Protein 6N39 (pdb70)

Sequence (404 aa):
HHHMLRIGLTGGIGAGKSALSSAFAQCGAVIVDGDVIAREVVRPGTEGLAALVEAFGRDISLDRRPALAAKAFADDAARQTLNGIVHPLVGARRAEIIASVPADSVVVEDIPLLVESGMAPLFPLVVIVYADVEVRLRRLVEQRGMAEADARARIAAQASDEQRRAVADIWLDNSGSPAELVQRAQQVWNERIVPFAHNLSTRQIARAPVRLVPPDPEWPAQAQRIVNRLKTASGHRALRVDHVGSTALPGDPDFAAKDVIDIQITVESLAAADELVEPLLAAGYPRLEHITADVAKPDARSTVERRYDHTGDPALWHKRIHASADPGRPTNVHIRVDGWPGQQFALLFVDWLTADPDARADDYLAVKRSAEQRADGDIDAYVAVKEPWFRDAYRRAWDWADSTGWKP

InterPro domains:
  IPR001977 Dephospho-CoA kinase [MF_00376] (1-196)
  IPR001977 Dephospho-CoA kinase [PF01121] (4-179)
  IPR001977 Dephospho-CoA kinase [PS51219] (3-201)
  IPR007344 GrpB/Dephospho-CoA kinase [PF04229] (210-394)
  IPR027417 P-loop containing nucleoside triphosphate hydrolase [G3DSA:3.40.50.300] (1-196)
  IPR027417 P-loop containing nucleoside triphosphate hydrolase [SSF52540] (1-194)
  IPR043519 Nucleotidyltransferase superfamily [G3DSA:3.30.460.10] (207-400)
  IPR043519 Nucleotidyltransferase superfamily [SSF81301] (213-401)

Solvent-accessible surface area: 19478 Å² total; per-residue (Å²): 106,169,31,8,60,1,0,0,3,4,3,33,20,1,17,41,80,52,0,9,57,2,0,45,124,30,55,11,18,48,5,30,32,94,75,5,33,45,93,20,15,37,97,86,44,81,2,36,66,41,11,46,94,48,58,38,212,94,51,105,31,34,132,109,44,38,61,63,41,23,91,86,64,121,69,12,33,66,62,34,64,52,33,17,109,82,58,28,37,64,91,70,59,98,30,16,88,87,35,94,89,123,12,8,0,0,12,4,31,49,105,0,22,77,71,55,59,10,32,88,3,6,1,1,0,0,0,49,4,82,88,69,41,13,22,45,75,14,33,155,89,69,64,52,67,104,76,72,0,115,60,107,23,82,90,47,11,54,57,143,100,10,76,55,41,0,30,10,60,0,72,9,35,42,49,112,77,98,9,65,116,94,0,95,72,10,28,91,122,42,0,68,38,3,21,107,21,17,82,68,140,98,24,12,173,13,97,18,53,25,46,94,28,44,128,82,7,90,45,30,3,99,28,3,17,51,19,0,109,68,22,0,55,144,55,21,95,83,17,28,44,7,17,21,6,24,17,81,70,46,113,113,15,8,0,49,42,16,0,27,0,0,0,1,0,128,39,40,70,12,0,60,98,0,39,103,41,0,20,72,11,1,4,1,51,36,101,178,74,62,42,38,88,58,17,108,84,2,34,4,42,62,143,192,23,27,111,26,78,68,99,50,22,12,73,10,35,14,0,2,6,0,6,52,41,28,15,3,36,0,22,0,22,6,71,0,33,0,8,4,4,22,15,14,0,18,20,63,4,0,59,58,42,81,115,0,52,61,54,9,21,61,29,4,114,47,0,56,149,164,6,130,56,74,66,104,34,7,73,65,36,33,50,68,29,33,125,59,0,4,136,71,0,6,92,61,5,81,99,80,48,22,144,74

CATH classification: 3.40.50.300

Nearest PDB structures (foldseek):
  6n39-assembly1_A  TM=1.002E+00  e=1.179E-85  Mycobacterium avium subsp. paratuberculosis K-10
  9bkz-assembly2_B  TM=8.796E-01  e=1.611E-14  Klebsiella aerogenes
  9bkz-assembly1_A  TM=8.440E-01  e=5.006E-14  Klebsiella aerogenes
  4i1u-assembly1_A  TM=7.891E-01  e=9.650E-14  Burkholderia vietnamiensis G4
  1uf9-assembly3_C  TM=8.025E-01  e=4.142E-12  Thermus thermophilus

Radius of gyration: 25.41 Å; Cα contacts (8 Å, |Δi|>4): 656; chains: 1; bounding box: 48×71×64 Å

Secondary structure (DSSP, 8-state):
---EEEEEEE-TTS-HHHHHHHHHHTTPEEEEHHHHHHHTTSTT-HHHHHHHHHH-TT----HHHHHHHHHHSSSHHHHHHHHHHHHHHHHHHHHHHHS-TTPEEEEE-TTTTTTT-GGGSS-EEEEE--HHHHHHHHHHHH---HHHHHHHHHTS--HHHHHHH-SEEEE--S-HHHHHHHHHHHIIIIIHHHHHHHHTT---PPPS-EEPPPTTHHHHHHHHHHHHHHHHTTS-SEEEEESGGGSPP-TT--EES-EEEEEEES-HHHHHHTHHHHHHTT--B-TT--BPPP-SSB--SSGGGTTB--GGGGB-EEEE---TTS-EEEEEEETTSHHHHHHHHHHHHHHH-HHHHHHHHHHHHHHHHHHTT-HHHHHHHHHHHHHHHHHHHHHHHHHHT---

Foldseek 3Di:
DQEAEEEEEEFQLLQRPLLLVLVVVVVAAEQELVVQLLVQCAPPHPLVVQVCVVPNVPWVHPVVVQVVVCVPPVVSVVVNCVRRVVSSVVVVVVSCVPGDPLHYYYYYDHCCLVVVPLLVHLAYAYGGEDPVSSQCCCCVVVPDDSVRSVVSRVPHDDVVSVVLRHPHYHYDHDDSVVSSVRSVVCCVPWVVQLSVCLVVLHAADFFLDKDAQDPCLVSVVVSVLSNVCVLLPPFFPHKDWFDDNLAPHDRVFIDTQETEMEGEGADVVSVVVSQVSVSSSFWGWPPPAFFDDDAQQFAWPPPVQGRDDDRVLGTWTWIWGSTNSHTYIYIYHYPGRRVVRCRVLLRVQCNVDVVVSVVLRVQQVVLCVVCVRPVVSSCVSNVVVVNVVVVVSVVVCVVVVDDD

Structure (mmCIF, N/CA/C/O backbone):
data_6N39
#
_entry.id   6N39
#
_cell.length_a   85.170
_cell.length_b   85.170
_cell.length_c   198.780
_cell.angle_alpha   90.000
_cell.angle_beta   90.000
_cell.angle_gamma   90.000
#
_symmetry.space_group_name_H-M   'P 41 21 2'
#
loop_
_entity.id
_entity.type
_entity.pdbx_description
1 polymer 'Dephospho-CoA kinase'
2 non-polymer 'ACETATE ION'
3 water water
#
loop_
_atom_site.group_PDB
_atom_site.id
_atom_site.type_symbol
_atom_site.label_atom_id
_atom_site.label_alt_id
_atom_site.label_comp_id
_atom_site.label_asym_id
_atom_site.label_entity_id
_atom_site.label_seq_id
_atom_site.pdbx_PDB_ins_code
_atom_site.Cartn_x
_atom_site.Cartn_y
_atom_site.Cartn_z
_atom_site.occupancy
_atom_site.B_iso_or_equiv
_atom_site.auth_seq_id
_atom_site.auth_comp_id
_atom_site.auth_asym_id
_atom_site.auth_atom_id
_atom_site.pdbx_PDB_model_num
ATOM 1 N N . HIS A 1 7 ? 78.907 9.821 41.940 1.00 68.94 -1 HIS A N 1
ATOM 2 C CA . HIS A 1 7 ? 78.638 9.255 40.613 1.00 84.00 -1 HIS A CA 1
ATOM 3 C C . HIS A 1 7 ? 77.537 10.028 39.871 1.00 84.50 -1 HIS A C 1
ATOM 4 O O . HIS A 1 7 ? 76.771 10.769 40.496 1.00 91.71 -1 HIS A O 1
ATOM 11 N N . HIS A 1 8 ? 77.442 9.866 38.536 1.00 81.41 0 HIS A N 1
ATOM 12 C CA A HIS A 1 8 ? 76.457 10.562 37.705 0.65 70.40 0 HIS A CA 1
ATOM 13 C CA B HIS A 1 8 ? 76.385 10.532 37.771 0.35 70.75 0 HIS A CA 1
ATOM 14 C C . HIS A 1 8 ? 75.757 9.549 36.784 1.00 64.47 0 HIS A C 1
ATOM 15 O O . HIS A 1 8 ? 75.895 9.629 35.562 1.00 61.37 0 HIS A O 1
ATOM 28 N N . MET A 1 9 ? 75.009 8.615 37.354 1.00 53.30 1 MET A N 1
ATOM 29 C CA . MET A 1 9 ? 74.256 7.629 36.603 1.00 49.80 1 MET A CA 1
ATOM 30 C C . MET A 1 9 ? 72.771 7.868 36.831 1.00 47.60 1 MET A C 1
ATOM 31 O O . MET A 1 9 ? 72.372 8.494 37.812 1.00 51.80 1 MET A O 1
ATOM 36 N N . LEU A 1 10 ? 71.948 7.356 35.923 1.00 39.53 2 LEU A N 1
ATOM 37 C CA . LEU A 1 10 ? 70.511 7.368 36.148 1.00 35.96 2 LEU A CA 1
ATOM 38 C C . LEU A 1 10 ? 70.161 6.391 37.266 1.00 44.89 2 LEU A C 1
ATOM 39 O O . LEU A 1 10 ? 70.612 5.239 37.255 1.00 40.00 2 LEU A O 1
ATOM 44 N N . ARG A 1 11 ? 69.384 6.854 38.251 1.00 38.11 3 ARG A N 1
ATOM 45 C CA . ARG A 1 11 ? 68.963 6.023 39.379 1.00 36.95 3 ARG A CA 1
ATOM 46 C C . ARG A 1 11 ? 67.458 5.828 39.333 1.00 40.41 3 ARG A C 1
ATOM 47 O O . ARG A 1 11 ? 66.709 6.774 39.080 1.00 49.25 3 ARG A O 1
ATOM 55 N N . ILE A 1 12 ? 67.016 4.603 39.578 1.00 36.07 4 ILE A N 1
ATOM 56 C CA . ILE A 1 12 ? 65.603 4.261 39.522 1.00 33.09 4 ILE A CA 1
ATOM 57 C C . ILE A 1 12 ? 65.221 3.630 40.851 1.00 40.72 4 ILE A C 1
ATOM 58 O O . ILE A 1 12 ? 65.833 2.642 41.269 1.00 40.58 4 ILE A O 1
ATOM 63 N N . GLY A 1 13 ? 64.210 4.186 41.514 1.00 39.03 5 GLY A N 1
ATOM 64 C CA . GLY A 1 13 ? 63.661 3.519 42.695 1.00 38.35 5 GLY A CA 1
ATOM 65 C C . GLY A 1 13 ? 62.688 2.426 42.270 1.00 40.35 5 GLY A C 1
ATOM 66 O O . GLY A 1 13 ? 61.903 2.596 41.339 1.00 43.31 5 GLY A O 1
ATOM 67 N N . LEU A 1 14 ? 62.750 1.287 42.964 1.00 39.76 6 LEU A N 1
ATOM 68 C CA . LEU A 1 14 ? 61.910 0.136 42.654 1.00 37.65 6 LEU A CA 1
ATOM 69 C C . LEU A 1 14 ? 61.277 -0.387 43.934 1.00 42.60 6 LEU A C 1
ATOM 70 O O . LEU A 1 14 ? 61.973 -0.570 44.942 1.00 46.30 6 LEU A O 1
ATOM 75 N N . THR A 1 15 ? 59.965 -0.628 43.902 1.00 40.71 7 THR A N 1
ATOM 76 C CA . THR A 1 15 ? 59.297 -1.168 45.081 1.00 48.08 7 THR A CA 1
ATOM 77 C C . THR A 1 15 ? 58.034 -1.912 44.655 1.00 43.88 7 THR A C 1
ATOM 78 O O . THR A 1 15 ? 57.750 -2.075 43.467 1.00 47.22 7 THR A O 1
ATOM 82 N N . GLY A 1 16 ? 57.280 -2.356 45.643 1.00 50.98 8 GLY A N 1
ATOM 83 C CA . GLY A 1 16 ? 56.055 -3.100 45.449 1.00 44.57 8 GLY A CA 1
ATOM 84 C C . GLY A 1 16 ? 55.748 -3.898 46.685 1.00 49.97 8 GLY A C 1
ATOM 85 O O . GLY A 1 16 ? 56.626 -4.212 47.489 1.00 48.96 8 GLY A O 1
ATOM 86 N N . GLY A 1 17 ? 54.466 -4.214 46.848 1.00 47.80 9 GLY A N 1
ATOM 87 C CA . GLY A 1 17 ? 54.044 -4.935 48.023 1.00 50.36 9 GLY A CA 1
ATOM 88 C C . GLY A 1 17 ? 54.471 -6.389 47.993 1.00 60.54 9 GLY A C 1
ATOM 89 O O . GLY A 1 17 ? 54.839 -6.942 46.960 1.00 53.18 9 GLY A O 1
ATOM 90 N N . ILE A 1 18 ? 54.413 -7.018 49.168 1.00 62.09 10 ILE A N 1
ATOM 91 C CA . ILE A 1 18 ? 54.865 -8.398 49.302 1.00 60.97 10 ILE A CA 1
ATOM 92 C C . ILE A 1 18 ? 54.061 -9.295 48.370 1.00 66.11 10 ILE A C 1
ATOM 93 O O . ILE A 1 18 ? 52.831 -9.187 48.277 1.00 62.17 10 ILE A O 1
ATOM 98 N N . GLY A 1 19 ? 54.758 -10.174 47.649 1.00 70.28 11 GLY A N 1
ATOM 99 C CA . GLY A 1 19 ? 54.106 -11.086 46.732 1.00 68.49 11 GLY A CA 1
ATOM 100 C C . GLY A 1 19 ? 53.814 -10.524 45.353 1.00 59.54 11 GLY A C 1
ATOM 101 O O . GLY A 1 19 ? 53.302 -11.259 44.497 1.00 59.67 11 GLY A O 1
ATOM 102 N N . ALA A 1 20 ? 54.108 -9.249 45.108 1.00 50.85 12 ALA A N 1
ATOM 103 C CA . ALA A 1 20 ? 53.811 -8.654 43.812 1.00 51.85 12 ALA A CA 1
ATOM 104 C C . ALA A 1 20 ? 54.871 -8.962 42.762 1.00 51.88 12 ALA A C 1
ATOM 105 O O . ALA A 1 20 ? 54.580 -8.858 41.567 1.00 48.95 12 ALA A O 1
ATOM 107 N N . GLY A 1 21 ? 56.092 -9.301 43.175 1.00 55.51 13 GLY A N 1
ATOM 108 C CA . GLY A 1 21 ? 57.132 -9.676 42.232 1.00 58.22 13 GLY A CA 1
ATOM 109 C C . GLY A 1 21 ? 58.311 -8.727 42.183 1.00 52.55 13 GLY A C 1
ATOM 110 O O . GLY A 1 21 ? 58.994 -8.621 41.160 1.00 49.55 13 GLY A O 1
ATOM 111 N N . LYS A 1 22 ? 58.566 -8.040 43.296 1.00 49.74 14 LYS A N 1
ATOM 112 C CA . LYS A 1 22 ? 59.650 -7.061 43.365 1.00 53.54 14 LYS A CA 1
ATOM 113 C C . LYS A 1 22 ? 60.984 -7.659 42.911 1.00 55.31 14 LYS A C 1
ATOM 114 O O . LYS A 1 22 ? 61.689 -7.088 42.065 1.00 46.29 14 LYS A O 1
ATOM 120 N N . SER A 1 23 ? 61.335 -8.828 43.463 1.00 47.77 15 SER A N 1
ATOM 121 C CA . SER A 1 23 ? 62.616 -9.463 43.153 1.00 56.15 15 SER A CA 1
ATOM 122 C C . SER A 1 23 ? 62.652 -9.995 41.726 1.00 49.20 15 SER A C 1
ATOM 123 O O . SER A 1 23 ? 63.690 -9.920 41.058 1.00 48.24 15 SER A O 1
ATOM 126 N N . ALA A 1 24 ? 61.533 -10.542 41.246 1.00 43.92 16 ALA A N 1
ATOM 127 C CA . ALA A 1 24 ? 61.462 -10.988 39.857 1.00 51.53 16 ALA A CA 1
ATOM 128 C C . ALA A 1 24 ? 61.666 -9.826 38.886 1.00 48.37 16 ALA A C 1
ATOM 129 O O . ALA A 1 24 ? 62.368 -9.963 37.876 1.00 47.25 16 ALA A O 1
ATOM 131 N N . LEU A 1 25 ? 61.079 -8.664 39.182 1.00 45.33 17 LEU A N 1
ATOM 132 C CA . LEU A 1 25 ? 61.213 -7.537 38.264 1.00 43.55 17 LEU A CA 1
ATOM 133 C C . LEU A 1 25 ? 62.629 -6.990 38.302 1.00 42.57 17 LEU A C 1
ATOM 134 O O . LEU A 1 25 ? 63.194 -6.612 37.267 1.00 41.12 17 LEU A O 1
ATOM 139 N N . SER A 1 26 ? 63.212 -6.944 39.497 1.00 39.97 18 SER A N 1
ATOM 140 C CA . SER A 1 26 ? 64.615 -6.589 39.644 1.00 40.76 18 SER A CA 1
ATOM 141 C C . SER A 1 26 ? 65.502 -7.485 38.777 1.00 42.48 18 SER A C 1
ATOM 142 O O . SER A 1 26 ? 66.386 -7.005 38.062 1.00 41.85 18 SER A O 1
ATOM 145 N N . SER A 1 27 ? 65.274 -8.798 38.829 1.00 37.26 19 SER A N 1
ATOM 146 C CA . SER A 1 27 ? 66.061 -9.707 38.004 1.00 39.38 19 SER A CA 1
ATOM 147 C C . SER A 1 27 ? 65.834 -9.447 36.517 1.00 44.63 19 SER A C 1
ATOM 148 O O . SER A 1 27 ? 66.776 -9.521 35.723 1.00 43.77 19 SER A O 1
ATOM 151 N N . ALA A 1 28 ? 64.592 -9.150 36.122 1.00 41.00 20 ALA A N 1
ATOM 152 C CA . ALA A 1 28 ? 64.305 -8.843 34.718 1.00 42.69 20 ALA A CA 1
ATOM 153 C C . ALA A 1 28 ? 65.091 -7.617 34.238 1.00 42.03 20 ALA A C 1
ATOM 154 O O . ALA A 1 28 ? 65.685 -7.618 33.138 1.00 44.19 20 ALA A O 1
ATOM 156 N N . PHE A 1 29 ? 65.135 -6.567 35.067 1.00 34.49 21 PHE A N 1
ATOM 157 C CA . PHE A 1 29 ? 65.941 -5.403 34.694 1.00 32.56 21 PHE A CA 1
ATOM 158 C C . PHE A 1 29 ? 67.427 -5.758 34.661 1.00 38.69 21 PHE A C 1
ATOM 159 O O . PHE A 1 29 ? 68.158 -5.306 33.771 1.00 36.78 21 PHE A O 1
ATOM 167 N N . ALA A 1 30 ? 67.888 -6.596 35.600 1.00 36.07 22 ALA A N 1
ATOM 168 C CA . ALA A 1 30 ? 69.288 -7.026 35.566 1.00 40.11 22 ALA A CA 1
ATOM 169 C C . ALA A 1 30 ? 69.603 -7.775 34.275 1.00 40.13 22 ALA A C 1
ATOM 170 O O . ALA A 1 30 ? 70.722 -7.700 33.751 1.00 39.37 22 ALA A O 1
ATOM 172 N N . GLN A 1 31 ? 68.635 -8.531 33.769 1.00 43.50 23 GLN A N 1
ATOM 173 C CA . GLN A 1 31 ? 68.815 -9.210 32.495 1.00 41.60 23 GLN A CA 1
ATOM 174 C C . GLN A 1 31 ? 68.874 -8.220 31.340 1.00 40.66 23 GLN A C 1
ATOM 175 O O . GLN A 1 31 ? 69.341 -8.580 30.252 1.00 37.11 23 GLN A O 1
ATOM 181 N N . CYS A 1 32 ? 68.389 -6.999 31.542 1.00 33.45 24 CYS A N 1
ATOM 182 C CA . CYS A 1 32 ? 68.645 -5.957 30.539 1.00 39.69 24 CYS A CA 1
ATOM 183 C C . CYS A 1 32 ? 69.983 -5.247 30.701 1.00 42.87 24 CYS A C 1
ATOM 184 O O . CYS A 1 32 ? 70.292 -4.363 29.888 1.00 37.19 24 CYS A O 1
ATOM 187 N N . GLY A 1 33 ? 70.767 -5.575 31.724 1.00 37.34 25 GLY A N 1
ATOM 188 C CA . GLY A 1 33 ? 72.030 -4.911 31.963 1.00 34.34 25 GLY A CA 1
ATOM 189 C C . GLY A 1 33 ? 72.020 -3.839 33.045 1.00 36.68 25 GLY A C 1
ATOM 190 O O . GLY A 1 33 ? 73.031 -3.148 33.211 1.00 41.59 25 GLY A O 1
ATOM 191 N N . ALA A 1 34 ? 70.925 -3.687 33.786 1.00 32.89 26 ALA A N 1
ATOM 192 C CA . ALA A 1 34 ? 70.899 -2.740 34.899 1.00 37.34 26 ALA A CA 1
ATOM 193 C C . ALA A 1 34 ? 71.740 -3.240 36.078 1.00 41.43 26 ALA A C 1
ATOM 194 O O . ALA A 1 34 ? 71.977 -4.440 36.246 1.00 40.23 26 ALA A O 1
ATOM 196 N N . VAL A 1 35 ? 72.176 -2.295 36.911 1.00 38.14 27 VAL A N 1
ATOM 197 C CA . VAL A 1 35 ? 72.890 -2.579 38.157 1.00 38.77 27 VAL A CA 1
ATOM 198 C C . VAL A 1 35 ? 71.883 -2.553 39.299 1.00 43.12 27 VAL A C 1
ATOM 199 O O . VAL A 1 35 ? 71.224 -1.529 39.527 1.00 41.13 27 VAL A O 1
ATOM 203 N N . ILE A 1 36 ? 71.785 -3.661 40.038 1.00 37.88 28 ILE A N 1
ATOM 204 C CA . ILE A 1 36 ? 70.808 -3.812 41.118 1.00 37.38 28 ILE A CA 1
ATOM 205 C C . ILE A 1 36 ? 71.469 -3.502 42.460 1.00 39.76 28 ILE A C 1
ATOM 206 O O . ILE A 1 36 ? 72.386 -4.212 42.884 1.00 42.88 28 ILE A O 1
ATOM 211 N N . VAL A 1 37 ? 70.973 -2.487 43.168 1.00 36.62 29 VAL A N 1
ATOM 212 C CA . VAL A 1 37 ? 71.382 -2.220 44.542 1.00 44.06 29 VAL A CA 1
ATOM 213 C C . VAL A 1 37 ? 70.228 -2.622 45.453 1.00 48.52 29 VAL A C 1
ATOM 214 O O . VAL A 1 37 ? 69.185 -1.957 45.491 1.00 48.67 29 VAL A O 1
ATOM 218 N N . ASP A 1 38 ? 70.419 -3.701 46.207 1.00 45.36 30 ASP A N 1
ATOM 219 C CA . ASP A 1 38 ? 69.389 -4.260 47.081 1.00 43.76 30 ASP A CA 1
ATOM 220 C C . ASP A 1 38 ? 69.879 -4.127 48.521 1.00 47.99 30 ASP A C 1
ATOM 221 O O . ASP A 1 38 ? 70.733 -4.900 48.970 1.00 55.38 30 ASP A O 1
ATOM 226 N N . GLY A 1 39 ? 69.330 -3.149 49.245 1.00 48.87 31 GLY A N 1
ATOM 227 C CA . GLY A 1 39 ? 69.823 -2.857 50.582 1.00 53.15 31 GLY A CA 1
ATOM 228 C C . GLY A 1 39 ? 69.694 -4.027 51.541 1.00 61.05 31 GLY A C 1
ATOM 229 O O . GLY A 1 39 ? 70.567 -4.248 52.386 1.00 61.49 31 GLY A O 1
ATOM 230 N N . ASP A 1 40 ? 68.606 -4.793 51.430 1.00 62.34 32 ASP A N 1
ATOM 231 C CA . ASP A 1 40 ? 68.429 -5.929 52.334 1.00 73.47 32 ASP A CA 1
ATOM 232 C C . ASP A 1 40 ? 69.447 -7.022 52.043 1.00 65.41 32 ASP A C 1
ATOM 233 O O . ASP A 1 40 ? 69.999 -7.630 52.968 1.00 76.95 32 ASP A O 1
ATOM 238 N N . VAL A 1 41 ? 69.727 -7.263 50.763 1.00 64.00 33 VAL A N 1
ATOM 239 C CA . VAL A 1 41 ? 70.737 -8.250 50.389 1.00 63.76 33 VAL A CA 1
ATOM 240 C C . VAL A 1 41 ? 72.099 -7.847 50.935 1.00 67.31 33 VAL A C 1
ATOM 241 O O . VAL A 1 41 ? 72.831 -8.665 51.502 1.00 71.59 33 VAL A O 1
ATOM 245 N N . ILE A 1 42 ? 72.455 -6.573 50.774 1.00 63.93 34 ILE A N 1
ATOM 246 C CA . ILE A 1 42 ? 73.765 -6.106 51.213 1.00 64.47 34 ILE A CA 1
ATOM 247 C C . ILE A 1 42 ? 73.867 -6.151 52.733 1.00 61.71 34 ILE A C 1
ATOM 248 O O . ILE A 1 42 ? 74.918 -6.499 53.293 1.00 72.75 34 ILE A O 1
ATOM 253 N N . ALA A 1 43 ? 72.770 -5.826 53.425 1.00 60.81 35 ALA A N 1
ATOM 254 C CA . ALA A 1 43 ? 72.748 -5.910 54.880 1.00 67.75 35 ALA A CA 1
ATOM 255 C C . ALA A 1 43 ? 72.947 -7.341 55.354 1.00 72.37 35 ALA A C 1
ATOM 256 O O . ALA A 1 43 ? 73.665 -7.580 56.333 1.00 77.23 35 ALA A O 1
ATOM 258 N N . ARG A 1 44 ? 72.313 -8.311 54.685 1.00 76.29 36 ARG A N 1
ATOM 259 C CA . ARG A 1 44 ? 72.551 -9.702 55.071 1.00 75.75 36 ARG A CA 1
ATOM 260 C C . ARG A 1 44 ? 73.967 -10.135 54.711 1.00 75.87 36 ARG A C 1
ATOM 261 O O . ARG A 1 44 ? 74.554 -10.962 55.418 1.00 85.38 36 ARG A O 1
ATOM 263 N N . GLU A 1 45 ? 74.546 -9.562 53.644 1.00 71.48 37 GLU A N 1
ATOM 264 C CA . GLU A 1 45 ? 75.890 -9.967 53.229 1.00 73.31 37 GLU A CA 1
ATOM 265 C C . GLU A 1 45 ? 76.961 -9.482 54.204 1.00 82.22 37 GLU A C 1
ATOM 266 O O . GLU A 1 45 ? 77.914 -10.215 54.497 1.00 85.36 37 GLU A O 1
ATOM 272 N N . VAL A 1 46 ? 76.827 -8.255 54.722 1.00 81.02 38 VAL A N 1
ATOM 273 C CA . VAL A 1 46 ? 77.870 -7.705 55.596 1.00 78.57 38 VAL A CA 1
ATOM 274 C C . VAL A 1 46 ? 77.886 -8.334 56.982 1.00 85.36 38 VAL A C 1
ATOM 275 O O . VAL A 1 46 ? 78.785 -8.031 57.782 1.00 83.93 38 VAL A O 1
ATOM 279 N N . VAL A 1 47 ? 76.936 -9.214 57.292 1.00 85.18 39 VAL A N 1
ATOM 280 C CA . VAL A 1 47 ? 76.917 -9.911 58.570 1.00 88.47 39 VAL A CA 1
ATOM 281 C C . VAL A 1 47 ? 77.118 -11.418 58.393 1.00 95.34 39 VAL A C 1
ATOM 282 O O . VAL A 1 47 ? 76.791 -12.196 59.284 1.00 104.15 39 VAL A O 1
ATOM 286 N N . ARG A 1 48 ? 77.668 -11.836 57.251 1.00 88.86 40 ARG A N 1
ATOM 287 C CA . ARG A 1 48 ? 77.886 -13.247 56.984 1.00 94.07 40 ARG A CA 1
ATOM 288 C C . ARG A 1 48 ? 79.057 -13.765 57.820 1.00 102.58 40 ARG A C 1
ATOM 289 O O . ARG A 1 48 ? 79.865 -12.979 58.325 1.00 98.79 40 ARG A O 1
ATOM 291 N N . PRO A 1 49 ? 79.153 -15.085 58.004 1.00 102.03 41 PRO A N 1
ATOM 292 C CA . PRO A 1 49 ? 80.262 -15.641 58.790 1.00 105.99 41 PRO A CA 1
ATOM 293 C C . PRO A 1 49 ? 81.621 -15.187 58.268 1.00 104.28 41 PRO A C 1
ATOM 294 O O . PRO A 1 49 ? 81.850 -15.099 57.059 1.00 102.85 41 PRO A O 1
ATOM 298 N N . GLY A 1 50 ? 82.520 -14.874 59.203 1.00 102.26 42 GLY A N 1
ATOM 299 C CA . GLY A 1 50 ? 83.868 -14.453 58.881 1.00 102.86 42 GLY A CA 1
ATOM 300 C C . GLY A 1 50 ? 84.032 -12.992 58.524 1.00 102.49 42 GLY A C 1
ATOM 301 O O . GLY A 1 50 ? 85.170 -12.544 58.331 1.00 104.02 42 GLY A O 1
ATOM 302 N N . THR A 1 51 ? 82.945 -12.235 58.430 1.00 101.40 43 THR A N 1
ATOM 303 C CA . THR A 1 51 ? 83.013 -10.830 58.063 1.00 100.76 43 THR A CA 1
ATOM 304 C C . THR A 1 51 ? 83.314 -9.961 59.284 1.00 97.88 43 THR A C 1
ATOM 305 O O . THR A 1 51 ? 83.082 -10.353 60.431 1.00 92.05 43 THR A O 1
ATOM 309 N N . GLU A 1 52 ? 83.842 -8.762 59.018 1.00 97.30 44 GLU A N 1
ATOM 310 C CA . GLU A 1 52 ? 84.132 -7.828 60.102 1.00 97.72 44 GLU A CA 1
ATOM 311 C C . GLU A 1 52 ? 82.854 -7.404 60.814 1.00 92.83 44 GLU A C 1
ATOM 312 O O . GLU A 1 52 ? 82.850 -7.201 62.033 1.00 99.36 44 GLU A O 1
ATOM 314 N N . GLY A 1 53 ? 81.754 -7.283 60.069 1.00 85.04 45 GLY A N 1
ATOM 315 C CA . GLY A 1 53 ? 80.510 -6.828 60.670 1.00 85.51 45 GLY A CA 1
ATOM 316 C C . GLY A 1 53 ? 79.914 -7.827 61.643 1.00 88.63 45 GLY A C 1
ATOM 317 O O . GLY A 1 53 ? 79.386 -7.444 62.692 1.00 89.08 45 GLY A O 1
ATOM 318 N N . LEU A 1 54 ? 79.973 -9.118 61.308 1.00 87.42 46 LEU A N 1
ATOM 319 C CA . LEU A 1 54 ? 79.450 -10.130 62.220 1.00 89.67 46 LEU A CA 1
ATOM 320 C C . LEU A 1 54 ? 80.270 -10.187 63.505 1.00 94.66 46 LEU A C 1
ATOM 321 O O . LEU A 1 54 ? 79.708 -10.304 64.600 1.00 90.65 46 LEU A O 1
ATOM 326 N N . ALA A 1 55 ? 81.600 -10.093 63.394 1.00 94.76 47 ALA A N 1
ATOM 327 C CA . ALA A 1 55 ? 82.444 -10.119 64.587 1.00 97.58 47 ALA A CA 1
ATOM 328 C C . ALA A 1 55 ? 82.203 -8.893 65.458 1.00 92.34 47 ALA A C 1
ATOM 329 O O . ALA A 1 55 ? 82.190 -8.991 66.693 1.00 95.90 47 ALA A O 1
ATOM 331 N N . ALA A 1 56 ? 81.996 -7.732 64.832 1.00 87.00 48 ALA A N 1
ATOM 332 C CA . ALA A 1 56 ? 81.731 -6.517 65.595 1.00 91.43 48 ALA A CA 1
ATOM 333 C C . ALA A 1 56 ? 80.470 -6.659 66.443 1.00 94.26 48 ALA A C 1
ATOM 334 O O . ALA A 1 56 ? 80.455 -6.269 67.618 1.00 95.05 48 ALA A O 1
ATOM 336 N N . LEU A 1 57 ? 79.405 -7.225 65.868 1.00 86.51 49 LEU A N 1
ATOM 337 C CA . LEU A 1 57 ? 78.164 -7.390 66.618 1.00 89.44 49 LEU A CA 1
ATOM 338 C C . LEU A 1 57 ? 78.318 -8.408 67.744 1.00 96.49 49 LEU A C 1
ATOM 339 O O . LEU A 1 57 ? 77.652 -8.290 68.779 1.00 100.47 49 LEU A O 1
ATOM 344 N N . VAL A 1 58 ? 79.179 -9.412 67.558 1.00 98.56 50 VAL A N 1
ATOM 345 C CA . VAL A 1 58 ? 79.437 -10.372 68.626 1.00 105.47 50 VAL A CA 1
ATOM 346 C C . VAL A 1 58 ? 80.021 -9.663 69.841 1.00 108.56 50 VAL A C 1
ATOM 347 O O . VAL A 1 58 ? 79.660 -9.960 70.986 1.00 114.12 50 VAL A O 1
ATOM 349 N N . GLU A 1 59 ? 80.923 -8.704 69.610 1.00 106.55 51 GLU A N 1
ATOM 350 C CA . GLU A 1 59 ? 81.492 -7.941 70.716 1.00 110.89 51 GLU A CA 1
ATOM 351 C C . GLU A 1 59 ? 80.423 -7.125 71.431 1.00 113.84 51 GLU A C 1
ATOM 352 O O . GLU A 1 59 ? 80.372 -7.097 72.667 1.00 121.68 51 GLU A O 1
ATOM 354 N N . ALA A 1 60 ? 79.545 -6.473 70.670 1.00 109.79 52 ALA A N 1
ATOM 355 C CA . ALA A 1 60 ? 78.556 -5.569 71.245 1.00 109.80 52 ALA A CA 1
ATOM 356 C C . ALA A 1 60 ? 77.393 -6.286 71.922 1.00 112.80 52 ALA A C 1
ATOM 357 O O . ALA A 1 60 ? 76.697 -5.667 72.736 1.00 113.38 52 ALA A O 1
ATOM 359 N N . PHE A 1 61 ? 77.156 -7.565 71.609 1.00 111.52 53 PHE A N 1
ATOM 360 C CA . PHE A 1 61 ? 75.982 -8.251 72.134 1.00 120.27 53 PHE A CA 1
ATOM 361 C C . PHE A 1 61 ? 76.246 -9.658 72.662 1.00 126.80 53 PHE A C 1
ATOM 362 O O . PHE A 1 61 ? 75.309 -10.286 73.169 1.00 131.37 53 PHE A O 1
ATOM 370 N N . GLY A 1 62 ? 77.471 -10.173 72.569 1.00 127.38 54 GLY A N 1
ATOM 371 C CA . GLY A 1 62 ? 77.769 -11.504 73.064 1.00 133.82 54 GLY A CA 1
ATOM 372 C C . GLY A 1 62 ? 77.630 -12.565 71.995 1.00 130.74 54 GLY A C 1
ATOM 373 O O . GLY A 1 62 ? 77.388 -12.292 70.816 1.00 125.39 54 GLY A O 1
ATOM 374 N N . ARG A 1 63 ? 77.793 -13.818 72.418 1.00 131.98 55 ARG A N 1
ATOM 375 C CA . ARG A 1 63 ? 77.630 -14.939 71.507 1.00 132.52 55 ARG A CA 1
ATOM 376 C C . ARG A 1 63 ? 76.221 -15.519 71.542 1.00 134.85 55 ARG A C 1
ATOM 377 O O . ARG A 1 63 ? 76.014 -16.652 71.093 1.00 137.33 55 ARG A O 1
ATOM 385 N N . ASP A 1 64 ? 75.248 -14.758 72.051 1.00 135.10 56 ASP A N 1
ATOM 386 C CA . ASP A 1 64 ? 73.867 -15.226 72.051 1.00 138.08 56 ASP A CA 1
ATOM 387 C C . ASP A 1 64 ? 73.355 -15.479 70.637 1.00 135.68 56 ASP A C 1
ATOM 388 O O . ASP A 1 64 ? 72.474 -16.325 70.441 1.00 144.69 56 ASP A O 1
ATOM 390 N N . ILE A 1 65 ? 73.889 -14.773 69.643 1.00 133.84 57 ILE A N 1
ATOM 391 C CA . ILE A 1 65 ? 73.501 -15.007 68.254 1.00 128.57 57 ILE A CA 1
ATOM 392 C C . ILE A 1 65 ? 74.344 -16.130 67.652 1.00 131.02 57 ILE A C 1
ATOM 393 O O . ILE A 1 65 ? 75.475 -15.907 67.215 1.00 126.96 57 ILE A O 1
ATOM 395 N N . SER A 1 71 ? 76.374 -18.659 62.828 1.00 117.10 63 SER A N 1
ATOM 396 C CA . SER A 1 71 ? 75.763 -17.614 62.010 1.00 112.38 63 SER A CA 1
ATOM 397 C C . SER A 1 71 ? 74.831 -16.751 62.850 1.00 117.19 63 SER A C 1
ATOM 398 O O . SER A 1 71 ? 74.538 -17.074 64.003 1.00 126.29 63 SER A O 1
ATOM 400 N N . LEU A 1 72 ? 74.364 -15.654 62.258 1.00 111.91 64 LEU A N 1
ATOM 401 C CA . LEU A 1 72 ? 73.532 -14.705 62.982 1.00 106.94 64 LEU A CA 1
ATOM 402 C C . LEU A 1 72 ? 72.163 -15.305 63.279 1.00 112.27 64 LEU A C 1
ATOM 403 O O . LEU A 1 72 ? 71.488 -15.820 62.381 1.00 110.27 64 LEU A O 1
ATOM 405 N N . ASP A 1 73 ? 71.763 -15.254 64.550 1.00 113.46 65 ASP A N 1
ATOM 406 C CA . ASP A 1 73 ? 70.385 -15.548 64.941 1.00 118.66 65 ASP A CA 1
ATOM 407 C C . ASP A 1 73 ? 69.626 -14.231 64.836 1.00 111.79 65 ASP A C 1
ATOM 408 O O . ASP A 1 73 ? 69.546 -13.456 65.791 1.00 110.23 65 ASP A O 1
ATOM 410 N N . ARG A 1 74 ? 69.078 -13.972 63.646 1.00 110.28 66 ARG A N 1
ATOM 411 C CA A ARG A 1 74 ? 68.403 -12.699 63.408 0.49 104.06 66 ARG A CA 1
ATOM 412 C CA B ARG A 1 74 ? 68.396 -12.702 63.404 0.51 104.05 66 ARG A CA 1
ATOM 413 C C . ARG A 1 74 ? 67.235 -12.444 64.356 1.00 108.80 66 ARG A C 1
ATOM 414 O O . ARG A 1 74 ? 67.083 -11.293 64.801 1.00 106.17 66 ARG A O 1
ATOM 429 N N . PRO A 1 75 ? 66.390 -13.423 64.709 1.00 112.05 67 PRO A N 1
ATOM 430 C CA . PRO A 1 75 ? 65.362 -13.123 65.720 1.00 118.10 67 PRO A CA 1
ATOM 431 C C . PRO A 1 75 ? 65.957 -12.768 67.072 1.00 121.00 67 PRO A C 1
ATOM 432 O O . PRO A 1 75 ? 65.417 -11.908 67.780 1.00 120.57 67 PRO A O 1
ATOM 436 N N . ALA A 1 76 ? 67.069 -13.412 67.443 1.00 121.26 68 ALA A N 1
ATOM 437 C CA . ALA A 1 76 ? 67.728 -13.108 68.708 1.00 124.39 68 ALA A CA 1
ATOM 438 C C . ALA A 1 76 ? 68.305 -11.697 68.723 1.00 122.59 68 ALA A C 1
ATOM 439 O O . ALA A 1 76 ? 68.343 -11.054 69.780 1.00 121.46 68 ALA A O 1
ATOM 441 N N . LEU A 1 77 ? 68.759 -11.200 67.572 1.00 121.85 69 LEU A N 1
ATOM 442 C CA . LEU A 1 77 ? 69.310 -9.852 67.525 1.00 114.07 69 LEU A CA 1
ATOM 443 C C . LEU A 1 77 ? 68.213 -8.797 67.585 1.00 118.13 69 LEU A C 1
ATOM 444 O O . LEU A 1 77 ? 68.335 -7.816 68.325 1.00 121.73 69 LEU A O 1
ATOM 449 N N . ALA A 1 78 ? 67.131 -8.983 66.823 1.00 119.85 70 ALA A N 1
ATOM 450 C CA . ALA A 1 78 ? 66.029 -8.028 66.857 1.00 123.02 70 ALA A CA 1
ATOM 451 C C . ALA A 1 78 ? 65.333 -7.996 68.210 1.00 135.05 70 ALA A C 1
ATOM 452 O O . ALA A 1 78 ? 64.671 -7.001 68.527 1.00 139.92 70 ALA A O 1
ATOM 454 N N . ALA A 1 79 ? 65.461 -9.059 69.010 1.00 131.67 71 ALA A N 1
ATOM 455 C CA . ALA A 1 79 ? 64.908 -9.038 70.360 1.00 137.85 71 ALA A CA 1
ATOM 456 C C . ALA A 1 79 ? 65.668 -8.063 71.249 1.00 138.34 71 ALA A C 1
ATOM 457 O O . ALA A 1 79 ? 65.059 -7.318 72.026 1.00 146.39 71 ALA A O 1
ATOM 459 N N . LYS A 1 80 ? 67.001 -8.055 71.154 1.00 133.70 72 LYS A N 1
ATOM 460 C CA . LYS A 1 80 ? 67.781 -7.095 71.926 1.00 133.81 72 LYS A CA 1
ATOM 461 C C . LYS A 1 80 ? 67.636 -5.684 71.370 1.00 128.28 72 LYS A C 1
ATOM 462 O O . LYS A 1 80 ? 67.794 -4.708 72.112 1.00 128.56 72 LYS A O 1
ATOM 464 N N . ALA A 1 81 ? 67.326 -5.554 70.077 1.00 133.40 73 ALA A N 1
ATOM 465 C CA . ALA A 1 81 ? 67.114 -4.244 69.471 1.00 134.59 73 ALA A CA 1
ATOM 466 C C . ALA A 1 81 ? 65.713 -3.703 69.715 1.00 143.65 73 ALA A C 1
ATOM 467 O O . ALA A 1 81 ? 65.502 -2.490 69.602 1.00 143.78 73 ALA A O 1
ATOM 469 N N . PHE A 1 82 ? 64.752 -4.570 70.038 1.00 145.48 74 PHE A N 1
ATOM 470 C CA . PHE A 1 82 ? 63.407 -4.117 70.361 1.00 144.48 74 PHE A CA 1
ATOM 471 C C . PHE A 1 82 ? 63.295 -3.593 71.784 1.00 150.04 74 PHE A C 1
ATOM 472 O O . PHE A 1 82 ? 62.377 -2.819 72.074 1.00 154.16 74 PHE A O 1
ATOM 474 N N . ALA A 1 83 ? 64.215 -3.978 72.669 1.00 148.68 75 ALA A N 1
ATOM 475 C CA . ALA A 1 83 ? 64.099 -3.698 74.095 1.00 154.72 75 ALA A CA 1
ATOM 476 C C . ALA A 1 83 ? 64.951 -2.518 74.552 1.00 156.49 75 ALA A C 1
ATOM 477 O O . ALA A 1 83 ? 64.431 -1.591 75.178 1.00 160.98 75 ALA A O 1
ATOM 479 N N . ASP A 1 84 ? 66.252 -2.530 74.247 1.00 152.21 76 ASP A N 1
ATOM 480 C CA . ASP A 1 84 ? 67.164 -1.567 74.860 1.00 152.90 76 ASP A CA 1
ATOM 481 C C . ASP A 1 84 ? 67.016 -0.168 74.273 1.00 151.17 76 ASP A C 1
ATOM 482 O O . ASP A 1 84 ? 67.245 0.819 74.983 1.00 155.37 76 ASP A O 1
ATOM 484 N N . ASP A 1 85 ? 66.668 -0.065 72.985 1.00 147.36 77 ASP A N 1
ATOM 485 C CA . ASP A 1 85 ? 66.470 1.201 72.276 1.00 148.31 77 ASP A CA 1
ATOM 486 C C . ASP A 1 85 ? 67.794 1.918 72.014 1.00 143.25 77 ASP A C 1
ATOM 487 O O . ASP A 1 85 ? 67.908 2.691 71.057 1.00 139.01 77 ASP A O 1
ATOM 492 N N . ALA A 1 86 ? 68.798 1.681 72.862 1.00 139.27 78 ALA A N 1
ATOM 493 C CA . ALA A 1 86 ? 70.173 2.047 72.546 1.00 127.76 78 ALA A CA 1
ATOM 494 C C . ALA A 1 86 ? 70.914 0.926 71.829 1.00 121.44 78 ALA A C 1
ATOM 495 O O . ALA A 1 86 ? 71.877 1.193 71.095 1.00 121.49 78 ALA A O 1
ATOM 497 N N . ALA A 1 87 ? 70.480 -0.322 72.027 1.00 121.43 79 ALA A N 1
ATOM 498 C CA . ALA A 1 87 ? 71.014 -1.428 71.244 1.00 114.42 79 ALA A CA 1
ATOM 499 C C . ALA A 1 87 ? 70.712 -1.253 69.762 1.00 103.98 79 ALA A C 1
ATOM 500 O O . ALA A 1 87 ? 71.529 -1.633 68.918 1.00 98.14 79 ALA A O 1
ATOM 502 N N . ARG A 1 88 ? 69.549 -0.685 69.427 1.00 104.88 80 ARG A N 1
ATOM 503 C CA . ARG A 1 88 ? 69.257 -0.367 68.032 1.00 102.37 80 ARG A CA 1
ATOM 504 C C . ARG A 1 88 ? 70.274 0.622 67.478 1.00 98.01 80 ARG A C 1
ATOM 505 O O . ARG A 1 88 ? 70.728 0.487 66.335 1.00 92.19 80 ARG A O 1
ATOM 507 N N . GLN A 1 89 ? 70.659 1.612 68.288 1.00 103.88 81 GLN A N 1
ATOM 508 C CA . GLN A 1 89 ? 71.648 2.595 67.853 1.00 99.45 81 GLN A CA 1
ATOM 509 C C . GLN A 1 89 ? 73.010 1.943 67.639 1.00 92.36 81 GLN A C 1
ATOM 510 O O . GLN A 1 89 ? 73.695 2.224 66.650 1.00 84.80 81 GLN A O 1
ATOM 512 N N . THR A 1 90 ? 73.423 1.074 68.566 1.00 95.40 82 THR A N 1
ATOM 513 C CA . THR A 1 90 ? 74.691 0.358 68.408 1.00 90.42 82 THR A CA 1
ATOM 514 C C . THR A 1 90 ? 74.679 -0.502 67.148 1.00 83.29 82 THR A C 1
ATOM 515 O O . THR A 1 90 ? 75.622 -0.474 66.338 1.00 79.93 82 THR A O 1
ATOM 519 N N . LEU A 1 91 ? 73.602 -1.271 66.970 1.00 86.33 83 LEU A N 1
ATOM 520 C CA . LEU A 1 91 ? 73.435 -2.111 65.790 1.00 83.83 83 LEU A CA 1
ATOM 521 C C . LEU A 1 91 ? 73.557 -1.302 64.504 1.00 72.27 83 LEU A C 1
ATOM 522 O O . LEU A 1 91 ? 74.316 -1.670 63.603 1.00 68.96 83 LEU A O 1
ATOM 527 N N . ASN A 1 92 ? 72.814 -0.193 64.405 1.00 79.90 84 ASN A N 1
ATOM 528 C CA . ASN A 1 92 ? 72.875 0.638 63.204 1.00 76.34 84 ASN A CA 1
ATOM 529 C C . ASN A 1 92 ? 74.271 1.214 62.997 1.00 68.09 84 ASN A C 1
ATOM 530 O O . ASN A 1 92 ? 74.785 1.208 61.877 1.00 64.46 84 ASN A O 1
ATOM 535 N N . GLY A 1 93 ? 74.899 1.722 64.059 1.00 76.00 85 GLY A N 1
ATOM 536 C CA . GLY A 1 93 ? 76.249 2.244 63.918 1.00 77.14 85 GLY A CA 1
ATOM 537 C C . GLY A 1 93 ? 77.220 1.210 63.390 1.00 72.10 85 GLY A C 1
ATOM 538 O O . GLY A 1 93 ? 78.210 1.556 62.736 1.00 70.34 85 GLY A O 1
ATOM 539 N N . ILE A 1 94 ? 76.952 -0.068 63.659 1.00 69.97 86 ILE A N 1
ATOM 540 C CA . ILE A 1 94 ? 77.791 -1.126 63.099 1.00 69.85 86 ILE A CA 1
ATOM 541 C C . ILE A 1 94 ? 77.428 -1.401 61.643 1.00 66.71 86 ILE A C 1
ATOM 542 O O . ILE A 1 94 ? 78.300 -1.459 60.767 1.00 68.70 86 ILE A O 1
ATOM 547 N N . VAL A 1 95 ? 76.136 -1.561 61.360 1.00 67.33 87 VAL A N 1
ATOM 548 C CA . VAL A 1 95 ? 75.717 -2.163 60.097 1.00 58.60 87 VAL A CA 1
ATOM 549 C C . VAL A 1 95 ? 75.647 -1.127 58.979 1.00 63.46 87 VAL A C 1
ATOM 550 O O . VAL A 1 95 ? 76.082 -1.387 57.851 1.00 55.86 87 VAL A O 1
ATOM 554 N N . HIS A 1 96 ? 75.090 0.053 59.260 1.00 64.01 88 HIS A N 1
ATOM 555 C CA . HIS A 1 96 ? 74.835 1.008 58.184 1.00 64.65 88 HIS A CA 1
ATOM 556 C C . HIS A 1 96 ? 76.106 1.496 57.491 1.00 57.18 88 HIS A C 1
ATOM 557 O O . HIS A 1 96 ? 76.089 1.599 56.252 1.00 52.38 88 HIS A O 1
ATOM 564 N N . PRO A 1 97 ? 77.211 1.802 58.182 1.00 56.57 89 PRO A N 1
ATOM 565 C CA . PRO A 1 97 ? 78.422 2.181 57.432 1.00 53.56 89 PRO A CA 1
ATOM 566 C C . PRO A 1 97 ? 78.935 1.070 56.533 1.00 57.42 89 PRO A C 1
ATOM 567 O O . PRO A 1 97 ? 79.430 1.350 55.436 1.00 57.53 89 PRO A O 1
ATOM 571 N N . LEU A 1 98 ? 78.821 -0.190 56.963 1.00 56.74 90 LEU A N 1
ATOM 572 C CA . LEU A 1 98 ? 79.267 -1.300 56.128 1.00 51.83 90 LEU A CA 1
ATOM 573 C C . LEU A 1 98 ? 78.409 -1.419 54.876 1.00 52.77 90 LEU A C 1
ATOM 574 O O . LEU A 1 98 ? 78.931 -1.661 53.777 1.00 53.35 90 LEU A O 1
ATOM 579 N N . VAL A 1 99 ? 77.093 -1.233 55.024 1.00 54.19 91 VAL A N 1
ATOM 580 C CA . VAL A 1 99 ? 76.198 -1.217 53.869 1.00 50.97 91 VAL A CA 1
ATOM 581 C C . VAL A 1 99 ? 76.562 -0.075 52.926 1.00 52.24 91 VAL A C 1
ATOM 582 O O . VAL A 1 99 ? 76.600 -0.250 51.702 1.00 46.62 91 VAL A O 1
ATOM 586 N N . GLY A 1 100 ? 76.813 1.116 53.478 1.00 50.69 92 GLY A N 1
ATOM 587 C CA . GLY A 1 100 ? 77.188 2.245 52.638 1.00 53.88 92 GLY A CA 1
ATOM 588 C C . GLY A 1 100 ? 78.471 1.995 51.869 1.00 50.62 92 GLY A C 1
ATOM 589 O O . GLY A 1 100 ? 78.564 2.292 50.673 1.00 52.03 92 GLY A O 1
ATOM 590 N N . ALA A 1 101 ? 79.474 1.427 52.542 1.00 53.70 93 ALA A N 1
ATOM 591 C CA . ALA A 1 101 ? 80.729 1.115 51.867 1.00 54.43 93 ALA A CA 1
ATOM 592 C C . ALA A 1 101 ? 80.514 0.108 50.748 1.00 52.74 93 ALA A C 1
ATOM 593 O O . ALA A 1 101 ? 81.056 0.271 49.646 1.00 54.55 93 ALA A O 1
ATOM 595 N N . ARG A 1 102 ? 79.728 -0.943 51.008 1.00 48.69 94 ARG A N 1
ATOM 596 C CA . ARG A 1 102 ? 79.491 -1.947 49.973 1.00 53.70 94 ARG A CA 1
ATOM 597 C C . ARG A 1 102 ? 78.753 -1.348 48.778 1.00 54.73 94 ARG A C 1
ATOM 598 O O . ARG A 1 102 ? 79.092 -1.626 47.622 1.00 53.44 94 ARG A O 1
ATOM 606 N N . ARG A 1 103 ? 77.724 -0.543 49.039 1.00 48.89 95 ARG A N 1
ATOM 607 C CA . ARG A 1 103 ? 76.997 0.106 47.955 1.00 51.58 95 ARG A CA 1
ATOM 608 C C . ARG A 1 103 ? 77.933 0.969 47.108 1.00 52.09 95 ARG A C 1
ATOM 609 O O . ARG A 1 103 ? 77.905 0.914 45.869 1.00 43.41 95 ARG A O 1
ATOM 617 N N . ALA A 1 104 ? 78.790 1.758 47.768 1.00 46.18 96 ALA A N 1
ATOM 618 C CA . ALA A 1 104 ? 79.723 2.613 47.040 1.00 49.82 96 ALA A CA 1
ATOM 619 C C . ALA A 1 104 ? 80.692 1.784 46.203 1.00 52.92 96 ALA A C 1
ATOM 620 O O . ALA A 1 104 ? 81.033 2.159 45.071 1.00 53.19 96 ALA A O 1
ATOM 622 N N . GLU A 1 105 ? 81.144 0.650 46.742 1.00 44.65 97 GLU A N 1
ATOM 623 C CA . GLU A 1 105 ? 82.044 -0.218 45.996 1.00 52.38 97 GLU A CA 1
ATOM 624 C C . GLU A 1 105 ? 81.357 -0.762 44.752 1.00 57.22 97 GLU A C 1
ATOM 625 O O . GLU A 1 105 ? 81.912 -0.705 43.645 1.00 59.53 97 GLU A O 1
ATOM 631 N N . ILE A 1 106 ? 80.145 -1.303 44.926 1.00 55.04 98 ILE A N 1
ATOM 632 C CA . ILE A 1 106 ? 79.340 -1.771 43.795 1.00 54.25 98 ILE A CA 1
ATOM 633 C C . ILE A 1 106 ? 79.287 -0.706 42.709 1.00 54.56 98 ILE A C 1
ATOM 634 O O . ILE A 1 106 ? 79.561 -0.976 41.534 1.00 54.07 98 ILE A O 1
ATOM 639 N N . ILE A 1 107 ? 78.955 0.529 43.097 1.00 49.29 99 ILE A N 1
ATOM 640 C CA . ILE A 1 107 ? 78.809 1.584 42.099 1.00 51.56 99 ILE A CA 1
ATOM 641 C C . ILE A 1 107 ? 80.145 1.903 41.437 1.00 54.30 99 ILE A C 1
ATOM 642 O O . ILE A 1 107 ? 80.188 2.259 40.253 1.00 56.05 99 ILE A O 1
ATOM 647 N N . ALA A 1 108 ? 81.252 1.757 42.164 1.00 51.80 100 ALA A N 1
ATOM 648 C CA . ALA A 1 108 ? 82.555 2.011 41.563 1.00 54.49 100 ALA A CA 1
ATOM 649 C C . ALA A 1 108 ? 83.012 0.878 40.649 1.00 57.76 100 ALA A C 1
ATOM 650 O O . ALA A 1 108 ? 83.902 1.091 39.822 1.00 64.39 100 ALA A O 1
ATOM 652 N N . SER A 1 109 ? 82.433 -0.312 40.775 1.00 50.94 101 SER A N 1
ATOM 653 C CA . SER A 1 109 ? 82.907 -1.474 40.031 1.00 57.82 101 SER A CA 1
ATOM 654 C C . SER A 1 109 ? 82.171 -1.716 38.713 1.00 63.70 101 SER A C 1
ATOM 655 O O . SER A 1 109 ? 82.529 -2.653 37.991 1.00 63.73 101 SER A O 1
ATOM 658 N N . VAL A 1 110 ? 81.162 -0.920 38.380 1.00 56.53 102 VAL A N 1
ATOM 659 C CA . VAL A 1 110 ? 80.346 -1.190 37.195 1.00 54.86 102 VAL A CA 1
ATOM 660 C C . VAL A 1 110 ? 80.667 -0.172 36.107 1.00 50.37 102 VAL A C 1
ATOM 661 O O . VAL A 1 110 ? 81.233 0.886 36.407 1.00 47.62 102 VAL A O 1
ATOM 665 N N . PRO A 1 111 ? 80.314 -0.439 34.846 1.00 52.39 103 PRO A N 1
ATOM 666 C CA . PRO A 1 111 ? 80.528 0.557 33.788 1.00 52.31 103 PRO A CA 1
ATOM 667 C C . PRO A 1 111 ? 79.923 1.911 34.132 1.00 46.46 103 PRO A C 1
ATOM 668 O O . PRO A 1 111 ? 78.875 2.008 34.775 1.00 50.54 103 PRO A O 1
ATOM 672 N N . ALA A 1 112 ? 80.592 2.967 33.666 1.00 44.29 104 ALA A N 1
ATOM 673 C CA . ALA A 1 112 ? 80.174 4.326 33.994 1.00 44.49 104 ALA A CA 1
ATOM 674 C C . ALA A 1 112 ? 78.823 4.682 33.386 1.00 48.90 104 ALA A C 1
ATOM 675 O O . ALA A 1 112 ? 78.121 5.543 33.924 1.00 46.02 104 ALA A O 1
ATOM 677 N N . ASP A 1 113 ? 78.436 4.043 32.273 1.00 39.75 105 ASP A N 1
ATOM 678 C CA . ASP A 1 113 ? 77.139 4.316 31.661 1.00 44.24 105 ASP A CA 1
ATOM 679 C C . ASP A 1 113 ? 75.993 3.531 32.303 1.00 44.75 105 ASP A C 1
ATOM 680 O O . ASP A 1 113 ? 74.894 3.514 31.743 1.00 40.92 105 ASP A O 1
ATOM 685 N N . SER A 1 114 ? 76.215 2.899 33.452 1.00 42.89 106 SER A N 1
ATOM 686 C CA . SER A 1 114 ? 75.215 2.013 34.028 1.00 42.44 106 SER A CA 1
ATOM 687 C C . SER A 1 114 ? 73.975 2.782 34.485 1.00 44.10 106 SER A C 1
ATOM 688 O O . SER A 1 114 ? 74.026 3.975 34.813 1.00 46.12 106 SER A O 1
ATOM 691 N N . VAL A 1 115 ? 72.846 2.068 34.513 1.00 34.61 107 VAL A N 1
ATOM 692 C CA . VAL A 1 115 ? 71.638 2.508 35.204 1.00 35.15 107 VAL A CA 1
ATOM 693 C C . VAL A 1 115 ? 71.543 1.726 36.507 1.00 42.25 107 VAL A C 1
ATOM 694 O O . VAL A 1 115 ? 71.683 0.496 36.506 1.00 36.21 107 VAL A O 1
ATOM 698 N N . VAL A 1 116 ? 71.308 2.423 37.619 1.00 35.42 108 VAL A N 1
ATOM 699 C CA . VAL A 1 116 ? 71.267 1.799 38.941 1.00 40.44 108 VAL A CA 1
ATOM 700 C C . VAL A 1 116 ? 69.808 1.650 39.345 1.00 42.19 108 VAL A C 1
ATOM 701 O O . VAL A 1 116 ? 69.077 2.642 39.420 1.00 38.73 108 VAL A O 1
ATOM 705 N N . VAL A 1 117 ? 69.381 0.423 39.617 1.00 37.61 109 VAL A N 1
ATOM 706 C CA . VAL A 1 117 ? 68.033 0.164 40.110 1.00 42.52 109 VAL A CA 1
ATOM 707 C C . VAL A 1 117 ? 68.122 -0.170 41.594 1.00 41.59 109 VAL A C 1
ATOM 708 O O . VAL A 1 117 ? 68.759 -1.161 41.977 1.00 41.38 109 VAL A O 1
ATOM 712 N N . GLU A 1 118 ? 67.477 0.637 42.439 1.00 36.29 110 GLU A N 1
ATOM 713 C CA . GLU A 1 118 ? 67.545 0.459 43.886 1.00 41.50 110 GLU A CA 1
ATOM 714 C C . GLU A 1 118 ? 66.234 -0.116 44.413 1.00 40.36 110 GLU A C 1
ATOM 715 O O . GLU A 1 118 ? 65.187 0.540 44.346 1.00 41.90 110 GLU A O 1
ATOM 721 N N . ASP A 1 119 ? 66.310 -1.322 44.968 1.00 40.98 111 ASP A N 1
ATOM 722 C CA . ASP A 1 119 ? 65.168 -2.002 45.570 1.00 48.70 111 ASP A CA 1
ATOM 723 C C . ASP A 1 119 ? 64.998 -1.490 46.995 1.00 53.02 111 ASP A C 1
ATOM 724 O O . ASP A 1 119 ? 65.815 -1.780 47.875 1.00 49.55 111 ASP A O 1
ATOM 729 N N . ILE A 1 120 ? 63.939 -0.727 47.226 1.00 48.18 112 ILE A N 1
ATOM 730 C CA . ILE A 1 120 ? 63.687 -0.125 48.528 1.00 60.29 112 ILE A CA 1
ATOM 731 C C . ILE A 1 120 ? 62.278 -0.509 48.963 1.00 55.36 112 ILE A C 1
ATOM 732 O O . ILE A 1 120 ? 61.296 0.079 48.489 1.00 55.56 112 ILE A O 1
ATOM 737 N N . PRO A 1 121 ? 62.128 -1.506 49.832 1.00 61.51 113 PRO A N 1
ATOM 738 C CA . PRO A 1 121 ? 60.783 -2.035 50.112 1.00 64.13 113 PRO A CA 1
ATOM 739 C C . PRO A 1 121 ? 59.855 -1.054 50.820 1.00 57.76 113 PRO A C 1
ATOM 740 O O . PRO A 1 121 ? 58.635 -1.175 50.652 1.00 54.88 113 PRO A O 1
ATOM 744 N N . LEU A 1 122 ? 60.371 -0.092 51.592 1.00 54.77 114 LEU A N 1
ATOM 745 C CA . LEU A 1 122 ? 59.531 0.894 52.266 1.00 50.43 114 LEU A CA 1
ATOM 746 C C . LEU A 1 122 ? 59.547 2.247 51.555 1.00 50.07 114 LEU A C 1
ATOM 747 O O . LEU A 1 122 ? 59.323 3.289 52.183 1.00 50.40 114 LEU A O 1
ATOM 752 N N . LEU A 1 123 ? 59.794 2.243 50.243 1.00 44.33 115 LEU A N 1
ATOM 753 C CA . LEU A 1 123 ? 59.867 3.494 49.491 1.00 42.65 115 LEU A CA 1
ATOM 754 C C . LEU A 1 123 ? 58.595 4.319 49.656 1.00 44.22 115 LEU A C 1
ATOM 755 O O . LEU A 1 123 ? 58.648 5.511 49.977 1.00 44.18 115 LEU A O 1
ATOM 760 N N . VAL A 1 124 ? 57.438 3.690 49.445 1.00 48.69 116 VAL A N 1
ATOM 761 C CA . VAL A 1 124 ? 56.171 4.412 49.501 1.00 45.01 116 VAL A CA 1
ATOM 762 C C . VAL A 1 124 ? 55.834 4.793 50.940 1.00 50.40 116 VAL A C 1
ATOM 763 O O . VAL A 1 124 ? 55.440 5.932 51.219 1.00 46.29 116 VAL A O 1
ATOM 767 N N . GLU A 1 125 ? 56.014 3.859 51.880 1.00 48.45 117 GLU A N 1
ATOM 768 C CA . GLU A 1 125 ? 55.585 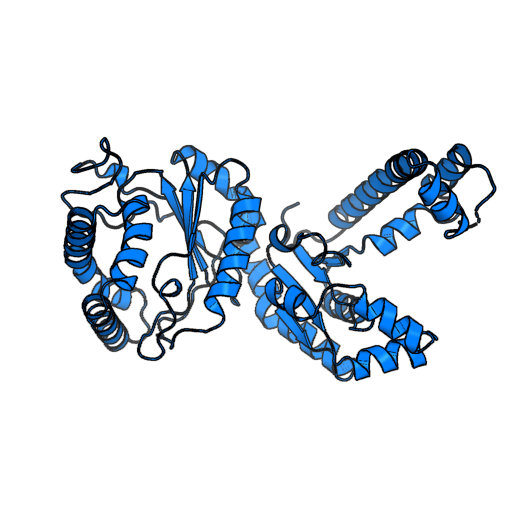4.109 53.252 1.00 51.58 117 GLU A CA 1
ATOM 769 C C . GLU A 1 125 ? 56.338 5.267 53.894 1.00 52.21 117 GLU A C 1
ATOM 770 O O . GLU A 1 125 ? 55.812 5.914 54.805 1.00 47.60 117 GLU A O 1
ATOM 776 N N . SER A 1 126 ? 57.571 5.528 53.466 1.00 45.83 118 SER A N 1
ATOM 777 C CA . SER A 1 126 ? 58.383 6.541 54.124 1.00 54.79 118 SER A CA 1
ATOM 778 C C . SER A 1 126 ? 58.582 7.783 53.257 1.00 43.61 118 SER A C 1
ATOM 779 O O . SER A 1 126 ? 59.328 8.686 53.643 1.00 48.67 118 SER A O 1
ATOM 782 N N . GLY A 1 127 ? 57.895 7.874 52.125 1.00 43.36 119 GLY A N 1
ATOM 783 C CA . GLY A 1 127 ? 57.919 9.090 51.333 1.00 39.39 119 GLY A CA 1
ATOM 784 C C . GLY A 1 127 ? 59.229 9.356 50.624 1.00 44.95 119 GLY A C 1
ATOM 785 O O . GLY A 1 127 ? 59.622 10.520 50.477 1.00 45.93 119 GLY A O 1
ATOM 786 N N . MET A 1 128 ? 59.902 8.306 50.151 1.00 43.54 120 MET A N 1
ATOM 787 C CA . MET A 1 128 ? 61.206 8.440 49.518 1.00 43.47 120 MET A CA 1
ATOM 788 C C . MET A 1 128 ? 61.148 8.574 48.000 1.00 39.34 120 MET A C 1
ATOM 789 O O . MET A 1 128 ? 62.199 8.763 47.380 1.00 39.55 120 MET A O 1
ATOM 794 N N . ALA A 1 129 ? 59.974 8.469 47.380 1.00 33.49 121 ALA A N 1
ATOM 795 C CA . ALA A 1 129 ? 59.915 8.580 45.922 1.00 37.44 121 ALA A CA 1
ATOM 796 C C . ALA A 1 129 ? 60.562 9.852 45.376 1.00 37.85 121 ALA A C 1
ATOM 797 O O . ALA A 1 129 ? 61.251 9.756 44.341 1.00 31.07 121 ALA A O 1
ATOM 799 N N . PRO A 1 130 ? 60.403 11.037 45.993 1.00 30.91 122 PRO A N 1
ATOM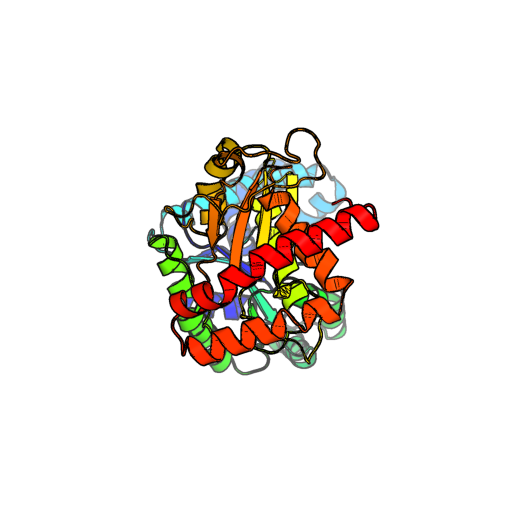 800 C CA . PRO A 1 130 ? 60.973 12.260 45.396 1.00 33.82 122 PRO A CA 1
ATOM 801 C C . PRO A 1 130 ? 62.496 12.264 45.342 1.00 39.77 122 PRO A C 1
ATOM 802 O O . PRO A 1 130 ? 63.068 13.110 44.642 1.00 34.68 122 PRO A O 1
ATOM 806 N N . LEU A 1 131 ? 63.163 11.357 46.058 1.00 34.92 123 LEU A N 1
ATOM 807 C CA . LEU A 1 131 ? 64.602 11.205 45.916 1.00 34.53 123 LEU A CA 1
ATOM 808 C C . LEU A 1 131 ? 65.003 10.699 44.536 1.00 35.59 123 LEU A C 1
ATOM 809 O O . LEU A 1 131 ? 66.174 10.817 44.175 1.00 35.43 123 LEU A O 1
ATOM 814 N N . PHE A 1 132 ? 64.071 10.146 43.748 1.00 35.64 124 PHE A N 1
ATOM 815 C CA . PHE A 1 132 ? 64.524 9.497 42.516 1.00 29.81 124 PHE A CA 1
ATOM 816 C C . PHE A 1 132 ? 64.031 10.219 41.268 1.00 32.35 124 PHE A C 1
ATOM 817 O O . PHE A 1 132 ? 62.939 10.789 41.257 1.00 33.77 124 PHE A O 1
ATOM 825 N N . PRO A 1 133 ? 64.824 10.196 40.190 1.00 34.70 125 PRO A N 1
ATOM 826 C CA . PRO A 1 133 ? 64.342 10.716 38.896 1.00 32.70 125 PRO A CA 1
ATOM 827 C C . PRO A 1 133 ? 63.243 9.864 38.266 1.00 34.30 125 PRO A C 1
ATOM 828 O O . PRO A 1 133 ? 62.569 10.334 37.338 1.00 29.01 125 PRO A O 1
ATOM 832 N N . LEU A 1 134 ? 63.037 8.640 38.745 1.00 30.63 126 LEU A N 1
ATOM 833 C CA . LEU A 1 134 ? 62.067 7.721 38.170 1.00 31.15 126 LEU A CA 1
ATOM 834 C C . LEU A 1 134 ? 61.812 6.608 39.180 1.00 31.96 126 LEU A C 1
ATOM 835 O O . LEU A 1 134 ? 62.755 6.077 39.760 1.00 34.31 126 LEU A O 1
ATOM 840 N N . VAL A 1 135 ? 60.546 6.251 39.371 1.00 29.17 127 VAL A N 1
ATOM 841 C CA . VAL A 1 135 ? 60.157 5.207 40.308 1.00 32.34 127 VAL A CA 1
ATOM 842 C C . VAL A 1 135 ? 59.298 4.183 39.569 1.00 32.83 127 VAL A C 1
ATOM 843 O O . VAL A 1 135 ? 58.324 4.549 38.894 1.00 34.15 127 VAL A O 1
ATOM 847 N N . VAL A 1 136 ? 59.671 2.907 39.693 1.00 30.88 128 VAL A N 1
ATOM 848 C CA . VAL A 1 136 ? 58.925 1.780 39.133 1.00 34.87 128 VAL A CA 1
ATOM 849 C C . VAL A 1 136 ? 58.304 0.997 40.281 1.00 36.69 128 VAL A C 1
ATOM 850 O O . VAL A 1 136 ? 58.997 0.621 41.236 1.00 38.33 128 VAL A O 1
ATOM 854 N N . ILE A 1 137 ? 57.007 0.748 40.203 1.00 34.77 129 ILE A N 1
ATOM 855 C CA . ILE A 1 137 ? 56.343 -0.044 41.229 1.00 38.12 129 ILE A CA 1
ATOM 856 C C . ILE A 1 137 ? 55.607 -1.180 40.545 1.00 40.01 129 ILE A C 1
ATOM 857 O O . ILE A 1 137 ? 54.869 -0.951 39.580 1.00 39.49 129 ILE A O 1
ATOM 862 N N . VAL A 1 138 ? 55.837 -2.408 41.019 1.00 39.35 130 VAL A N 1
ATOM 863 C CA . VAL A 1 138 ? 55.179 -3.588 40.478 1.00 41.11 130 VAL A CA 1
ATOM 864 C C . VAL A 1 138 ? 53.983 -3.904 41.361 1.00 47.37 130 VAL A C 1
ATOM 865 O O . VAL A 1 138 ? 54.026 -3.695 42.581 1.00 45.94 130 VAL A O 1
ATOM 869 N N . TYR A 1 139 ? 52.891 -4.351 40.746 1.00 40.05 131 TYR A N 1
ATOM 870 C CA . TYR A 1 139 ? 51.709 -4.743 41.502 1.00 44.44 131 TYR A CA 1
ATOM 871 C C . TYR A 1 139 ? 51.101 -5.980 40.857 1.00 52.32 131 TYR A C 1
ATOM 872 O O . TYR A 1 139 ? 51.511 -6.407 39.775 1.00 49.38 131 TYR A O 1
ATOM 881 N N . ALA A 1 140 ? 50.111 -6.555 41.536 1.00 53.92 132 ALA A N 1
ATOM 882 C CA . ALA A 1 140 ? 49.446 -7.761 41.067 1.00 54.99 132 ALA A CA 1
ATOM 883 C C . ALA A 1 140 ? 48.117 -7.898 41.790 1.00 64.31 132 ALA A C 1
ATOM 884 O O . ALA A 1 140 ? 47.955 -7.396 42.908 1.00 62.78 132 ALA A O 1
ATOM 886 N N . ASP A 1 141 ? 47.175 -8.591 41.142 1.00 66.12 133 ASP A N 1
ATOM 887 C CA . ASP A 1 141 ? 45.883 -8.865 41.762 1.00 77.47 133 ASP A CA 1
ATOM 888 C C . ASP A 1 141 ? 46.086 -9.518 43.122 1.00 74.26 133 ASP A C 1
ATOM 889 O O . ASP A 1 141 ? 46.971 -10.360 43.295 1.00 67.69 133 ASP A O 1
ATOM 894 N N . VAL A 1 142 ? 45.256 -9.125 44.092 1.00 76.69 134 VAL A N 1
ATOM 895 C CA . VAL A 1 142 ? 45.433 -9.631 45.448 1.00 81.96 134 VAL A CA 1
ATOM 896 C C . VAL A 1 142 ? 45.321 -11.152 45.484 1.00 81.41 134 VAL A C 1
ATOM 897 O O . VAL A 1 142 ? 46.021 -11.814 46.263 1.00 83.98 134 VAL A O 1
ATOM 901 N N . GLU A 1 143 ? 44.466 -11.735 44.638 1.00 75.90 135 GLU A N 1
ATOM 902 C CA . GLU A 1 143 ? 44.343 -13.191 44.630 1.00 83.89 135 GLU A CA 1
ATOM 903 C C . GLU A 1 143 ? 45.636 -13.838 44.147 1.00 84.38 135 GLU A C 1
ATOM 904 O O . GLU A 1 143 ? 46.055 -14.878 44.675 1.00 87.75 135 GLU A O 1
ATOM 906 N N . VAL A 1 144 ? 46.298 -13.217 43.165 1.00 76.96 136 VAL A N 1
ATOM 907 C CA . VAL A 1 144 ? 47.570 -13.739 42.673 1.00 68.38 136 VAL A CA 1
ATOM 908 C C . VAL A 1 144 ? 48.638 -13.647 43.756 1.00 69.91 136 VAL A C 1
ATOM 909 O O . VAL A 1 144 ? 49.377 -14.608 44.007 1.00 69.00 136 VAL A O 1
ATOM 913 N N . ARG A 1 145 ? 48.748 -12.483 44.402 1.00 69.95 137 ARG A N 1
ATOM 914 C CA . ARG A 1 145 ? 49.731 -12.314 45.468 1.00 73.73 137 ARG A CA 1
ATOM 915 C C . ARG A 1 145 ? 49.518 -13.339 46.571 1.00 78.92 137 ARG A C 1
ATOM 916 O O . ARG A 1 145 ? 50.484 -13.923 47.088 1.00 68.69 137 ARG A O 1
ATOM 924 N N . LEU A 1 146 ? 48.253 -13.573 46.934 1.00 82.87 138 LEU A N 1
ATOM 925 C CA . LEU A 1 146 ? 47.927 -14.554 47.962 1.00 86.59 138 LEU A CA 1
ATOM 926 C C . LEU A 1 146 ? 48.361 -15.949 47.550 1.00 83.39 138 LEU A C 1
ATOM 927 O O . LEU A 1 146 ? 49.000 -16.663 48.330 1.00 81.27 138 LEU A O 1
ATOM 932 N N . ARG A 1 147 ? 47.967 -16.378 46.344 1.00 88.33 139 ARG A N 1
ATOM 933 C CA . ARG A 1 147 ? 48.368 -17.699 45.871 1.00 88.47 139 ARG A CA 1
ATOM 934 C C . ARG A 1 147 ? 49.881 -17.846 45.906 1.00 81.89 139 ARG A C 1
ATOM 935 O O . ARG A 1 147 ? 50.400 -18.870 46.361 1.00 79.91 139 ARG A O 1
ATOM 937 N N . ARG A 1 148 ? 50.606 -16.810 45.482 1.00 74.86 140 ARG A N 1
ATOM 938 C CA . ARG A 1 148 ? 52.062 -16.909 45.447 1.00 77.01 140 ARG A CA 1
ATOM 939 C C . ARG A 1 148 ? 52.645 -17.039 46.850 1.00 80.93 140 ARG A C 1
ATOM 940 O O . ARG A 1 148 ? 53.512 -17.886 47.088 1.00 81.74 140 ARG A O 1
ATOM 948 N N . LEU A 1 149 ? 52.147 -16.251 47.806 1.00 83.41 141 LEU A N 1
ATOM 949 C CA . LEU A 1 149 ? 52.712 -16.304 49.153 1.00 82.05 141 LEU A CA 1
ATOM 950 C C . LEU A 1 149 ? 52.365 -17.617 49.852 1.00 87.65 141 LEU A C 1
ATOM 951 O O . LEU A 1 149 ? 53.238 -18.263 50.445 1.00 84.04 141 LEU A O 1
ATOM 956 N N . VAL A 1 150 ? 51.098 -18.034 49.789 1.00 82.18 142 VAL A N 1
ATOM 957 C CA . VAL A 1 150 ? 50.679 -19.251 50.483 1.00 96.15 142 VAL A CA 1
ATOM 958 C C . VAL A 1 150 ? 51.329 -20.476 49.850 1.00 101.21 142 VAL A C 1
ATOM 959 O O . VAL A 1 150 ? 52.000 -21.259 50.530 1.00 105.87 142 VAL A O 1
ATOM 961 N N . GLU A 1 151 ? 51.162 -20.647 48.532 1.00 98.62 143 GLU A N 1
ATOM 962 C CA . GLU A 1 151 ? 51.545 -21.888 47.874 1.00 102.58 143 GLU A CA 1
ATOM 963 C C . GLU A 1 151 ? 53.011 -21.934 47.449 1.00 97.76 143 GLU A C 1
ATOM 964 O O . GLU A 1 151 ? 53.534 -23.030 47.229 1.00 105.71 143 GLU A O 1
ATOM 970 N N . GLN A 1 152 ? 53.695 -20.797 47.329 1.00 96.31 144 GLN A N 1
ATOM 971 C CA . GLN A 1 152 ? 55.093 -20.805 46.921 1.00 101.78 144 GLN A CA 1
ATOM 972 C C . GLN A 1 152 ? 56.042 -20.303 47.998 1.00 108.99 144 GLN A C 1
ATOM 973 O O . GLN A 1 152 ? 57.260 -20.336 47.791 1.00 109.82 144 GLN A O 1
ATOM 975 N N . ARG A 1 153 ? 55.525 -19.831 49.131 1.00 112.63 145 ARG A N 1
ATOM 976 C CA . ARG A 1 153 ? 56.365 -19.421 50.245 1.00 110.90 145 ARG A CA 1
ATOM 977 C C . ARG A 1 153 ? 55.943 -20.035 51.570 1.00 112.79 145 ARG A C 1
ATOM 978 O O . ARG A 1 153 ? 56.670 -19.878 52.558 1.00 119.14 145 ARG A O 1
ATOM 980 N N . GLY A 1 154 ? 54.800 -20.718 51.630 1.00 105.39 146 GLY A N 1
ATOM 981 C CA . GLY A 1 154 ? 54.416 -21.475 52.800 1.00 109.93 146 GLY A CA 1
ATOM 982 C C . GLY A 1 154 ? 53.574 -20.736 53.816 1.00 109.97 146 GLY A C 1
ATOM 983 O O . GLY A 1 154 ? 53.087 -21.367 54.762 1.00 113.88 146 GLY A O 1
ATOM 984 N N . MET A 1 155 ? 53.382 -19.428 53.653 1.00 110.77 147 MET A N 1
ATOM 985 C CA . MET A 1 155 ? 52.636 -18.649 54.634 1.00 110.04 147 MET A CA 1
ATOM 986 C C . MET A 1 155 ? 51.226 -19.194 54.824 1.00 108.03 147 MET A C 1
ATOM 987 O O . MET A 1 155 ? 50.584 -19.656 53.874 1.00 105.68 147 MET A O 1
ATOM 992 N N . ALA A 1 156 ? 50.746 -19.143 56.067 1.00 102.15 148 ALA A N 1
ATOM 993 C CA . ALA A 1 156 ? 49.324 -19.321 56.312 1.00 103.55 148 ALA A CA 1
ATOM 994 C C . ALA A 1 156 ? 48.549 -18.198 55.636 1.00 99.73 148 ALA A C 1
ATOM 995 O O . ALA A 1 156 ? 49.036 -17.071 55.510 1.00 103.86 148 ALA A O 1
ATOM 997 N N . GLU A 1 157 ? 47.331 -18.514 55.189 1.00 101.14 149 GLU A N 1
ATOM 998 C CA . GLU A 1 157 ? 46.552 -17.536 54.436 1.00 104.61 149 GLU A CA 1
ATOM 999 C C . GLU A 1 157 ? 46.306 -16.270 55.250 1.00 102.80 149 GLU A C 1
ATOM 1000 O O . GLU A 1 157 ? 46.564 -15.160 54.774 1.00 92.66 149 GLU A O 1
ATOM 1006 N N . ALA A 1 158 ? 45.794 -16.413 56.479 1.00 102.77 150 ALA A N 1
ATOM 1007 C CA . ALA A 1 158 ? 45.489 -15.235 57.290 1.00 101.92 150 ALA A CA 1
ATOM 1008 C C . ALA A 1 158 ? 46.746 -14.430 57.612 1.00 97.96 150 ALA A C 1
ATOM 1009 O O . ALA A 1 158 ? 46.695 -13.196 57.686 1.00 95.27 150 ALA A O 1
ATOM 1011 N N . ASP A 1 159 ? 47.882 -15.109 57.787 1.00 98.44 151 ASP A N 1
ATOM 1012 C CA . ASP A 1 159 ? 49.146 -14.410 57.996 1.00 95.55 151 ASP A CA 1
ATOM 1013 C C . ASP A 1 159 ? 49.539 -13.605 56.758 1.00 95.42 151 ASP A C 1
ATOM 1014 O O . ASP A 1 159 ? 49.956 -12.443 56.863 1.00 89.19 151 ASP A O 1
ATOM 1019 N N . ALA A 1 160 ? 49.421 -14.209 55.575 1.00 92.66 152 ALA A N 1
ATOM 1020 C CA . ALA A 1 160 ? 49.720 -13.484 54.348 1.00 89.94 152 ALA A CA 1
ATOM 1021 C C . ALA A 1 160 ? 48.811 -12.272 54.204 1.00 92.08 152 ALA A C 1
ATOM 1022 O O . ALA A 1 160 ? 49.274 -11.172 53.883 1.00 84.06 152 ALA A O 1
ATOM 1024 N N . ARG A 1 161 ? 47.511 -12.452 54.451 1.00 92.78 153 ARG A N 1
ATOM 1025 C CA . ARG A 1 161 ? 46.580 -11.339 54.300 1.00 92.64 153 ARG A CA 1
ATOM 1026 C C . ARG A 1 161 ? 46.905 -10.218 55.277 1.00 89.32 153 ARG A C 1
ATOM 1027 O O . ARG A 1 161 ? 46.845 -9.037 54.915 1.00 79.55 153 ARG A O 1
ATOM 1035 N N . ALA A 1 162 ? 47.268 -10.566 56.517 1.00 87.61 154 ALA A N 1
ATOM 1036 C CA . ALA A 1 162 ? 47.626 -9.538 57.491 1.00 89.59 154 ALA A CA 1
ATOM 1037 C C . ALA A 1 162 ? 48.902 -8.813 57.083 1.00 84.26 154 ALA A C 1
ATOM 1038 O O . ALA A 1 162 ? 48.988 -7.582 57.176 1.00 79.09 154 ALA A O 1
ATOM 1040 N N . ARG A 1 163 ? 49.908 -9.566 56.633 1.00 85.64 155 ARG A N 1
ATOM 1041 C CA . ARG A 1 163 ? 51.157 -8.959 56.186 1.00 82.56 155 ARG A CA 1
ATOM 1042 C C . ARG A 1 163 ? 50.923 -8.023 55.008 1.00 78.81 155 ARG A C 1
ATOM 1043 O O . ARG A 1 163 ? 51.550 -6.962 54.912 1.00 70.48 155 ARG A O 1
ATOM 1051 N N . ILE A 1 164 ? 50.025 -8.411 54.099 1.00 80.02 156 ILE A N 1
ATOM 1052 C CA . ILE A 1 164 ? 49.687 -7.575 52.951 1.00 70.59 156 ILE A CA 1
ATOM 1053 C C . ILE A 1 164 ? 48.984 -6.306 53.410 1.00 75.52 156 ILE A C 1
ATOM 1054 O O . ILE A 1 164 ? 49.305 -5.200 52.958 1.00 69.60 156 ILE A O 1
ATOM 1059 N N . ALA 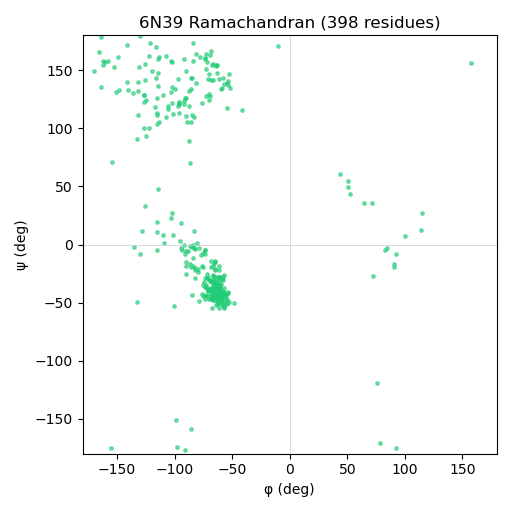A 1 165 ? 48.012 -6.452 54.316 1.00 71.15 157 ALA A N 1
ATOM 1060 C CA . ALA A 1 165 ? 47.230 -5.309 54.770 1.00 71.55 157 ALA A CA 1
ATOM 1061 C C . ALA A 1 165 ? 48.076 -4.311 55.549 1.00 71.73 157 ALA A C 1
ATOM 1062 O O . ALA A 1 165 ? 47.755 -3.118 55.569 1.00 73.22 157 ALA A O 1
ATOM 1064 N N . ALA A 1 166 ? 49.149 -4.770 56.198 1.00 73.72 158 ALA A N 1
ATOM 1065 C CA . ALA A 1 166 ? 49.956 -3.880 57.024 1.00 74.89 158 ALA A CA 1
ATOM 1066 C C . ALA A 1 166 ? 50.851 -2.948 56.211 1.00 68.46 158 ALA A C 1
ATOM 1067 O O . ALA A 1 166 ? 51.480 -2.065 56.800 1.00 69.99 158 ALA A O 1
ATOM 1069 N N . GLN A 1 167 ? 50.934 -3.115 54.894 1.00 63.19 159 GLN A N 1
ATOM 1070 C CA . GLN A 1 167 ? 51.765 -2.262 54.063 1.00 59.21 159 GLN A CA 1
ATOM 1071 C C . GLN A 1 167 ? 50.916 -1.163 53.429 1.00 57.30 159 GLN A C 1
ATOM 1072 O O . GLN A 1 167 ? 49.718 -1.038 53.692 1.00 60.40 159 GLN A O 1
ATOM 1078 N N . ALA A 1 168 ? 51.541 -0.384 52.548 1.00 53.91 160 ALA A N 1
ATOM 1079 C CA . ALA A 1 168 ? 50.842 0.659 51.815 1.00 58.14 160 ALA A CA 1
ATOM 1080 C C . ALA A 1 168 ? 49.780 0.060 50.902 1.00 60.80 160 ALA A C 1
ATOM 1081 O O . ALA A 1 168 ? 49.873 -1.094 50.475 1.00 69.03 160 ALA A O 1
ATOM 1083 N N . SER A 1 169 ? 48.756 0.856 50.609 1.00 57.88 161 SER A N 1
ATOM 1084 C CA . SER A 1 169 ? 47.745 0.451 49.645 1.00 61.65 161 SER A CA 1
ATOM 1085 C C . SER A 1 169 ? 48.263 0.632 48.218 1.00 55.67 161 SER A C 1
ATOM 1086 O O . SER A 1 169 ? 49.234 1.352 47.963 1.00 52.00 161 SER A O 1
ATOM 1089 N N . ASP A 1 170 ? 47.600 -0.046 47.276 1.00 56.36 162 ASP A N 1
ATOM 1090 C CA . ASP A 1 170 ? 47.921 0.147 45.865 1.00 56.14 162 ASP A CA 1
ATOM 1091 C C . ASP A 1 170 ? 47.655 1.580 45.426 1.00 54.23 162 ASP A C 1
ATOM 1092 O O . ASP A 1 170 ? 48.299 2.075 44.501 1.00 49.42 162 ASP A O 1
ATOM 1097 N N . GLU A 1 171 ? 46.708 2.256 46.071 1.00 54.07 163 GLU A N 1
ATOM 1098 C CA . GLU A 1 171 ? 46.407 3.638 45.720 1.00 49.26 163 GLU A CA 1
ATOM 1099 C C . GLU A 1 171 ? 47.560 4.567 46.096 1.00 52.71 163 GLU A C 1
ATOM 1100 O O . GLU A 1 171 ? 47.948 5.455 45.315 1.00 52.15 163 GLU A O 1
ATOM 1106 N N . GLN A 1 172 ? 48.137 4.358 47.280 1.00 52.90 164 GLN A N 1
ATOM 1107 C CA . GLN A 1 172 ? 49.294 5.143 47.686 1.00 50.40 164 GLN A CA 1
ATOM 1108 C C . GLN A 1 172 ? 50.488 4.846 46.791 1.00 47.49 164 GLN A C 1
ATOM 1109 O O . GLN A 1 172 ? 51.222 5.763 46.398 1.00 46.23 164 GLN A O 1
ATOM 1115 N N . ARG A 1 173 ? 50.695 3.574 46.450 1.00 42.43 165 ARG A N 1
ATOM 1116 C CA . ARG A 1 173 ? 51.754 3.242 45.504 1.00 43.35 165 ARG A CA 1
ATOM 1117 C C . ARG A 1 173 ? 51.539 3.957 44.179 1.00 46.17 165 ARG A C 1
ATOM 1118 O O . ARG A 1 173 ? 52.454 4.597 43.650 1.00 43.90 165 ARG A O 1
ATOM 1126 N N . ARG A 1 174 ? 50.327 3.851 43.626 1.00 49.05 166 ARG A N 1
ATOM 1127 C CA . ARG A 1 174 ? 50.048 4.433 42.318 1.00 45.74 166 ARG A CA 1
ATOM 1128 C C . ARG A 1 174 ? 50.348 5.922 42.321 1.00 45.71 166 ARG A C 1
ATOM 1129 O O . ARG A 1 174 ? 50.8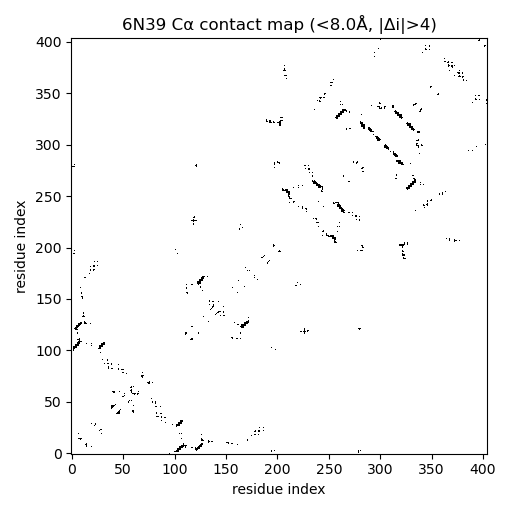76 6.460 41.341 1.00 41.32 166 ARG A O 1
ATOM 1137 N N . ALA A 1 175 ? 50.057 6.596 43.438 1.00 39.73 167 ALA A N 1
ATOM 1138 C CA . ALA A 1 175 ? 50.290 8.035 43.503 1.00 39.64 167 ALA A CA 1
ATOM 1139 C C . ALA A 1 175 ? 51.754 8.405 43.249 1.00 39.57 167 ALA A C 1
ATOM 1140 O O . ALA A 1 175 ? 52.030 9.491 42.726 1.00 44.53 167 ALA A O 1
ATOM 1142 N N . VAL A 1 176 ? 52.706 7.531 43.586 1.00 40.72 168 VAL A N 1
ATOM 1143 C CA . VAL A 1 176 ? 54.115 7.889 43.474 1.00 34.49 168 VAL A CA 1
ATOM 1144 C C . VAL A 1 176 ? 54.858 7.050 42.427 1.00 38.19 168 VAL A C 1
ATOM 1145 O O . VAL A 1 176 ? 56.080 7.119 42.342 1.00 37.54 168 VAL A O 1
ATOM 1149 N N . ALA A 1 177 ? 54.153 6.278 41.611 1.00 33.97 169 ALA A N 1
ATOM 1150 C CA . ALA A 1 177 ? 54.802 5.464 40.585 1.00 38.85 169 ALA A CA 1
ATOM 1151 C C . ALA A 1 177 ? 54.885 6.224 39.261 1.00 40.94 169 ALA A C 1
ATOM 1152 O O . ALA A 1 177 ? 53.856 6.602 38.688 1.00 39.67 169 ALA A O 1
ATOM 1154 N N . ASP A 1 178 ? 56.106 6.414 38.754 1.00 32.74 170 ASP A N 1
ATOM 1155 C CA . ASP A 1 178 ? 56.234 6.874 37.371 1.00 34.42 170 ASP A CA 1
ATOM 1156 C C . ASP A 1 178 ? 55.878 5.765 36.405 1.00 41.16 170 ASP A C 1
ATOM 1157 O O . ASP A 1 178 ? 55.292 6.018 35.343 1.00 36.15 170 ASP A O 1
ATOM 1162 N N . ILE A 1 179 ? 56.232 4.530 36.755 1.00 37.70 171 ILE A N 1
ATOM 1163 C CA . ILE A 1 179 ? 55.912 3.363 35.941 1.00 34.49 171 ILE A CA 1
ATOM 1164 C C . ILE A 1 179 ? 55.195 2.362 36.838 1.00 38.03 171 ILE A C 1
ATOM 1165 O O . ILE A 1 179 ? 55.722 1.967 37.885 1.00 38.00 171 ILE A O 1
ATOM 1170 N N . TRP A 1 180 ? 53.989 1.992 36.441 1.00 35.67 172 TRP A N 1
ATOM 1171 C CA . TRP A 1 180 ? 53.048 1.190 37.218 1.00 37.46 172 TRP A CA 1
ATOM 1172 C C . TRP A 1 180 ? 52.918 -0.123 36.459 1.00 45.51 172 TRP A C 1
ATOM 1173 O O . TRP A 1 180 ? 52.265 -0.175 35.416 1.00 43.22 172 TRP A O 1
ATOM 1184 N N . LEU A 1 181 ? 53.532 -1.185 36.976 1.00 43.54 173 LEU A N 1
ATOM 1185 C CA . LEU A 1 181 ? 53.827 -2.367 36.177 1.00 39.22 173 LEU A CA 1
ATOM 1186 C C . LEU A 1 181 ? 53.078 -3.577 36.731 1.00 43.84 173 LEU A C 1
ATOM 1187 O O . LEU A 1 181 ? 53.307 -3.990 37.873 1.00 44.78 173 LEU A O 1
ATOM 1192 N N . ASP A 1 182 ? 52.195 -4.150 35.911 1.00 46.00 174 ASP A N 1
ATOM 1193 C CA . ASP A 1 182 ? 51.287 -5.206 36.339 1.00 50.85 174 ASP A CA 1
ATOM 1194 C C . ASP A 1 182 ? 51.972 -6.560 36.187 1.00 49.61 174 ASP A C 1
ATOM 1195 O O . ASP A 1 182 ? 52.361 -6.945 35.080 1.00 49.78 174 ASP A O 1
ATOM 1200 N N . ASN A 1 183 ? 52.122 -7.278 37.300 1.00 42.61 175 ASN A N 1
ATOM 1201 C CA . ASN A 1 183 ? 52.722 -8.607 37.280 1.00 47.32 175 ASN A CA 1
ATOM 1202 C C . ASN A 1 183 ? 51.684 -9.653 37.669 1.00 51.57 175 ASN A C 1
ATOM 1203 O O . ASN A 1 183 ? 51.943 -10.523 38.507 1.00 48.74 175 ASN A O 1
ATOM 1208 N N . SER A 1 184 ? 50.499 -9.582 37.062 1.00 60.29 176 SER A N 1
ATOM 1209 C CA . SER A 1 184 ? 49.488 -10.604 37.308 1.00 64.17 176 SER A CA 1
ATOM 1210 C C . SER A 1 184 ? 49.659 -11.836 36.430 1.00 61.55 176 SER A C 1
ATOM 1211 O O . SER A 1 184 ? 48.999 -12.846 36.690 1.00 63.93 176 SER A O 1
ATOM 1214 N N . GLY A 1 185 ? 50.513 -11.786 35.414 1.00 57.15 177 GLY A N 1
ATOM 1215 C CA . GLY A 1 185 ? 50.653 -12.855 34.440 1.00 58.26 177 GLY A CA 1
ATOM 1216 C C . GLY A 1 185 ? 51.828 -13.770 34.710 1.00 60.68 177 GLY A C 1
ATOM 1217 O O . GLY A 1 185 ? 52.253 -13.959 35.855 1.00 61.52 177 GLY A O 1
ATOM 1218 N N . SER A 1 186 ? 52.372 -14.337 33.637 1.00 56.98 178 SER A N 1
ATOM 1219 C CA . SER A 1 186 ? 53.427 -15.331 33.733 1.00 57.32 178 SER A CA 1
ATOM 1220 C C . SER A 1 186 ? 54.782 -14.664 33.931 1.00 48.58 178 SER A C 1
ATOM 1221 O O . SER A 1 186 ? 54.931 -13.463 33.709 1.00 48.17 178 SER A O 1
ATOM 1224 N N . PRO A 1 187 ? 55.788 -15.426 34.365 1.00 55.48 179 PRO A N 1
ATOM 1225 C CA . PRO A 1 187 ? 57.152 -14.869 34.437 1.00 50.95 179 PRO A CA 1
ATOM 1226 C C . PRO A 1 187 ? 57.706 -14.376 33.105 1.00 51.95 179 PRO A C 1
ATOM 1227 O O . PRO A 1 187 ? 58.362 -13.318 33.063 1.00 46.20 179 PRO A O 1
ATOM 1231 N N . ALA A 1 188 ? 57.479 -15.120 32.012 1.00 48.59 180 ALA A N 1
ATOM 1232 C CA . ALA A 1 188 ? 57.946 -14.658 30.704 1.00 50.46 180 ALA A CA 1
ATOM 1233 C C . ALA A 1 188 ? 57.301 -13.326 30.320 1.00 45.68 180 ALA A C 1
ATOM 1234 O O . ALA A 1 188 ? 57.957 -12.465 29.714 1.00 44.54 180 ALA A O 1
ATOM 1236 N N . GLU A 1 189 ? 56.029 -13.128 30.695 1.00 45.51 181 GLU A N 1
ATOM 1237 C CA . GLU A 1 189 ? 55.352 -11.864 30.413 1.00 46.15 181 GLU A CA 1
ATOM 1238 C C . GLU A 1 189 ? 55.980 -10.715 31.185 1.00 44.81 181 GLU A C 1
ATOM 1239 O O . GLU A 1 189 ? 56.092 -9.602 30.661 1.00 41.77 181 GLU A O 1
ATOM 1245 N N . LEU A 1 190 ? 56.394 -10.966 32.431 1.00 41.70 182 LEU A N 1
ATOM 1246 C CA . LEU A 1 190 ? 57.082 -9.939 33.202 1.00 41.55 182 LEU A CA 1
ATOM 1247 C C . LEU A 1 190 ? 58.414 -9.574 32.558 1.00 44.27 182 LEU A C 1
ATOM 1248 O O . LEU A 1 190 ? 58.755 -8.392 32.450 1.00 39.28 182 LEU A O 1
ATOM 1253 N N . VAL A 1 191 ? 59.195 -10.579 32.139 1.00 38.12 183 VAL A N 1
ATOM 1254 C CA . VAL A 1 191 ? 60.474 -10.278 31.489 1.00 33.94 183 VAL A CA 1
ATOM 1255 C C . VAL A 1 191 ? 60.248 -9.419 30.246 1.00 38.03 183 VAL A C 1
ATOM 1256 O O . VAL A 1 191 ? 60.976 -8.443 29.996 1.00 37.74 183 VAL A O 1
ATOM 1260 N N . GLN A 1 192 ? 59.237 -9.774 29.449 1.00 37.42 184 GLN A N 1
ATOM 1261 C CA . GLN A 1 192 ? 58.925 -9.010 28.243 1.00 38.68 184 GLN A CA 1
ATOM 1262 C C . GLN A 1 192 ? 58.521 -7.576 28.581 1.00 43.77 184 GLN A C 1
ATOM 1263 O O . GLN A 1 192 ? 58.973 -6.617 27.940 1.00 39.94 184 GLN A O 1
ATOM 1269 N N . ARG A 1 193 ? 57.652 -7.412 29.583 1.00 34.53 185 ARG A N 1
ATOM 1270 C CA . ARG A 1 193 ? 57.200 -6.077 29.965 1.00 38.47 185 ARG A CA 1
ATOM 1271 C C . ARG A 1 193 ? 58.364 -5.225 30.463 1.00 36.39 185 ARG A C 1
ATOM 1272 O O . ARG A 1 193 ? 58.489 -4.042 30.100 1.00 38.67 185 ARG A O 1
ATOM 1280 N N . ALA A 1 194 ? 59.236 -5.815 31.288 1.00 32.84 186 ALA A N 1
ATOM 1281 C CA . ALA A 1 194 ? 60.394 -5.082 31.790 1.00 32.82 186 ALA A CA 1
ATOM 1282 C C . ALA A 1 194 ? 61.314 -4.658 30.648 1.00 37.10 186 ALA A C 1
ATOM 1283 O O . ALA A 1 194 ? 61.826 -3.531 30.639 1.00 36.38 186 ALA A O 1
ATOM 1285 N N . GLN A 1 195 ? 61.529 -5.541 29.665 1.00 33.90 187 GLN A N 1
ATOM 1286 C CA . GLN A 1 195 ? 62.383 -5.159 28.546 1.00 32.72 187 GLN A CA 1
ATOM 1287 C C . GLN A 1 195 ? 61.737 -4.080 27.683 1.00 40.47 187 GLN A C 1
ATOM 1288 O O . GLN A 1 195 ? 62.438 -3.267 27.071 1.00 32.94 187 GLN A O 1
ATOM 1294 N N . GLN A 1 196 ? 60.414 -4.084 27.589 1.00 37.48 188 GLN A N 1
ATOM 1295 C CA . GLN A 1 196 ? 59.705 -3.026 26.877 1.00 43.43 188 GLN A CA 1
ATOM 1296 C C . GLN A 1 196 ? 59.959 -1.667 27.533 1.00 37.34 188 GLN A C 1
ATOM 1297 O O . GLN A 1 196 ? 60.242 -0.669 26.859 1.00 33.19 188 GLN A O 1
ATOM 1303 N N . VAL A 1 197 ? 59.844 -1.618 28.855 1.00 32.95 189 VAL A N 1
ATOM 1304 C CA . VAL A 1 197 ? 60.117 -0.380 29.586 1.00 36.00 189 VAL A CA 1
ATOM 1305 C C . VAL A 1 197 ? 61.586 0.010 29.457 1.00 36.00 189 VAL A C 1
ATOM 1306 O O . VAL A 1 197 ? 61.921 1.192 29.288 1.00 31.28 189 VAL A O 1
ATOM 1310 N N . TRP A 1 198 ? 62.479 -0.979 29.505 1.00 34.73 190 TRP A N 1
ATOM 1311 C CA . TRP A 1 198 ? 63.904 -0.741 29.298 1.00 34.84 190 TRP A CA 1
ATOM 1312 C C . TRP A 1 198 ? 64.170 -0.077 27.952 1.00 34.61 190 TRP A C 1
ATOM 1313 O O . TRP A 1 198 ? 64.804 0.980 27.881 1.00 35.74 190 TRP A O 1
ATOM 1324 N N . ASN A 1 199 ? 63.688 -0.690 26.866 1.00 33.54 191 ASN A N 1
ATOM 1325 C CA . ASN A 1 199 ? 64.002 -0.205 25.525 1.00 29.74 191 ASN A CA 1
ATOM 1326 C C . ASN A 1 199 ? 63.294 1.109 25.218 1.00 41.08 191 ASN A C 1
ATOM 1327 O O . ASN A 1 199 ? 63.845 1.965 24.522 1.00 32.58 191 ASN A O 1
ATOM 1332 N N . GLU A 1 200 ? 62.048 1.260 25.656 1.00 34.60 192 GLU A N 1
ATOM 1333 C CA . GLU A 1 200 ? 61.256 2.398 25.206 1.00 36.81 192 GLU A CA 1
ATOM 1334 C C . GLU A 1 200 ? 61.396 3.622 26.104 1.00 31.45 192 GLU A C 1
ATOM 1335 O O . GLU A 1 200 ? 61.092 4.734 25.659 1.00 38.31 192 GLU A O 1
ATOM 1341 N N . ARG A 1 201 ? 61.861 3.453 27.336 1.00 31.84 193 ARG A N 1
ATOM 1342 C CA . ARG A 1 201 ? 61.879 4.571 28.267 1.00 36.13 193 ARG A CA 1
ATOM 1343 C C . ARG A 1 201 ? 63.222 4.711 28.983 1.00 33.19 193 ARG A C 1
ATOM 1344 O O . ARG A 1 201 ? 63.803 5.800 29.008 1.00 36.27 193 ARG A O 1
ATOM 1352 N N . ILE A 1 202 ? 63.748 3.626 29.539 1.00 32.62 194 ILE A N 1
ATOM 1353 C CA . ILE A 1 202 ? 64.945 3.747 30.364 1.00 29.82 194 ILE A CA 1
ATOM 1354 C C . ILE A 1 202 ? 66.181 3.994 29.510 1.00 37.85 194 ILE A C 1
ATOM 1355 O O . ILE A 1 202 ? 66.988 4.880 29.819 1.00 40.76 194 ILE A O 1
ATOM 1360 N N . VAL A 1 203 ? 66.357 3.223 28.423 1.00 31.76 195 VAL A N 1
ATOM 1361 C CA . VAL A 1 203 ? 67.523 3.431 27.561 1.00 30.13 195 VAL A CA 1
ATOM 1362 C C . VAL A 1 203 ? 67.583 4.862 27.028 1.00 38.64 195 VAL A C 1
ATOM 1363 O O . VAL A 1 203 ? 68.628 5.517 27.189 1.00 34.24 195 VAL A O 1
ATOM 1367 N N . PRO A 1 204 ? 66.538 5.402 26.388 1.00 36.32 196 PRO A N 1
ATOM 1368 C CA . PRO A 1 204 ? 66.640 6.794 25.917 1.00 39.47 196 PRO A CA 1
ATOM 1369 C C . PRO A 1 204 ? 66.736 7.812 27.051 1.00 37.04 196 PRO A C 1
ATOM 1370 O O . PRO A 1 204 ? 67.426 8.817 26.883 1.00 36.13 196 PRO A O 1
ATOM 1374 N N . PHE A 1 205 ? 66.097 7.580 28.204 1.00 34.79 197 PHE A N 1
ATOM 1375 C CA . PHE A 1 205 ? 66.255 8.476 29.349 1.00 33.87 197 PHE A CA 1
ATOM 1376 C C . PHE A 1 205 ? 67.726 8.591 29.746 1.00 39.26 197 PHE A C 1
ATOM 1377 O O . PHE A 1 205 ? 68.276 9.698 29.847 1.00 34.64 197 PHE A O 1
ATOM 1385 N N . ALA A 1 206 ? 68.385 7.447 29.948 1.00 36.21 198 ALA A N 1
ATOM 1386 C CA . ALA A 1 206 ? 69.801 7.450 30.325 1.00 40.83 198 ALA A CA 1
ATOM 1387 C C . ALA A 1 206 ? 70.672 8.060 29.231 1.00 35.29 198 ALA A C 1
ATOM 1388 O O . ALA A 1 206 ? 71.604 8.825 29.520 1.00 36.22 198 ALA A O 1
ATOM 1390 N N . HIS A 1 207 ? 70.406 7.710 27.967 1.00 34.70 199 HIS A N 1
ATOM 1391 C CA . HIS A 1 207 ? 71.222 8.253 26.886 1.00 30.66 199 HIS A CA 1
ATOM 1392 C C . HIS A 1 207 ? 71.064 9.764 26.792 1.00 32.86 199 HIS A C 1
ATOM 1393 O O . HIS A 1 207 ? 72.046 10.488 26.591 1.00 35.47 199 HIS A O 1
ATOM 1400 N N . ASN A 1 208 ? 69.830 10.251 26.932 1.00 34.69 200 ASN A N 1
ATOM 1401 C CA . ASN A 1 208 ? 69.567 11.683 26.893 1.00 32.29 200 ASN A CA 1
ATOM 1402 C C . ASN A 1 208 ? 70.280 12.397 28.021 1.00 35.35 200 ASN A C 1
ATOM 1403 O O . ASN A 1 208 ? 70.844 13.477 27.813 1.00 33.81 200 ASN A O 1
ATOM 1408 N N . LEU A 1 209 ? 70.242 11.820 29.232 1.00 37.33 201 LEU A N 1
ATOM 1409 C CA . LEU A 1 209 ? 70.936 12.433 30.363 1.00 41.97 201 LEU A CA 1
ATOM 1410 C C . LEU A 1 209 ? 72.428 12.513 30.099 1.00 34.73 201 LEU A C 1
ATOM 1411 O O . LEU A 1 209 ? 73.063 13.552 30.323 1.00 37.85 201 LEU A O 1
ATOM 1416 N N . SER A 1 210 ? 73.002 11.416 29.606 1.00 35.61 202 SER A N 1
ATOM 1417 C CA . SER A 1 210 ? 74.435 11.371 29.355 1.00 40.07 202 SER A CA 1
ATOM 1418 C C . SER A 1 210 ? 74.867 12.351 28.269 1.00 42.02 202 SER A C 1
ATOM 1419 O O . SER A 1 210 ? 76.008 12.819 28.284 1.00 39.87 202 SER A O 1
ATOM 1422 N N . THR A 1 211 ? 74.006 12.638 27.294 1.00 38.06 203 THR A N 1
ATOM 1423 C CA . THR A 1 211 ? 74.353 13.595 26.251 1.00 40.98 203 THR A CA 1
ATOM 1424 C C . THR A 1 211 ? 73.718 14.951 26.503 1.00 37.82 203 THR A C 1
ATOM 1425 O O . THR A 1 211 ? 73.785 15.823 25.636 1.00 42.47 203 THR A O 1
ATOM 1429 N N . ARG A 1 212 ? 73.097 15.132 27.668 1.00 37.73 204 ARG A N 1
ATOM 1430 C CA . ARG A 1 212 ? 72.414 16.376 28.047 1.00 40.24 204 ARG A CA 1
ATOM 1431 C C . ARG A 1 212 ? 71.413 16.809 26.973 1.00 44.00 204 ARG A C 1
ATOM 1432 O O . ARG A 1 212 ? 71.327 17.980 26.601 1.00 37.79 204 ARG A O 1
ATOM 1440 N N . GLN A 1 213 ? 70.656 15.844 26.462 1.00 41.68 205 GLN A N 1
ATOM 1441 C CA . GLN A 1 213 ? 69.553 16.083 25.544 1.00 40.14 205 GLN A CA 1
ATOM 1442 C C . GLN A 1 213 ? 68.232 15.973 26.288 1.00 37.08 205 GLN A C 1
ATOM 1443 O O . GLN A 1 213 ? 68.135 15.306 27.314 1.00 36.05 205 GLN A O 1
ATOM 1449 N N . ILE A 1 214 ? 67.198 16.611 25.744 1.00 38.97 206 ILE A N 1
ATOM 1450 C CA . ILE A 1 214 ? 65.879 16.593 26.362 1.00 39.38 206 ILE A CA 1
ATOM 1451 C C . ILE A 1 214 ? 64.922 15.827 25.458 1.00 45.59 206 ILE A C 1
ATOM 1452 O O . ILE A 1 214 ? 65.174 15.629 24.267 1.00 39.71 206 ILE A O 1
ATOM 1457 N N . ALA A 1 215 ? 63.802 15.399 26.039 1.00 35.92 207 ALA A N 1
ATOM 1458 C CA . ALA A 1 215 ? 62.753 14.689 25.309 1.00 42.95 207 ALA A CA 1
ATOM 1459 C C . ALA A 1 215 ? 61.605 15.648 25.000 1.00 48.93 207 ALA A C 1
ATOM 1460 O O . ALA A 1 215 ? 60.874 16.063 25.904 1.00 52.76 207 ALA A O 1
ATOM 1462 N N . ARG A 1 216 ? 61.408 15.959 23.728 1.00 50.16 208 ARG A N 1
ATOM 1463 C CA . ARG A 1 216 ? 60.353 16.889 23.344 1.00 52.90 208 ARG A CA 1
ATOM 1464 C C . ARG A 1 216 ? 59.051 16.143 23.070 1.00 52.24 208 ARG A C 1
ATOM 1465 O O . ARG A 1 216 ? 59.060 14.976 22.679 1.00 49.06 208 ARG A O 1
ATOM 1473 N N . ALA A 1 217 ? 57.914 16.820 23.336 1.00 51.32 209 ALA A N 1
ATOM 1474 C CA . ALA A 1 217 ? 56.606 16.245 23.049 1.00 55.66 209 ALA A CA 1
ATOM 1475 C C . ALA A 1 217 ? 56.151 16.659 21.657 1.00 49.42 209 ALA A C 1
ATOM 1476 O O . ALA A 1 217 ? 56.645 17.642 21.108 1.00 52.84 209 ALA A O 1
ATOM 1478 N N . PRO A 1 218 ? 55.217 15.932 21.048 1.00 55.88 210 PRO A N 1
ATOM 1479 C CA . PRO A 1 218 ? 54.763 16.307 19.702 1.00 61.16 210 PRO A CA 1
ATOM 1480 C C . PRO A 1 218 ? 53.985 17.609 19.750 1.00 56.31 210 PRO A C 1
ATOM 1481 O O . PRO A 1 218 ? 53.579 18.087 20.806 1.00 52.06 210 PRO A O 1
ATOM 1485 N N . VAL A 1 219 ? 53.771 18.191 18.566 1.00 55.12 211 VAL A N 1
ATOM 1486 C CA . VAL A 1 219 ? 52.992 19.423 18.476 1.00 62.77 211 VAL A CA 1
ATOM 1487 C C . VAL A 1 219 ? 51.496 19.166 18.556 1.00 63.92 211 VAL A C 1
ATOM 1488 O O . VAL A 1 219 ? 50.714 20.124 18.576 1.00 81.54 211 VAL A O 1
ATOM 1492 N N . ARG A 1 220 ? 51.071 17.908 18.624 1.00 64.55 212 ARG A N 1
ATOM 1493 C CA . ARG A 1 220 ? 49.646 17.596 18.586 1.00 64.59 212 ARG A CA 1
ATOM 1494 C C . ARG A 1 220 ? 48.971 17.989 19.896 1.00 51.68 212 ARG A C 1
ATOM 1495 O O . ARG A 1 220 ? 49.414 17.603 20.978 1.00 47.20 212 ARG A O 1
ATOM 1497 N N . LEU A 1 221 ? 47.898 18.760 19.801 1.00 47.48 213 LEU A N 1
ATOM 1498 C CA . LEU A 1 221 ? 47.052 18.989 20.964 1.00 48.19 213 LEU A CA 1
ATOM 1499 C C . LEU A 1 221 ? 46.334 17.701 21.357 1.00 55.02 213 LEU A C 1
ATOM 1500 O O . LEU A 1 221 ? 45.912 16.922 20.497 1.00 54.99 213 LEU A O 1
ATOM 1505 N N . VAL A 1 222 ? 46.204 17.474 22.659 1.00 50.02 214 VAL A N 1
ATOM 1506 C CA . VAL A 1 222 ? 45.444 16.335 23.171 1.00 45.34 214 VAL A CA 1
ATOM 1507 C C . VAL A 1 222 ? 44.403 16.863 24.149 1.00 51.28 214 VAL A C 1
ATOM 1508 O O . VAL A 1 222 ? 44.556 17.960 24.713 1.00 48.87 214 VAL A O 1
ATOM 1512 N N . PRO A 1 223 ? 43.315 16.119 24.351 1.00 52.41 215 PRO A N 1
ATOM 1513 C CA . PRO A 1 223 ? 42.362 16.471 25.407 1.00 57.21 215 PRO A CA 1
ATOM 1514 C C . PRO A 1 223 ? 43.026 16.354 26.766 1.00 44.90 215 PRO A C 1
ATOM 1515 O O . PRO A 1 223 ? 44.014 15.616 26.916 1.00 45.37 215 PRO A O 1
ATOM 1519 N N . PRO A 1 224 ? 42.543 17.083 27.772 1.00 45.81 216 PRO A N 1
ATOM 1520 C CA . PRO A 1 224 ? 43.232 17.082 29.066 1.00 43.67 216 PRO A CA 1
ATOM 1521 C C . PRO A 1 224 ? 43.352 15.679 29.625 1.00 48.31 216 PRO A C 1
ATOM 1522 O O . PRO A 1 224 ? 42.432 14.868 29.537 1.00 53.49 216 PRO A O 1
ATOM 1526 N N . ASP A 1 225 ? 44.514 15.386 30.183 1.00 45.27 217 ASP A N 1
ATOM 1527 C CA . ASP A 1 225 ? 44.752 14.062 30.723 1.00 39.72 217 ASP A CA 1
ATOM 1528 C C . ASP A 1 225 ? 44.372 14.059 32.198 1.00 48.59 217 ASP A C 1
ATOM 1529 O O . ASP A 1 225 ? 44.898 14.884 32.959 1.00 47.37 217 ASP A O 1
ATOM 1534 N N . PRO A 1 226 ? 43.469 13.175 32.641 1.00 45.37 218 PRO A N 1
ATOM 1535 C CA . PRO A 1 226 ? 43.090 13.166 34.063 1.00 43.97 218 PRO A CA 1
ATOM 1536 C C . PRO A 1 226 ? 44.247 12.869 34.989 1.00 44.91 218 PRO A C 1
ATOM 1537 O O . PRO A 1 226 ? 44.148 13.159 36.183 1.00 50.32 218 PRO A O 1
ATOM 1541 N N . GLU A 1 227 ? 45.339 12.303 34.480 1.00 40.89 219 GLU A N 1
ATOM 1542 C CA . GLU A 1 227 ? 46.505 11.993 35.293 1.00 43.65 219 GLU A CA 1
ATOM 1543 C C . GLU A 1 227 ? 47.520 13.129 35.398 1.00 40.90 219 GLU A C 1
ATOM 1544 O O . GLU A 1 227 ? 48.507 12.976 36.127 1.00 38.80 219 GLU A O 1
ATOM 1550 N N . TRP A 1 228 ? 47.342 14.238 34.681 1.00 37.83 220 TRP A N 1
ATOM 1551 C CA . TRP A 1 228 ? 48.320 15.323 34.797 1.00 38.48 220 TRP A CA 1
ATOM 1552 C C . TRP A 1 228 ? 48.503 15.839 36.220 1.00 36.70 220 TRP A C 1
ATOM 1553 O O . TRP A 1 228 ? 49.652 16.135 36.587 1.00 37.52 220 TRP A O 1
ATOM 1564 N N . PRO A 1 229 ? 47.464 16.009 37.047 1.00 40.67 221 PRO A N 1
ATOM 1565 C CA . PRO A 1 229 ? 47.733 16.498 38.412 1.00 41.78 221 PRO A CA 1
ATOM 1566 C C . PRO A 1 229 ? 48.653 15.578 39.210 1.00 38.33 221 PRO A C 1
ATOM 1567 O O . PRO A 1 229 ? 49.573 16.072 39.875 1.00 34.89 221 PRO A O 1
ATOM 1571 N N . ALA A 1 230 ? 48.450 14.255 39.145 1.00 37.78 222 ALA A N 1
ATOM 1572 C CA . ALA A 1 230 ? 49.319 13.327 39.877 1.00 35.72 222 ALA A CA 1
ATOM 1573 C C . ALA A 1 230 ? 50.743 13.343 39.331 1.00 36.06 222 ALA A C 1
ATOM 1574 O O . ALA A 1 230 ? 51.722 13.346 40.105 1.00 37.61 222 ALA A O 1
ATOM 1576 N N . GLN A 1 231 ? 50.888 13.361 37.996 1.00 32.83 223 GLN A N 1
ATOM 1577 C CA . GLN A 1 231 ? 52.228 13.456 37.415 1.00 36.11 223 GLN A CA 1
ATOM 1578 C C . GLN A 1 231 ? 52.920 14.735 37.865 1.00 30.75 223 GLN A C 1
ATOM 1579 O O . GLN A 1 231 ? 54.117 14.732 38.210 1.00 29.93 223 GLN A O 1
ATOM 1585 N N . ALA A 1 232 ? 52.174 15.845 37.883 1.00 33.38 224 ALA A N 1
ATOM 1586 C CA . ALA A 1 232 ? 52.787 17.113 38.258 1.00 35.42 224 ALA A CA 1
ATOM 1587 C C . ALA A 1 232 ? 53.195 17.110 39.727 1.00 34.57 224 ALA A C 1
ATOM 1588 O O . ALA A 1 232 ? 54.218 17.697 40.087 1.00 31.34 224 ALA A O 1
ATOM 1590 N N . GLN A 1 233 ? 52.404 16.477 40.592 1.00 31.55 225 GLN A N 1
ATOM 1591 C CA . GLN A 1 233 ? 52.791 16.438 42.004 1.00 33.29 225 GLN A CA 1
ATOM 1592 C C . GLN A 1 233 ? 54.081 15.647 42.180 1.00 33.51 225 GLN A C 1
ATOM 1593 O O . GLN A 1 233 ? 54.965 16.047 42.955 1.00 32.64 225 GLN A O 1
ATOM 1599 N N . ARG A 1 234 ? 54.224 14.533 41.449 1.00 31.12 226 ARG A N 1
ATOM 1600 C CA . ARG A 1 234 ? 55.488 13.799 41.533 1.00 34.58 226 ARG A CA 1
ATOM 1601 C C . ARG A 1 234 ? 56.648 14.687 41.115 1.00 37.28 226 ARG A C 1
ATOM 1602 O O . ARG A 1 234 ? 57.699 14.706 41.777 1.00 31.34 226 ARG A O 1
ATOM 1610 N N . ILE A 1 235 ? 56.450 15.473 40.049 1.00 29.12 227 ILE A N 1
ATOM 1611 C CA . ILE A 1 235 ? 57.529 16.322 39.543 1.00 29.06 227 ILE A CA 1
ATOM 1612 C C . ILE A 1 235 ? 57.856 17.442 40.540 1.00 29.59 227 ILE A C 1
ATOM 1613 O O . ILE A 1 235 ? 59.026 17.720 40.827 1.00 28.69 227 ILE A O 1
ATOM 1618 N N . VAL A 1 236 ? 56.825 18.112 41.054 1.00 30.40 228 VAL A N 1
ATOM 1619 C CA . VAL A 1 236 ? 57.000 19.188 42.027 1.00 31.04 228 VAL A CA 1
ATOM 1620 C C . VAL A 1 236 ? 57.790 18.691 43.230 1.00 34.32 228 VAL A C 1
ATOM 1621 O O . VAL A 1 236 ? 58.737 19.347 43.677 1.00 32.19 228 VAL A O 1
ATOM 1625 N N . ASN A 1 237 ? 57.413 17.523 43.773 1.00 31.58 229 ASN A N 1
ATOM 1626 C CA . ASN A 1 237 ? 58.129 16.989 44.929 1.00 33.67 229 ASN A CA 1
ATOM 1627 C C . ASN A 1 237 ? 59.584 16.706 44.584 1.00 35.24 229 ASN A C 1
ATOM 1628 O O . ASN A 1 237 ? 60.498 17.037 45.357 1.00 32.34 229 ASN A O 1
ATOM 1633 N N . ARG A 1 238 ? 59.812 16.065 43.426 1.00 27.68 230 ARG A N 1
ATOM 1634 C CA . ARG A 1 238 ? 61.167 15.728 42.993 1.00 29.92 230 ARG A CA 1
ATOM 1635 C C . ARG A 1 238 ? 62.037 16.977 42.862 1.00 30.79 230 ARG A C 1
ATOM 1636 O O . ARG A 1 238 ? 63.213 16.983 43.260 1.00 30.24 230 ARG A O 1
ATOM 1644 N N . LEU A 1 239 ? 61.468 18.050 42.330 1.00 26.37 231 LEU A N 1
ATOM 1645 C CA . LEU A 1 239 ? 62.237 19.269 42.123 1.00 27.11 231 LEU A CA 1
ATOM 1646 C C . LEU A 1 239 ? 62.462 20.017 43.439 1.00 34.94 231 LEU A C 1
ATOM 1647 O O . LEU A 1 239 ? 63.530 20.604 43.638 1.00 29.81 231 LEU A O 1
ATOM 1652 N N . LYS A 1 240 ? 61.490 19.994 44.358 1.00 30.04 232 LYS A N 1
ATOM 1653 C CA . LYS A 1 240 ? 61.726 20.571 45.686 1.00 35.14 232 LYS A CA 1
ATOM 1654 C C . LYS A 1 240 ? 62.906 19.885 46.367 1.00 37.14 232 LYS A C 1
ATOM 1655 O O . LYS A 1 240 ? 63.830 20.545 46.882 1.00 33.06 232 LYS A O 1
ATOM 1661 N N . THR A 1 241 ? 62.904 18.548 46.344 1.00 30.52 233 THR A N 1
ATOM 1662 C CA . THR A 1 241 ? 63.992 17.801 46.958 1.00 29.82 233 THR A CA 1
ATOM 1663 C C . THR A 1 241 ? 65.318 18.107 46.280 1.00 37.54 233 THR A C 1
ATOM 1664 O O . THR A 1 241 ? 66.333 18.306 46.958 1.00 30.06 233 THR A O 1
ATOM 1668 N N . ALA A 1 242 ? 65.327 18.173 44.944 1.00 31.23 234 ALA A N 1
ATOM 1669 C CA . ALA A 1 242 ? 66.575 18.421 44.229 1.00 32.06 234 ALA A CA 1
ATOM 1670 C C . ALA A 1 242 ? 67.101 19.837 44.465 1.00 35.35 234 ALA A C 1
ATOM 1671 O O . ALA A 1 242 ? 68.316 20.055 44.468 1.00 33.81 234 ALA A O 1
ATOM 1673 N N . SER A 1 243 ? 66.213 20.809 44.653 1.00 29.50 235 SER A N 1
ATOM 1674 C CA . SER A 1 243 ? 66.643 22.193 44.768 1.00 32.65 235 SER A CA 1
ATOM 1675 C C . SER A 1 243 ? 67.172 22.522 46.146 1.00 38.53 235 SER A C 1
ATOM 1676 O O . SER A 1 243 ? 67.928 23.494 46.291 1.00 30.96 235 SER A O 1
ATOM 1679 N N . GLY A 1 244 ? 66.765 21.764 47.162 1.00 34.22 236 GLY A N 1
ATOM 1680 C CA . GLY A 1 244 ? 67.390 21.989 48.459 1.00 35.69 236 GLY A CA 1
ATOM 1681 C C . GLY A 1 244 ? 66.863 23.243 49.116 1.00 38.93 236 GLY A C 1
ATOM 1682 O O . GLY A 1 244 ? 65.666 23.314 49.372 1.00 54.68 236 GLY A O 1
ATOM 1683 N N . HIS A 1 245 ? 67.723 24.236 49.391 1.00 35.05 237 HIS A N 1
ATOM 1684 C CA . HIS A 1 245 ? 67.308 25.515 49.960 1.00 31.00 237 HIS A CA 1
ATOM 1685 C C . HIS A 1 245 ? 66.975 26.559 48.899 1.00 36.85 237 HIS A C 1
ATOM 1686 O O . HIS A 1 245 ? 66.492 27.639 49.245 1.00 42.07 237 HIS A O 1
ATOM 1693 N N . ARG A 1 246 ? 67.238 26.275 47.631 1.00 35.50 238 ARG A N 1
ATOM 1694 C CA . ARG A 1 246 ? 67.200 27.299 46.598 1.00 40.20 238 ARG A CA 1
ATOM 1695 C C . ARG A 1 246 ? 65.821 27.522 45.999 1.00 42.00 238 ARG A C 1
ATOM 1696 O O . ARG A 1 246 ? 65.613 28.562 45.370 1.00 37.06 238 ARG A O 1
ATOM 1704 N N . ALA A 1 247 ? 64.874 26.596 46.173 1.00 35.80 239 ALA A N 1
ATOM 1705 C CA . ALA A 1 247 ? 63.525 26.785 45.639 1.00 32.33 239 ALA A CA 1
ATOM 1706 C C . ALA A 1 247 ? 62.673 27.494 46.680 1.00 39.34 239 ALA A C 1
ATOM 1707 O O . ALA A 1 247 ? 62.261 26.888 47.672 1.00 37.42 239 ALA A O 1
ATOM 1709 N N . LEU A 1 248 ? 62.401 28.778 46.451 1.00 37.08 240 LEU A N 1
ATOM 1710 C CA . LEU A 1 248 ? 61.464 29.483 47.312 1.00 41.29 240 LEU A CA 1
ATOM 1711 C C . LEU A 1 248 ? 60.056 28.912 47.172 1.00 39.58 240 LEU A C 1
ATOM 1712 O O . LEU A 1 248 ? 59.306 28.862 48.146 1.00 35.19 240 LEU A O 1
ATOM 1717 N N . ARG A 1 249 ? 59.676 28.498 45.968 1.00 32.52 241 ARG A N 1
ATOM 1718 C CA . ARG A 1 249 ? 58.410 27.807 45.748 1.00 34.19 241 ARG A CA 1
ATOM 1719 C C . ARG A 1 249 ? 58.509 27.107 44.406 1.00 32.34 241 ARG A C 1
ATOM 1720 O O . ARG A 1 249 ? 59.350 27.451 43.566 1.00 34.17 241 ARG A O 1
ATOM 1728 N N . VAL A 1 250 ? 57.677 26.086 44.226 1.00 31.64 242 VAL A N 1
ATOM 1729 C CA . VAL A 1 250 ? 57.674 25.289 43.001 1.00 33.81 242 VAL A CA 1
ATOM 1730 C C . VAL A 1 250 ? 56.221 25.073 42.616 1.00 37.26 242 VAL A C 1
ATOM 1731 O O . VAL A 1 250 ? 55.413 24.698 43.467 1.00 36.47 242 VAL A O 1
ATOM 1735 N N . ASP A 1 251 ? 55.876 25.334 41.354 1.00 33.29 243 ASP A N 1
ATOM 1736 C CA . ASP A 1 251 ? 54.461 25.404 40.991 1.00 33.23 243 ASP A CA 1
ATOM 1737 C C . ASP A 1 251 ? 54.208 24.774 39.630 1.00 32.89 243 ASP A C 1
ATOM 1738 O O . ASP A 1 251 ? 54.974 24.979 38.687 1.00 32.87 243 ASP A O 1
ATOM 1743 N N . HIS A 1 252 ? 53.096 24.054 39.526 1.00 31.66 244 HIS A N 1
ATOM 1744 C CA . HIS A 1 252 ? 52.584 23.559 38.253 1.00 31.78 244 HIS A CA 1
ATOM 1745 C C . HIS A 1 252 ? 51.923 24.725 37.518 1.00 30.93 244 HIS A C 1
ATOM 1746 O O . HIS A 1 252 ? 51.025 25.368 38.063 1.00 34.93 244 HIS A O 1
ATOM 1753 N N . VAL A 1 253 ? 52.386 25.040 36.310 1.00 33.62 245 VAL A N 1
ATOM 1754 C CA . VAL A 1 253 ? 51.881 26.192 35.574 1.00 33.24 245 VAL A CA 1
ATOM 1755 C C . VAL A 1 253 ? 51.510 25.760 34.157 1.00 39.69 245 VAL A C 1
ATOM 1756 O O . VAL A 1 253 ? 51.671 24.602 33.776 1.00 32.97 245 VAL A O 1
ATOM 1760 N N . GLY A 1 254 ? 51.029 26.715 33.370 1.00 34.86 246 GLY A N 1
ATOM 1761 C CA . GLY A 1 254 ? 50.753 26.438 31.977 1.00 33.27 246 GLY A CA 1
ATOM 1762 C C . GLY A 1 254 ? 49.447 25.692 31.775 1.00 34.35 246 GLY A C 1
ATOM 1763 O O . GLY A 1 254 ? 48.638 25.503 32.693 1.00 36.80 246 GLY A O 1
ATOM 1764 N N . SER A 1 255 ? 49.248 25.248 30.529 1.00 38.22 247 SER A N 1
ATOM 1765 C CA . SER A 1 255 ? 47.949 24.702 30.131 1.00 40.35 247 SER A CA 1
ATOM 1766 C C . SER A 1 255 ? 47.600 23.410 30.859 1.00 42.22 247 SER A C 1
ATOM 1767 O O . SER A 1 255 ? 46.413 23.145 31.092 1.00 38.83 247 SER A O 1
ATOM 1770 N N . THR A 1 256 ? 48.595 22.576 31.200 1.00 37.15 248 THR A N 1
ATOM 1771 C CA . THR A 1 256 ? 48.250 21.341 31.899 1.00 44.85 248 THR A CA 1
ATOM 1772 C C . THR A 1 256 ? 47.863 21.582 33.350 1.00 43.25 248 THR A C 1
ATOM 1773 O O . THR A 1 256 ? 47.366 20.652 33.986 1.00 37.22 248 THR A O 1
ATOM 1777 N N . ALA A 1 257 ? 48.034 22.801 33.874 1.00 40.27 249 ALA A N 1
ATOM 1778 C CA . ALA A 1 257 ? 47.627 23.121 35.240 1.00 41.32 249 ALA A CA 1
ATOM 1779 C C . ALA A 1 257 ? 46.194 23.633 35.349 1.00 45.71 249 ALA A C 1
ATOM 1780 O O . ALA A 1 257 ? 45.710 23.840 36.466 1.00 46.42 249 ALA A O 1
ATOM 1782 N N . LEU A 1 258 ? 45.504 23.851 34.239 1.00 47.01 250 LEU A N 1
ATOM 1783 C CA . LEU A 1 258 ? 44.122 24.303 34.322 1.00 50.11 250 LEU A CA 1
ATOM 1784 C C . LEU A 1 258 ? 43.207 23.167 34.779 1.00 62.41 250 LEU A C 1
ATOM 1785 O O . LEU A 1 258 ? 43.501 21.993 34.542 1.00 58.68 250 LEU A O 1
ATOM 1790 N N . PRO A 1 259 ? 42.098 23.490 35.452 1.00 65.69 251 PRO A N 1
ATOM 1791 C CA . PRO A 1 259 ? 41.118 22.455 35.803 1.00 71.92 251 PRO A CA 1
ATOM 1792 C C . PRO A 1 259 ? 40.680 21.672 34.575 1.00 69.48 251 PRO A C 1
ATOM 1793 O O . PRO A 1 259 ? 40.429 22.242 33.507 1.00 60.38 251 PRO A O 1
ATOM 1797 N N . GLY A 1 260 ? 40.594 20.352 34.743 1.00 64.91 252 GLY A N 1
ATOM 1798 C CA . GLY A 1 260 ? 40.223 19.457 33.668 1.00 67.86 252 GLY A CA 1
ATOM 1799 C C . GLY A 1 260 ? 38.911 19.812 32.999 1.00 71.40 252 GLY A C 1
ATOM 1800 O O . GLY A 1 260 ? 37.851 19.803 33.634 1.00 77.92 252 GLY A O 1
ATOM 1801 N N . ASP A 1 261 ? 38.980 20.138 31.713 1.00 66.18 253 ASP A N 1
ATOM 1802 C CA . ASP A 1 261 ? 37.802 20.442 30.903 1.00 71.51 253 ASP A CA 1
ATOM 1803 C C . ASP A 1 261 ? 37.929 19.648 29.610 1.00 70.63 253 ASP A C 1
ATOM 1804 O O . ASP A 1 261 ? 38.827 19.949 28.796 1.00 67.03 253 ASP A O 1
ATOM 1809 N N . PRO A 1 262 ? 37.078 18.644 29.375 1.00 65.87 254 PRO A N 1
ATOM 1810 C CA . PRO A 1 262 ? 37.238 17.815 28.167 1.00 69.75 254 PRO A CA 1
ATOM 1811 C C . PRO A 1 262 ? 37.100 18.591 26.865 1.00 75.95 254 PRO A C 1
ATOM 1812 O O . PRO A 1 262 ? 37.599 18.130 25.830 1.00 74.19 254 PRO A O 1
ATOM 1816 N N . ASP A 1 263 ? 36.442 19.748 26.879 1.00 75.41 255 ASP A N 1
ATOM 1817 C CA . ASP A 1 263 ? 36.321 20.573 25.686 1.00 77.21 255 ASP A CA 1
ATOM 1818 C C . ASP A 1 263 ? 37.538 21.463 25.460 1.00 71.47 255 ASP A C 1
ATOM 1819 O O . ASP A 1 263 ? 37.574 22.180 24.454 1.00 76.08 255 ASP A O 1
ATOM 1824 N N . PHE A 1 264 ? 38.517 21.436 26.369 1.00 55.81 256 PHE A N 1
ATOM 1825 C CA . PHE A 1 264 ? 39.785 22.135 26.223 1.00 55.92 256 PHE A CA 1
ATOM 1826 C C . PHE A 1 264 ? 40.798 21.197 25.551 1.00 59.64 256 PHE A C 1
ATOM 1827 O O . PHE A 1 264 ? 40.472 20.067 25.176 1.00 60.53 256 PHE A O 1
ATOM 1835 N N . ALA A 1 265 ? 42.042 21.656 25.403 1.00 56.62 257 ALA A N 1
ATOM 1836 C CA . ALA A 1 265 ? 43.074 20.889 24.713 1.00 52.60 257 ALA A CA 1
ATOM 1837 C C . ALA A 1 265 ? 44.420 21.558 24.928 1.00 55.17 257 ALA A C 1
ATOM 1838 O O . ALA A 1 265 ? 44.499 22.783 25.071 1.00 56.11 257 ALA A O 1
ATOM 1840 N N . ALA A 1 266 ? 45.477 20.745 24.944 1.00 48.22 258 ALA A N 1
ATOM 1841 C CA . ALA A 1 266 ? 46.806 21.263 25.235 1.00 48.86 258 ALA A CA 1
ATOM 1842 C C . ALA A 1 266 ? 47.856 20.318 24.672 1.00 50.67 258 ALA A C 1
ATOM 1843 O O . ALA A 1 266 ? 47.592 19.140 24.426 1.00 47.11 258 ALA A O 1
ATOM 1845 N N . LYS A 1 267 ? 49.049 20.864 24.459 1.00 43.56 259 LYS A N 1
ATOM 1846 C CA . LYS A 1 267 ? 50.213 20.049 24.147 1.00 44.25 259 LYS A CA 1
ATOM 1847 C C . LYS A 1 267 ? 50.573 19.196 25.368 1.00 45.45 259 LYS A C 1
ATOM 1848 O O . LYS A 1 267 ? 50.454 19.648 26.510 1.00 40.16 259 LYS A O 1
ATOM 1854 N N . ASP A 1 268 ? 50.993 17.948 25.147 1.00 41.11 260 ASP A N 1
ATOM 1855 C CA . ASP A 1 268 ? 51.238 17.042 26.283 1.00 39.64 260 ASP A CA 1
ATOM 1856 C C . ASP A 1 268 ? 52.666 17.223 26.815 1.00 37.97 260 ASP A C 1
ATOM 1857 O O . ASP A 1 268 ? 53.546 16.368 26.703 1.00 38.18 260 ASP A O 1
ATOM 1862 N N . VAL A 1 269 ? 52.878 18.369 27.438 1.00 33.17 261 VAL A N 1
ATOM 1863 C CA . VAL A 1 269 ? 54.120 18.649 28.141 1.00 33.12 261 VAL A CA 1
ATOM 1864 C C . VAL A 1 269 ? 53.754 19.398 29.415 1.00 37.38 261 VAL A C 1
ATOM 1865 O O . VAL A 1 269 ? 52.925 20.314 29.390 1.00 36.82 261 VAL A O 1
ATOM 1869 N N . ILE A 1 270 ? 54.317 18.977 30.536 1.00 33.61 262 ILE A N 1
ATOM 1870 C CA . ILE A 1 270 ? 53.989 19.578 31.824 1.00 30.08 262 ILE A CA 1
ATOM 1871 C C . ILE A 1 270 ? 54.962 20.717 32.101 1.00 31.43 262 ILE A C 1
ATOM 1872 O O . ILE A 1 270 ? 56.180 20.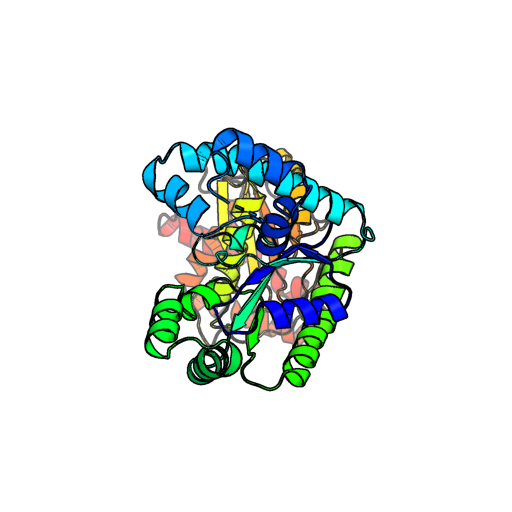522 32.064 1.00 32.21 262 ILE A O 1
ATOM 1877 N N . ASP A 1 271 ? 54.439 21.914 32.382 1.00 30.31 263 ASP A N 1
ATOM 1878 C CA . ASP A 1 271 ? 55.293 23.046 32.740 1.00 30.40 263 ASP A CA 1
ATOM 1879 C C . ASP A 1 271 ? 55.318 23.240 34.246 1.00 31.77 263 ASP A C 1
ATOM 1880 O O . ASP A 1 271 ? 54.261 23.261 34.893 1.00 30.98 263 ASP A O 1
ATOM 1885 N N . ILE A 1 272 ? 56.527 23.432 34.780 1.00 28.87 264 ILE A N 1
ATOM 1886 C CA . ILE A 1 272 ? 56.778 23.695 36.190 1.00 27.44 264 ILE A CA 1
ATOM 1887 C C . ILE A 1 272 ? 57.602 24.970 36.301 1.00 32.09 264 ILE A C 1
ATOM 1888 O O . ILE A 1 272 ? 58.516 25.185 35.505 1.00 31.01 264 ILE A O 1
ATOM 1893 N N . GLN A 1 273 ? 57.322 25.799 37.303 1.00 30.22 265 GLN A N 1
ATOM 1894 C CA . GLN A 1 273 ? 58.194 26.929 37.599 1.00 26.67 265 GLN A CA 1
ATOM 1895 C C . GLN A 1 273 ? 58.831 26.740 38.970 1.00 30.53 265 GLN A C 1
ATOM 1896 O O . GLN A 1 273 ? 58.125 26.542 39.963 1.00 29.41 265 GLN A O 1
ATOM 1902 N N . ILE A 1 274 ? 60.158 26.814 39.019 1.00 29.99 266 ILE A N 1
ATOM 1903 C CA . ILE A 1 274 ? 60.904 26.971 40.262 1.00 28.14 266 ILE A CA 1
ATOM 1904 C C . ILE A 1 274 ? 61.209 28.453 40.436 1.00 31.01 266 ILE A C 1
ATOM 1905 O O . ILE A 1 274 ? 61.860 29.066 39.569 1.00 29.63 266 ILE A O 1
ATOM 1910 N N . THR A 1 275 ? 60.747 29.032 41.548 1.00 28.52 267 THR A N 1
ATOM 1911 C CA . THR A 1 275 ? 61.069 30.407 41.894 1.00 30.25 267 THR A CA 1
ATOM 1912 C C . THR A 1 275 ? 62.336 30.426 42.742 1.00 35.23 267 THR A C 1
ATOM 1913 O O . THR A 1 275 ? 62.411 29.722 43.753 1.00 28.90 267 THR A O 1
ATOM 1917 N N . VAL A 1 276 ? 63.333 31.212 42.323 1.00 30.09 268 VAL A N 1
ATOM 1918 C CA . VAL A 1 276 ? 64.599 31.324 43.046 1.00 32.17 268 VAL A CA 1
ATOM 1919 C C . VAL A 1 276 ? 64.804 32.778 43.434 1.00 30.70 268 VAL A C 1
ATOM 1920 O O . VAL A 1 276 ? 64.056 33.665 43.025 1.00 32.30 268 VAL A O 1
ATOM 1924 N N . GLU A 1 277 ? 65.847 33.025 44.227 1.00 33.36 269 GLU A N 1
ATOM 1925 C CA . GLU A 1 277 ? 66.058 34.389 44.689 1.00 35.03 269 GLU A CA 1
ATOM 1926 C C . GLU A 1 277 ? 66.936 35.214 43.753 1.00 36.15 269 GLU A C 1
ATOM 1927 O O . GLU A 1 277 ? 66.929 36.443 43.869 1.00 35.35 269 GLU A O 1
ATOM 1933 N N . SER A 1 278 ? 67.651 34.584 42.817 1.00 30.15 270 SER A N 1
ATOM 1934 C CA . SER A 1 278 ? 68.572 35.276 41.915 1.00 36.33 270 SER A CA 1
ATOM 1935 C C . SER A 1 278 ? 68.941 34.332 40.775 1.00 40.66 270 SER A C 1
ATOM 1936 O O . SER A 1 278 ? 68.739 33.119 40.863 1.00 36.29 270 SER A O 1
ATOM 1939 N N . LEU A 1 279 ? 69.537 34.893 39.718 1.00 34.11 271 LEU A N 1
ATOM 1940 C CA . LEU A 1 279 ? 70.021 34.034 38.639 1.00 33.09 271 LEU A CA 1
ATOM 1941 C C . LEU A 1 279 ? 71.258 33.236 39.062 1.00 34.79 271 LEU A C 1
ATOM 1942 O O . LEU A 1 279 ? 71.474 32.131 38.555 1.00 32.78 271 LEU A O 1
ATOM 1947 N N . ALA A 1 280 ? 72.069 33.758 39.992 1.00 31.38 272 ALA A N 1
ATOM 1948 C CA . ALA A 1 280 ? 73.186 32.972 40.529 1.00 39.89 272 ALA A CA 1
ATOM 1949 C C . ALA A 1 280 ? 72.702 31.670 41.180 1.00 37.79 272 ALA A C 1
ATOM 1950 O O . ALA A 1 280 ? 73.301 30.601 40.991 1.00 36.55 272 ALA A O 1
ATOM 1952 N N . ALA A 1 281 ? 71.615 31.740 41.951 1.00 32.70 273 ALA A N 1
ATOM 1953 C CA . ALA A 1 281 ? 71.044 30.530 42.544 1.00 37.34 273 ALA A CA 1
ATOM 1954 C C . ALA A 1 281 ? 70.540 29.563 41.469 1.00 30.33 273 ALA A C 1
ATOM 1955 O O . ALA A 1 281 ? 70.762 28.336 41.548 1.00 35.75 273 ALA A O 1
ATOM 1957 N N . ALA A 1 282 ? 69.856 30.099 40.454 1.00 33.40 274 ALA A N 1
ATOM 1958 C CA . ALA A 1 282 ? 69.455 29.273 39.322 1.00 32.56 274 ALA A CA 1
ATOM 1959 C C . ALA A 1 282 ? 70.656 28.548 38.728 1.00 33.45 274 ALA A C 1
ATOM 1960 O O . ALA A 1 282 ? 70.582 27.358 38.401 1.00 31.63 274 ALA A O 1
ATOM 1962 N N . ASP A 1 283 ? 71.782 29.243 38.605 1.00 30.90 275 ASP A N 1
ATOM 1963 C CA . ASP A 1 283 ? 72.947 28.613 37.996 1.00 34.65 275 ASP A CA 1
ATOM 1964 C C . ASP A 1 283 ? 73.540 27.548 38.913 1.00 42.27 275 ASP A C 1
ATOM 1965 O O . ASP A 1 283 ? 74.131 26.574 38.430 1.00 42.71 275 ASP A O 1
ATOM 1970 N N . GLU A 1 284 ? 73.369 27.700 40.232 1.00 32.35 276 GLU A N 1
ATOM 1971 C CA . GLU A 1 284 ? 73.768 26.629 41.145 1.00 32.85 276 GLU A CA 1
ATOM 1972 C C . GLU A 1 284 ? 72.911 25.377 40.970 1.00 32.94 276 GLU A C 1
ATOM 1973 O O . GLU A 1 284 ? 73.294 24.300 41.443 1.00 31.80 276 GLU A O 1
ATOM 1979 N N . LEU A 1 285 ? 71.743 25.498 40.345 1.00 31.09 277 LEU A N 1
ATOM 1980 C CA . LEU A 1 285 ? 70.896 24.304 40.215 1.00 33.84 277 LEU A CA 1
ATOM 1981 C C . LEU A 1 285 ? 71.273 23.333 39.074 1.00 38.80 277 LEU A C 1
ATOM 1982 O O . LEU A 1 285 ? 70.591 22.313 38.909 1.00 30.57 277 LEU A O 1
ATOM 1987 N N . VAL A 1 286 ? 72.324 23.577 38.288 1.00 33.08 278 VAL A N 1
ATOM 1988 C CA . VAL A 1 286 ? 72.529 22.780 37.069 1.00 31.83 278 VAL A CA 1
ATOM 1989 C C . VAL A 1 286 ? 72.795 21.315 37.406 1.00 33.83 278 VAL A C 1
ATOM 1990 O O . VAL A 1 286 ? 72.147 20.407 36.870 1.00 33.32 278 VAL A O 1
ATOM 1994 N N . GLU A 1 287 ? 73.754 21.057 38.292 1.00 30.76 279 GLU A N 1
ATOM 1995 C CA . GLU A 1 287 ? 74.088 19.665 38.600 1.00 36.99 279 GLU A CA 1
ATOM 1996 C C . GLU A 1 287 ? 72.971 18.935 39.344 1.00 34.01 279 GLU A C 1
ATOM 1997 O O . GLU A 1 287 ? 72.673 17.780 38.988 1.00 35.25 279 GLU A O 1
ATOM 2003 N N . PRO A 1 288 ? 72.344 19.497 40.382 1.00 33.95 280 PRO A N 1
ATOM 2004 C CA . PRO A 1 288 ? 71.292 18.711 41.051 1.00 37.69 280 PRO A CA 1
ATOM 2005 C C . PRO A 1 288 ? 70.069 18.496 40.167 1.00 34.53 280 PRO A C 1
ATOM 2006 O O . PRO A 1 288 ? 69.433 17.443 40.268 1.00 33.47 280 PRO A O 1
ATOM 2010 N N . LEU A 1 289 ? 69.737 19.427 39.270 1.00 32.39 281 LEU A N 1
ATOM 2011 C CA . LEU A 1 289 ? 68.612 19.171 38.376 1.00 33.28 281 LEU A CA 1
ATOM 2012 C C . LEU A 1 289 ? 68.968 18.110 37.334 1.00 34.88 281 LEU A C 1
ATOM 2013 O O . LEU A 1 289 ? 68.125 17.276 36.982 1.00 29.29 281 LEU A O 1
ATOM 2018 N N . LEU A 1 290 ? 70.209 18.117 36.840 1.00 31.85 282 LEU A N 1
ATOM 2019 C CA . LEU A 1 290 ? 70.648 17.073 35.919 1.00 33.99 282 LEU A CA 1
ATOM 2020 C C . LEU A 1 290 ? 70.598 15.699 36.586 1.00 39.24 282 LEU A C 1
ATOM 2021 O O . LEU A 1 290 ? 70.093 14.734 36.001 1.00 32.81 282 LEU A O 1
ATOM 2026 N N . ALA A 1 291 ? 71.099 15.596 37.830 1.00 32.91 283 ALA A N 1
ATOM 2027 C CA . ALA A 1 291 ? 71.002 14.332 38.550 1.00 31.32 283 ALA A CA 1
ATOM 2028 C C . ALA A 1 291 ? 69.550 13.922 38.748 1.00 36.81 283 ALA A C 1
ATOM 2029 O O . ALA A 1 291 ? 69.249 12.727 38.780 1.00 34.58 283 ALA A O 1
ATOM 2031 N N . ALA A 1 292 ? 68.634 14.887 38.866 1.00 30.83 284 ALA A N 1
ATOM 2032 C CA . ALA A 1 292 ? 67.227 14.543 39.043 1.00 31.48 284 ALA A CA 1
ATOM 2033 C C . ALA A 1 292 ? 66.504 14.270 37.727 1.00 29.94 284 ALA A C 1
ATOM 2034 O O . ALA A 1 292 ? 65.307 13.964 37.761 1.00 34.99 284 ALA A O 1
ATOM 2036 N N . GLY A 1 293 ? 67.183 14.376 36.584 1.00 29.44 285 GLY A N 1
ATOM 2037 C CA . GLY A 1 293 ? 66.612 13.993 35.307 1.00 30.51 285 GLY A CA 1
ATOM 2038 C C . GLY A 1 293 ? 66.370 15.108 34.297 1.00 36.55 285 GLY A C 1
ATOM 2039 O O . GLY A 1 293 ? 65.707 14.859 33.280 1.00 33.13 285 GLY A O 1
ATOM 2040 N N . TYR A 1 294 ? 66.916 16.309 34.510 1.00 32.54 286 TYR A N 1
ATOM 2041 C CA . TYR A 1 294 ? 66.519 17.498 33.747 1.00 29.37 286 TYR A CA 1
ATOM 2042 C C . TYR A 1 294 ? 67.738 18.267 33.246 1.00 29.62 286 TYR A C 1
ATOM 2043 O O . TYR A 1 294 ? 68.254 19.149 33.947 1.00 30.82 286 TYR A O 1
ATOM 2052 N N . PRO A 1 295 ? 68.233 17.959 32.043 1.00 26.10 287 PRO A N 1
ATOM 2053 C CA . PRO A 1 295 ? 69.306 18.777 31.465 1.00 29.10 287 PRO A CA 1
ATOM 2054 C C . PRO A 1 295 ? 68.833 20.207 31.225 1.00 36.23 287 PRO A C 1
ATOM 2055 O O . PRO A 1 295 ? 67.648 20.468 30.994 1.00 29.71 287 PRO A O 1
ATOM 2059 N N . ARG A 1 296 ? 69.794 21.130 31.221 1.00 31.72 288 ARG A N 1
ATOM 2060 C CA . ARG A 1 296 ? 69.505 22.527 30.915 1.00 35.35 288 ARG A CA 1
ATOM 2061 C C . ARG A 1 296 ? 69.535 22.789 29.407 1.00 31.90 288 ARG A C 1
ATOM 2062 O O . ARG A 1 296 ? 70.346 22.215 28.679 1.00 33.37 288 ARG A O 1
ATOM 2070 N N . LEU A 1 297 ? 68.632 23.654 28.934 1.00 26.76 289 LEU A N 1
ATOM 2071 C CA . LEU A 1 297 ? 68.726 24.200 27.578 1.00 32.44 289 LEU A CA 1
ATOM 2072 C C . LEU A 1 297 ? 69.635 25.419 27.650 1.00 36.19 289 LEU A C 1
ATOM 2073 O O . LEU A 1 297 ? 69.237 26.478 28.148 1.00 33.47 289 LEU A O 1
ATOM 2078 N N . GLU A 1 298 ? 70.858 25.265 27.156 1.00 37.90 290 GLU A N 1
ATOM 2079 C CA . GLU A 1 298 ? 71.915 26.213 27.492 1.00 45.08 290 GLU A CA 1
ATOM 2080 C C . GLU A 1 298 ? 71.694 27.585 26.854 1.00 46.28 290 GLU A C 1
ATOM 2081 O O . GLU A 1 298 ? 72.086 28.602 27.441 1.00 48.91 290 GLU A O 1
ATOM 2087 N N . HIS A 1 299 ? 71.063 27.651 25.679 1.00 37.68 291 HIS A N 1
ATOM 2088 C CA . HIS A 1 299 ? 70.954 28.914 24.955 1.00 43.00 291 HIS A CA 1
ATOM 2089 C C . HIS A 1 299 ? 69.577 29.562 25.052 1.00 37.83 291 HIS A C 1
ATOM 2090 O O . HIS A 1 299 ? 69.212 30.346 24.167 1.00 40.84 291 HIS A O 1
ATOM 2097 N N . ILE A 1 300 ? 68.799 29.246 26.078 1.00 34.14 292 ILE A N 1
ATOM 2098 C CA . ILE A 1 300 ? 67.562 29.974 26.362 1.00 33.93 292 ILE A CA 1
ATOM 2099 C C . ILE A 1 300 ? 67.753 30.662 27.706 1.00 39.37 292 ILE A C 1
ATOM 2100 O O . ILE A 1 300 ? 67.840 29.996 28.747 1.00 35.63 292 ILE A O 1
ATOM 2105 N N . THR A 1 301 ? 67.841 31.996 27.686 1.00 30.48 293 THR A N 1
ATOM 2106 C CA . THR A 1 301 ? 68.118 32.762 28.891 1.00 30.08 293 THR A CA 1
ATOM 2107 C C . THR A 1 301 ? 67.117 33.889 29.140 1.00 32.55 293 THR A C 1
ATOM 2108 O O . THR A 1 301 ? 67.360 34.727 30.015 1.00 32.19 293 THR A O 1
ATOM 2112 N N . ALA A 1 302 ? 65.995 33.926 28.420 1.00 28.96 294 ALA A N 1
ATOM 2113 C CA . ALA A 1 302 ? 64.962 34.933 28.660 1.00 30.71 294 ALA A CA 1
ATOM 2114 C C . ALA A 1 302 ? 63.647 34.448 28.061 1.00 34.75 294 ALA A C 1
ATOM 2115 O O . ALA A 1 302 ? 63.633 33.576 27.190 1.00 33.77 294 ALA A O 1
ATOM 2117 N N . ASP A 1 303 ? 62.537 34.991 28.581 1.00 31.75 295 ASP A N 1
ATOM 2118 C CA . ASP A 1 303 ? 61.246 34.951 27.897 1.00 31.39 295 ASP A CA 1
ATOM 2119 C C . ASP A 1 303 ? 61.163 36.107 26.890 1.00 37.26 295 ASP A C 1
ATOM 2120 O O . ASP A 1 303 ? 62.027 36.988 26.842 1.00 36.50 295 ASP A O 1
ATOM 2125 N N . VAL A 1 304 ? 60.094 36.113 26.095 1.00 33.31 296 VAL A N 1
ATOM 2126 C CA . VAL A 1 304 ? 59.775 37.254 25.234 1.00 36.09 296 VAL A CA 1
ATOM 2127 C C . VAL A 1 304 ? 59.333 38.422 26.109 1.00 40.19 296 VAL A C 1
ATOM 2128 O O . VAL A 1 304 ? 58.401 38.294 26.906 1.00 34.57 296 VAL A O 1
ATOM 2132 N N . ALA A 1 305 ? 59.995 39.570 25.969 1.00 35.99 297 ALA A N 1
ATOM 2133 C CA . ALA A 1 305 ? 59.639 40.728 26.790 1.00 39.50 297 ALA A CA 1
ATOM 2134 C C . ALA A 1 305 ? 58.280 41.296 26.383 1.00 43.67 297 ALA A C 1
ATOM 2135 O O . ALA A 1 305 ? 57.899 41.262 25.215 1.00 41.92 297 ALA A O 1
ATOM 2137 N N . LYS A 1 306 ? 57.543 41.819 27.371 1.00 40.39 298 LYS A N 1
ATOM 2138 C CA . LYS A 1 306 ? 56.380 42.652 27.106 1.00 39.76 298 LYS A CA 1
ATOM 2139 C C . LYS A 1 306 ? 56.637 44.049 27.646 1.00 40.10 298 LYS A C 1
ATOM 2140 O O . LYS A 1 306 ? 57.264 44.198 28.697 1.00 43.56 298 LYS A O 1
ATOM 2146 N N . PRO A 1 307 ? 56.171 45.086 26.965 1.00 43.43 299 PRO A N 1
ATOM 2147 C CA . PRO A 1 307 ? 56.322 46.438 27.500 1.00 42.39 299 PRO A CA 1
ATOM 2148 C C . PRO A 1 307 ? 55.444 46.624 28.732 1.00 45.20 299 PRO A C 1
ATOM 2149 O O . PRO A 1 307 ? 54.503 45.864 28.972 1.00 41.04 299 PRO A O 1
ATOM 2153 N N . ASP A 1 308 ? 55.751 47.673 29.492 1.00 39.62 300 ASP A N 1
ATOM 2154 C CA . ASP A 1 308 ? 55.083 47.979 30.760 1.00 44.32 300 ASP A CA 1
ATOM 2155 C C . ASP A 1 308 ? 54.915 46.710 31.587 1.00 42.50 300 ASP A C 1
ATOM 2156 O O . ASP A 1 308 ? 53.804 46.276 31.900 1.00 40.63 300 ASP A O 1
ATOM 2161 N N . ALA A 1 309 ? 56.063 46.104 31.906 1.00 41.30 301 ALA A N 1
ATOM 2162 C CA . ALA A 1 309 ? 56.108 44.861 32.665 1.00 41.58 301 ALA A CA 1
ATOM 2163 C C . ALA A 1 309 ? 55.489 45.042 34.046 1.00 44.01 301 ALA A C 1
ATOM 2164 O O . ALA A 1 309 ? 55.674 46.074 34.698 1.00 44.23 301 ALA A O 1
ATOM 2166 N N . ARG A 1 310 ? 54.775 44.020 34.507 1.00 39.60 302 ARG A N 1
ATOM 2167 C CA . ARG A 1 310 ? 53.993 44.128 35.730 1.00 40.91 302 ARG A CA 1
ATOM 2168 C C . ARG A 1 310 ? 54.458 43.124 36.777 1.00 37.38 302 ARG A C 1
ATOM 2169 O O . ARG A 1 310 ? 54.916 42.026 36.453 1.00 36.79 302 ARG A O 1
ATOM 2177 N N . SER A 1 311 ? 54.316 43.509 38.044 1.00 41.13 303 SER A N 1
ATOM 2178 C CA . SER A 1 311 ? 54.579 42.620 39.170 1.00 37.25 303 SER A CA 1
ATOM 2179 C C . SER A 1 311 ? 53.734 43.069 40.349 1.00 39.43 303 SER A C 1
ATOM 2180 O O . SER A 1 311 ? 53.403 44.256 40.462 1.00 40.40 303 SER A O 1
ATOM 2183 N N . THR A 1 312 ? 53.396 42.120 41.238 1.00 40.63 304 THR A N 1
ATOM 2184 C CA . THR A 1 312 ? 52.826 42.528 42.523 1.00 48.13 304 THR A CA 1
ATOM 2185 C C . THR A 1 312 ? 53.900 42.922 43.528 1.00 48.10 304 THR A C 1
ATOM 2186 O O . THR A 1 312 ? 53.563 43.335 44.642 1.00 50.26 304 THR A O 1
ATOM 2190 N N . VAL A 1 313 ? 55.173 42.784 43.171 1.00 43.90 305 VAL A N 1
ATOM 2191 C CA . VAL A 1 313 ? 56.273 43.266 43.996 1.00 44.92 305 VAL A CA 1
ATOM 2192 C C . VAL A 1 313 ? 56.667 44.641 43.471 1.00 48.42 305 VAL A C 1
ATOM 2193 O O . VAL A 1 313 ? 57.031 44.786 42.300 1.00 44.62 305 VAL A O 1
ATOM 2197 N N . GLU A 1 314 ? 56.595 45.654 44.338 1.00 45.06 306 GLU A N 1
ATOM 2198 C CA . GLU A 1 314 ? 56.547 47.034 43.864 1.00 49.03 306 GLU A CA 1
ATOM 2199 C C . GLU A 1 314 ? 57.774 47.413 43.045 1.00 50.28 306 GLU A C 1
ATOM 2200 O O . GLU A 1 314 ? 57.646 48.056 41.997 1.00 52.76 306 GLU A O 1
ATOM 2206 N N . ARG A 1 315 ? 58.971 47.029 43.490 1.00 51.64 307 ARG A N 1
ATOM 2207 C CA A ARG A 1 315 ? 60.160 47.504 42.791 0.46 51.77 307 ARG A CA 1
ATOM 2208 C CA B ARG A 1 315 ? 60.182 47.469 42.809 0.54 51.93 307 ARG A CA 1
ATOM 2209 C C . ARG A 1 315 ? 60.352 46.849 41.428 1.00 45.73 307 ARG A C 1
ATOM 2210 O O . ARG A 1 315 ? 61.240 47.266 40.684 1.00 48.21 307 ARG A O 1
ATOM 2225 N N . TYR A 1 316 ? 59.544 45.864 41.064 1.00 41.37 308 TYR A N 1
ATOM 2226 C CA . TYR A 1 316 ? 59.620 45.316 39.713 1.00 43.42 308 TYR A CA 1
ATOM 2227 C C . TYR A 1 316 ? 58.413 45.687 38.862 1.00 42.74 308 TYR A C 1
ATOM 2228 O O . TYR A 1 316 ? 58.327 45.245 37.719 1.00 44.96 308 TYR A O 1
ATOM 2237 N N . ASP A 1 317 ? 57.469 46.460 39.397 1.00 42.64 309 ASP A N 1
ATOM 2238 C CA . ASP A 1 317 ? 56.243 46.809 38.693 1.00 50.93 309 ASP A CA 1
ATOM 2239 C C . ASP A 1 317 ? 56.473 48.021 37.802 1.00 58.18 309 ASP A C 1
ATOM 2240 O O . ASP A 1 317 ? 57.197 48.953 38.176 1.00 49.10 309 ASP A O 1
ATOM 2245 N N . HIS A 1 318 ? 55.824 48.009 36.633 1.00 57.45 310 HIS A N 1
ATOM 2246 C CA . HIS A 1 318 ? 55.901 49.100 35.658 1.00 56.04 310 HIS A CA 1
ATOM 2247 C C . HIS A 1 318 ? 57.349 49.460 35.378 1.00 51.01 310 HIS A C 1
ATOM 2248 O O . HIS A 1 318 ? 57.767 50.614 35.444 1.00 52.69 310 HIS A O 1
ATOM 2255 N N . THR A 1 319 ? 58.123 48.439 35.102 1.00 56.10 311 THR A N 1
ATOM 2256 C CA . THR A 1 319 ? 59.528 48.598 34.797 1.00 64.58 311 THR A CA 1
ATOM 2257 C C . THR A 1 319 ? 59.750 4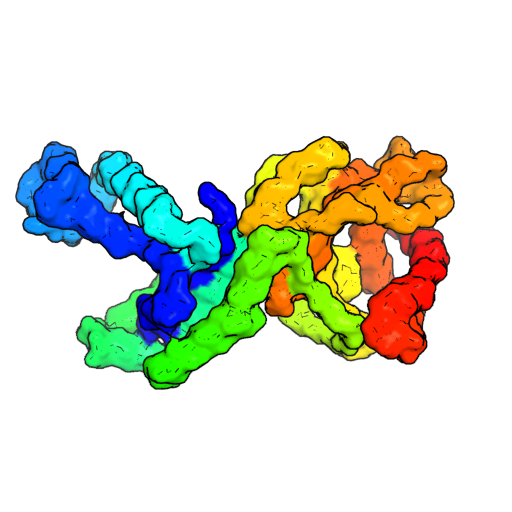8.458 33.286 1.00 63.47 311 THR A C 1
ATOM 2258 O O . THR A 1 319 ? 58.918 47.906 32.552 1.00 53.94 311 THR A O 1
ATOM 2262 N N . GLY A 1 320 ? 60.867 49.013 32.822 1.00 53.38 312 GLY A N 1
ATOM 2263 C CA . GLY A 1 320 ? 61.283 48.849 31.445 1.00 58.81 312 GLY A CA 1
ATOM 2264 C C . GLY A 1 320 ? 62.697 48.314 31.330 1.00 55.87 312 GLY A C 1
ATOM 2265 O O . GLY A 1 320 ? 63.426 48.664 30.401 1.00 62.08 312 GLY A O 1
ATOM 2266 N N . ASP A 1 321 ? 63.107 47.477 32.279 1.00 48.91 313 ASP A N 1
ATOM 2267 C CA . ASP A 1 321 ? 64.444 46.904 32.254 1.00 42.91 313 ASP A CA 1
ATOM 2268 C C . ASP A 1 321 ? 64.380 45.532 31.604 1.00 41.47 313 ASP A C 1
ATOM 2269 O O . ASP A 1 321 ? 63.770 44.622 32.176 1.00 42.33 313 ASP A O 1
ATOM 2274 N N . PRO A 1 322 ? 64.984 45.335 30.426 1.00 39.08 314 PRO A N 1
ATOM 2275 C CA . PRO A 1 322 ? 64.937 44.010 29.788 1.00 36.16 314 PRO A CA 1
ATOM 2276 C C . PRO A 1 322 ? 65.575 42.921 30.621 1.00 34.46 314 PRO A C 1
ATOM 2277 O O . PRO A 1 322 ? 65.203 41.740 30.489 1.00 36.53 314 PRO A O 1
ATOM 2281 N N . ALA A 1 323 ? 66.555 43.272 31.456 1.00 31.80 315 ALA A N 1
ATOM 2282 C CA . ALA A 1 323 ? 67.213 42.250 32.270 1.00 37.89 315 ALA A CA 1
ATOM 2283 C C . ALA A 1 323 ? 66.224 41.483 33.137 1.00 36.59 315 ALA A C 1
ATOM 2284 O O . ALA A 1 323 ? 66.474 40.321 33.488 1.00 34.20 315 ALA A O 1
ATOM 2286 N N . LEU A 1 324 ? 65.093 42.094 33.483 1.00 35.06 316 LEU A N 1
ATOM 2287 C CA . LEU A 1 324 ? 64.140 41.414 34.361 1.00 30.33 316 LEU A CA 1
ATOM 2288 C C . LEU A 1 324 ? 63.375 40.301 33.667 1.00 36.72 316 LEU A C 1
ATOM 2289 O O . LEU A 1 324 ? 62.583 39.612 34.338 1.00 33.18 316 LEU A O 1
ATOM 2294 N N . TRP A 1 325 ? 63.558 40.108 32.356 1.00 33.01 317 TRP A N 1
ATOM 2295 C CA . TRP A 1 325 ? 62.914 38.996 31.672 1.00 31.30 317 TRP A CA 1
ATOM 2296 C C . TRP A 1 325 ? 63.815 37.767 31.562 1.00 34.44 317 TRP A C 1
ATOM 2297 O O . TRP A 1 325 ? 63.395 36.759 30.983 1.00 34.16 317 TRP A O 1
ATOM 2308 N N . HIS A 1 326 ? 65.021 37.803 32.130 1.00 30.55 318 HIS A N 1
ATOM 2309 C CA . HIS A 1 326 ? 65.909 36.648 32.021 1.00 28.63 318 HIS A CA 1
ATOM 2310 C C . HIS A 1 326 ? 65.436 35.510 32.919 1.00 29.66 318 HIS A C 1
ATOM 2311 O O . HIS A 1 326 ? 64.666 35.709 33.865 1.00 30.54 318 HIS A O 1
ATOM 2318 N N . LYS A 1 327 ? 65.898 34.300 32.591 1.00 28.25 319 LYS A N 1
ATOM 2319 C CA . LYS A 1 327 ? 65.519 33.075 33.286 1.00 29.54 319 LYS A CA 1
ATOM 2320 C C . LYS A 1 327 ? 66.512 31.975 32.922 1.00 30.98 319 LYS A C 1
ATOM 2321 O O . LYS A 1 327 ? 67.450 32.179 32.135 1.00 30.04 319 LYS A O 1
ATOM 2327 N N . ARG A 1 328 ? 66.303 30.798 33.509 1.00 30.38 320 ARG A N 1
ATOM 2328 C CA . ARG A 1 328 ? 66.878 29.569 32.969 1.00 30.26 320 ARG A CA 1
ATOM 2329 C C . ARG A 1 328 ? 65.735 28.600 32.675 1.00 30.31 320 ARG A C 1
ATOM 2330 O O . ARG A 1 328 ? 64.615 28.778 33.159 1.00 30.06 320 ARG A O 1
ATOM 2338 N N . ILE A 1 329 ? 66.001 27.578 31.860 1.00 29.12 321 ILE A N 1
ATOM 2339 C CA . ILE A 1 329 ? 64.985 26.567 31.584 1.00 27.19 321 ILE A CA 1
ATOM 2340 C C . ILE A 1 329 ? 65.681 25.231 31.356 1.00 33.70 321 ILE A C 1
ATOM 2341 O O . ILE A 1 329 ? 66.709 25.150 30.676 1.00 27.00 321 ILE A O 1
ATOM 2346 N N . HIS A 1 330 ? 65.158 24.200 32.005 1.00 36.33 322 HIS A N 1
ATOM 2347 C CA . HIS A 1 330 ? 65.580 22.821 31.842 1.00 29.86 322 HIS A CA 1
ATOM 2348 C C . HIS A 1 330 ? 64.406 22.044 31.266 1.00 34.04 322 HIS A C 1
ATOM 2349 O O . HIS A 1 330 ? 63.270 22.528 31.239 1.00 31.95 322 HIS A O 1
ATOM 2356 N N . ALA A 1 331 ? 64.662 20.808 30.851 1.00 29.58 323 ALA A N 1
ATOM 2357 C CA . ALA A 1 331 ? 63.536 19.957 30.474 1.00 31.49 323 ALA A CA 1
ATOM 2358 C C . ALA A 1 331 ? 63.881 18.510 30.781 1.00 30.59 323 ALA A C 1
ATOM 2359 O O . ALA A 1 331 ? 65.051 18.148 30.926 1.00 32.13 323 ALA A O 1
ATOM 2361 N N . SER A 1 332 ? 62.846 17.676 30.867 1.00 28.31 324 SER A N 1
ATOM 2362 C CA . SER A 1 332 ? 63.083 16.281 31.227 1.00 29.26 324 SER A CA 1
ATOM 2363 C C . SER A 1 332 ? 63.761 15.546 30.083 1.00 28.87 324 SER A C 1
ATOM 2364 O O . SER A 1 332 ? 63.464 15.786 28.914 1.00 30.52 324 SER A O 1
ATOM 2367 N N . ALA A 1 333 ? 64.676 14.643 30.428 1.00 32.88 325 ALA A N 1
ATOM 2368 C CA . ALA A 1 333 ? 65.267 13.710 29.479 1.00 34.83 325 ALA A CA 1
ATOM 2369 C C . ALA A 1 333 ? 64.440 12.436 29.315 1.00 33.34 325 ALA A C 1
ATOM 2370 O O . ALA A 1 333 ? 64.824 11.568 28.527 1.00 35.30 325 ALA A O 1
ATOM 2372 N N . ASP A 1 334 ? 63.329 12.303 30.046 1.00 32.74 326 ASP A N 1
ATOM 2373 C CA . ASP A 1 334 ? 62.535 11.076 30.045 1.00 34.75 326 ASP A CA 1
ATOM 2374 C C . ASP A 1 334 ? 61.476 11.161 28.948 1.00 33.39 326 ASP A C 1
ATOM 2375 O O . ASP A 1 334 ? 60.527 11.952 29.084 1.00 34.19 326 ASP A O 1
ATOM 2380 N N . PRO A 1 335 ? 61.574 10.382 27.860 1.00 32.34 327 PRO A N 1
ATOM 2381 C CA . PRO A 1 335 ? 60.553 10.491 26.803 1.00 36.44 327 PRO A CA 1
ATOM 2382 C C . PRO A 1 335 ? 59.165 10.062 27.249 1.00 39.26 327 PRO A C 1
ATOM 2383 O O . PRO A 1 335 ? 58.193 10.384 26.562 1.00 40.50 327 PRO A O 1
ATOM 2387 N N . GLY A 1 336 ? 59.033 9.363 28.375 1.00 36.86 328 GLY A N 1
ATOM 2388 C CA . GLY A 1 336 ? 57.716 9.049 28.891 1.00 33.94 328 GLY A CA 1
ATOM 2389 C C . GLY A 1 336 ? 57.000 10.188 29.598 1.00 39.98 328 GLY A C 1
ATOM 2390 O O . GLY A 1 336 ? 55.821 10.044 29.915 1.00 39.97 328 GLY A O 1
ATOM 2391 N N . ARG A 1 337 ? 57.662 11.313 29.871 1.00 32.21 329 ARG A N 1
ATOM 2392 C CA . ARG A 1 337 ? 57.021 12.429 30.574 1.00 29.40 329 ARG A CA 1
ATOM 2393 C C . ARG A 1 337 ? 57.713 13.742 30.219 1.00 31.97 329 ARG A C 1
ATOM 2394 O O . ARG A 1 337 ? 58.410 14.352 31.048 1.00 34.92 329 ARG A O 1
ATOM 2402 N N . PRO A 1 338 ? 57.529 14.225 28.991 1.00 35.94 330 PRO A N 1
ATOM 2403 C CA . PRO A 1 338 ? 58.051 15.552 28.646 1.00 30.49 330 PRO A CA 1
ATOM 2404 C C . PRO A 1 338 ? 57.594 16.603 29.648 1.00 33.27 330 PRO A C 1
ATOM 2405 O O . PRO A 1 338 ? 56.420 16.660 30.034 1.00 33.15 330 PRO A O 1
ATOM 2409 N N . THR A 1 339 ? 58.546 17.441 30.063 1.00 28.85 331 THR A N 1
ATOM 2410 C CA . THR A 1 339 ? 58.392 18.401 31.149 1.00 27.48 331 THR A CA 1
ATOM 2411 C C . THR A 1 339 ? 59.310 19.587 30.877 1.00 32.14 331 THR A C 1
ATOM 2412 O O . THR A 1 339 ? 60.495 19.386 30.604 1.00 34.35 331 THR A O 1
ATOM 2416 N N . ASN A 1 340 ? 58.786 20.802 30.983 1.00 30.01 332 ASN A N 1
ATOM 2417 C CA . ASN A 1 340 ? 59.600 22.012 30.992 1.00 33.67 332 ASN A CA 1
ATOM 2418 C C . ASN A 1 340 ? 59.725 22.531 32.416 1.00 30.68 332 ASN A C 1
ATOM 2419 O O . ASN A 1 340 ? 58.735 22.596 33.143 1.00 32.62 332 ASN A O 1
ATOM 2424 N N . VAL A 1 341 ? 60.935 22.912 32.816 1.00 30.49 333 VAL A N 1
ATOM 2425 C CA . VAL A 1 341 ? 61.173 23.430 34.160 1.00 26.04 333 VAL A CA 1
ATOM 2426 C C . VAL A 1 341 ? 61.763 24.827 34.009 1.00 32.10 333 VAL A C 1
ATOM 2427 O O . VAL A 1 341 ? 62.961 24.984 33.748 1.00 30.24 333 VAL A O 1
ATOM 2431 N N . HIS A 1 342 ? 60.928 25.846 34.175 1.00 29.06 334 HIS A N 1
ATOM 2432 C CA . HIS A 1 342 ? 61.357 27.237 34.090 1.00 27.03 334 HIS A CA 1
ATOM 2433 C C . HIS A 1 342 ? 61.880 27.679 35.451 1.00 29.66 334 HIS A C 1
ATOM 2434 O O . HIS A 1 342 ? 61.228 27.450 36.469 1.00 30.27 334 HIS A O 1
ATOM 2441 N N . ILE A 1 343 ? 63.028 28.339 35.475 1.00 26.15 335 ILE A N 1
ATOM 2442 C CA . ILE A 1 343 ? 63.611 28.842 36.717 1.00 26.63 335 ILE A CA 1
ATOM 2443 C C . ILE A 1 343 ? 63.617 30.359 36.616 1.00 30.10 335 ILE A C 1
ATOM 2444 O O . ILE A 1 343 ? 64.339 30.926 35.779 1.00 31.94 335 ILE A O 1
ATOM 2449 N N . ARG A 1 344 ? 62.818 31.005 37.469 1.00 26.32 336 ARG A N 1
ATOM 2450 C CA . ARG A 1 344 ? 62.574 32.438 37.385 1.00 32.04 336 ARG A CA 1
ATOM 2451 C C . ARG A 1 344 ? 62.758 33.077 38.755 1.00 37.20 336 ARG A C 1
ATOM 2452 O O . ARG A 1 344 ? 62.585 32.424 39.794 1.00 32.29 336 ARG A O 1
ATOM 2460 N N . VAL A 1 345 ? 63.115 34.363 38.744 1.00 31.15 337 VAL A N 1
ATOM 2461 C CA . VAL A 1 345 ? 63.496 35.085 39.954 1.00 30.86 337 VAL A CA 1
ATOM 2462 C C . VAL A 1 345 ? 62.253 35.669 40.622 1.00 33.38 337 VAL A C 1
ATOM 2463 O O . VAL A 1 345 ? 61.435 36.328 39.970 1.00 33.59 337 VAL A O 1
ATOM 2467 N N . ASP A 1 346 ? 62.143 35.452 41.930 1.00 31.90 338 ASP A N 1
ATOM 2468 C CA . ASP A 1 346 ? 61.102 35.970 42.820 1.00 31.84 338 ASP A CA 1
ATOM 2469 C C . ASP A 1 346 ? 60.746 37.429 42.539 1.00 35.10 338 ASP A C 1
ATOM 2470 O O . ASP A 1 346 ? 61.568 38.325 42.737 1.00 33.09 338 ASP A O 1
ATOM 2475 N N . GLY A 1 347 ? 59.506 37.677 42.109 1.00 32.75 339 GLY A N 1
ATOM 2476 C CA . GLY A 1 347 ? 59.016 39.018 41.879 1.00 33.70 339 GLY A CA 1
ATOM 2477 C C . GLY A 1 347 ? 59.213 39.556 40.466 1.00 35.28 339 GLY A C 1
ATOM 2478 O O . GLY A 1 347 ? 58.540 40.517 40.086 1.00 34.90 339 GLY A O 1
ATOM 2479 N N . TRP A 1 348 ? 60.115 38.978 39.678 1.00 33.65 340 TRP A N 1
ATOM 2480 C CA . TRP A 1 348 ? 60.307 39.463 38.313 1.00 39.31 340 TRP A CA 1
ATOM 2481 C C . TRP A 1 348 ? 59.062 39.190 37.464 1.00 35.00 340 TRP A C 1
ATOM 2482 O O . TRP A 1 348 ? 58.301 38.262 37.748 1.00 31.82 340 TRP A O 1
ATOM 2493 N N . PRO A 1 349 ? 58.854 39.969 36.396 1.00 29.42 341 PRO A N 1
ATOM 2494 C CA . PRO A 1 349 ? 57.583 39.858 35.649 1.00 35.41 341 PRO A CA 1
ATOM 2495 C C . PRO A 1 349 ? 57.276 38.467 35.100 1.00 32.38 341 PRO A C 1
ATOM 2496 O O . PRO A 1 349 ? 56.110 38.052 35.137 1.00 32.73 341 PRO A O 1
ATOM 2500 N N . GLY A 1 350 ? 58.263 37.733 34.575 1.00 33.62 342 GLY A N 1
ATOM 2501 C CA . GLY A 1 350 ? 57.957 36.398 34.062 1.00 29.93 342 GLY A CA 1
ATOM 2502 C C . GLY A 1 350 ? 57.554 35.425 35.161 1.00 28.54 342 GLY A C 1
ATOM 2503 O O . GLY A 1 350 ? 56.652 34.590 34.980 1.00 32.29 342 GLY A O 1
ATOM 2504 N N . GLN A 1 351 ? 58.218 35.524 36.317 1.00 30.39 343 GLN A N 1
ATOM 2505 C CA . GLN A 1 351 ? 57.858 34.730 37.498 1.00 28.68 343 GLN A CA 1
ATOM 2506 C C . GLN A 1 351 ? 56.425 35.000 37.946 1.00 33.33 343 GLN A C 1
ATOM 2507 O O . GLN A 1 351 ? 55.686 34.077 38.319 1.00 30.27 343 GLN A O 1
ATOM 2513 N N . GLN A 1 352 ? 56.008 36.265 37.925 1.00 32.97 344 GLN A N 1
ATOM 2514 C CA . GLN A 1 352 ? 54.647 36.585 38.355 1.00 33.52 344 GLN A CA 1
ATOM 2515 C C . GLN A 1 352 ? 53.626 36.127 37.320 1.00 32.22 344 GLN A C 1
ATOM 2516 O O . GLN A 1 352 ? 52.598 35.532 37.667 1.00 32.18 344 GLN A O 1
ATOM 2522 N N . PHE A 1 353 ? 53.920 36.369 36.041 1.00 30.99 345 PHE A N 1
ATOM 2523 C CA . PHE A 1 353 ? 52.973 36.061 34.979 1.00 33.69 345 PHE A CA 1
ATOM 2524 C C . PHE A 1 353 ? 52.704 34.563 34.874 1.00 30.68 345 PHE A C 1
ATOM 2525 O O . PHE A 1 353 ? 51.572 34.162 34.579 1.00 31.46 345 PHE A O 1
ATOM 2533 N N . ALA A 1 354 ? 53.720 33.716 35.096 1.00 33.60 346 ALA A N 1
ATOM 2534 C CA . ALA A 1 354 ? 53.479 32.272 34.993 1.00 36.80 346 ALA A CA 1
ATOM 2535 C C . ALA A 1 354 ? 52.416 31.804 35.992 1.00 38.04 346 ALA A C 1
ATOM 2536 O O . ALA A 1 354 ? 51.600 30.919 35.683 1.00 34.22 346 ALA A O 1
ATOM 2538 N N . LEU A 1 355 ? 5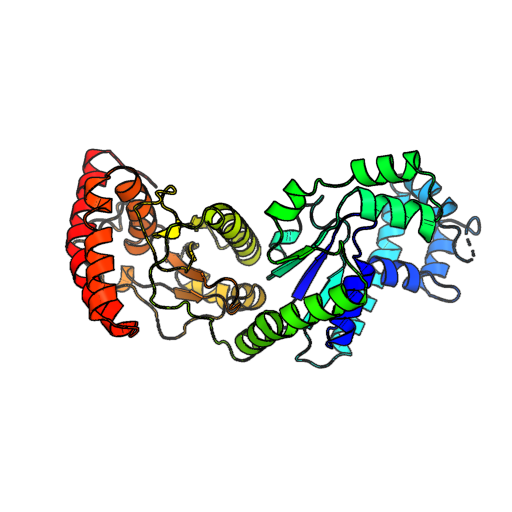2.408 32.384 37.195 1.00 33.50 347 LEU A N 1
ATOM 2539 C CA . LEU A 1 355 ? 51.395 32.046 38.200 1.00 34.27 347 LEU A CA 1
ATOM 2540 C C . LEU A 1 355 ? 50.047 32.703 37.877 1.00 31.62 347 LEU A C 1
ATOM 2541 O O . LEU A 1 355 ? 48.964 32.071 37.978 1.00 33.49 347 LEU A O 1
ATOM 2546 N N . LEU A 1 356 ? 50.111 33.974 37.459 1.00 33.03 348 LEU A N 1
ATOM 2547 C CA . LEU A 1 356 ? 48.892 34.719 37.161 1.00 33.60 348 LEU A CA 1
ATOM 2548 C C . LEU A 1 356 ? 48.114 34.070 36.019 1.00 32.53 348 LEU A C 1
ATOM 2549 O O . LEU A 1 356 ? 46.886 34.035 36.047 1.00 37.58 348 LEU A O 1
ATOM 2554 N N . PHE A 1 357 ? 48.814 33.605 34.985 1.00 35.27 349 PHE A N 1
ATOM 2555 C CA . PHE A 1 357 ? 48.160 33.075 33.787 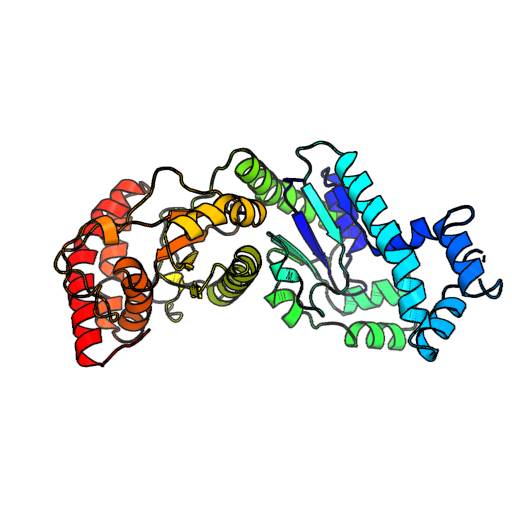1.00 34.37 349 PHE A CA 1
ATOM 2556 C C . PHE A 1 357 ? 47.240 31.919 34.140 1.00 37.13 349 PHE A C 1
ATOM 2557 O O . PHE A 1 357 ? 46.088 31.859 33.679 1.00 38.48 349 PHE A O 1
ATOM 2565 N N . VAL A 1 358 ? 47.713 31.021 35.013 1.00 35.58 350 VAL A N 1
ATOM 2566 C CA . VAL A 1 358 ? 46.872 29.919 35.481 1.00 39.21 350 VAL A CA 1
ATOM 2567 C C . VAL A 1 358 ? 45.652 30.444 36.225 1.00 41.29 350 VAL A C 1
ATOM 2568 O O . VAL A 1 358 ? 44.515 30.017 35.961 1.00 42.24 350 VAL A O 1
ATOM 2572 N N . ASP A 1 359 ? 45.860 31.346 37.198 1.00 40.68 351 ASP A N 1
ATOM 2573 C CA . ASP A 1 359 ? 44.697 31.791 37.983 1.00 41.72 351 ASP A CA 1
ATOM 2574 C C . ASP A 1 359 ? 43.685 32.543 37.111 1.00 46.40 351 ASP A C 1
ATOM 2575 O O . ASP A 1 359 ? 42.459 32.365 37.243 1.00 39.18 351 ASP A O 1
ATOM 2580 N N . TRP A 1 360 ? 44.192 33.374 36.204 1.00 41.80 352 TRP A N 1
ATOM 2581 C CA . TRP A 1 360 ? 43.349 34.152 35.309 1.00 43.90 352 TRP A CA 1
ATOM 2582 C C . TRP A 1 360 ? 42.509 33.239 34.426 1.00 42.64 352 TRP A C 1
ATOM 2583 O O . TRP A 1 360 ? 41.280 33.338 34.412 1.00 48.40 352 TRP A O 1
ATOM 2594 N N . LEU A 1 361 ? 43.152 32.310 33.710 1.00 45.62 353 LEU A N 1
ATOM 2595 C CA . LEU A 1 361 ? 42.391 31.414 32.844 1.00 44.01 353 LEU A CA 1
ATOM 2596 C C . LEU A 1 361 ? 41.446 30.525 33.644 1.00 48.60 353 LEU A C 1
ATOM 2597 O O . LEU A 1 361 ? 40.353 30.194 33.164 1.00 50.08 353 LEU A O 1
ATOM 2602 N N . THR A 1 362 ? 41.826 30.141 34.867 1.00 43.00 354 THR A N 1
ATOM 2603 C CA . THR A 1 362 ? 40.899 29.378 35.696 1.00 47.91 354 THR A CA 1
ATOM 2604 C C . THR A 1 362 ? 39.638 30.179 35.988 1.00 49.46 354 THR A C 1
ATOM 2605 O O . THR A 1 362 ? 38.537 29.625 36.002 1.00 55.12 354 THR A O 1
ATOM 2609 N N . ALA A 1 363 ? 39.770 31.490 36.191 1.00 52.82 355 ALA A N 1
ATOM 2610 C CA . ALA A 1 363 ? 38.601 32.290 36.545 1.00 54.15 355 ALA A CA 1
ATOM 2611 C C . ALA A 1 363 ? 37.768 32.759 35.351 1.00 56.60 355 ALA A C 1
ATOM 2612 O O . ALA A 1 363 ? 36.605 33.124 35.546 1.00 56.86 355 ALA A O 1
ATOM 2614 N N . ASP A 1 364 ? 38.309 32.757 34.128 1.00 55.96 356 ASP A N 1
ATOM 2615 C CA . ASP A 1 364 ? 37.687 33.445 32.991 1.00 56.29 356 ASP A CA 1
ATOM 2616 C C . ASP A 1 364 ? 37.466 32.492 31.822 1.00 57.50 356 ASP A C 1
ATOM 2617 O O . ASP A 1 364 ? 38.353 32.332 30.962 1.00 54.06 356 ASP A O 1
ATOM 2622 N N . PRO A 1 365 ? 36.278 31.878 31.723 1.00 56.40 357 PRO A N 1
ATOM 2623 C CA . PRO A 1 365 ? 36.032 30.892 30.651 1.00 60.22 357 PRO A CA 1
ATOM 2624 C C . PRO A 1 365 ? 36.150 31.451 29.245 1.00 60.67 357 PRO A C 1
ATOM 2625 O O . PRO A 1 365 ? 36.573 30.729 28.331 1.00 58.98 357 PRO A O 1
ATOM 2629 N N . ASP A 1 366 ? 35.737 32.704 29.034 1.00 58.78 358 ASP A N 1
ATOM 2630 C CA . ASP A 1 366 ? 35.852 33.301 27.708 1.00 63.69 358 ASP A CA 1
ATOM 2631 C C . ASP A 1 366 ? 37.308 33.406 27.277 1.00 57.79 358 ASP A C 1
ATOM 2632 O O . ASP A 1 366 ? 37.646 33.123 26.120 1.00 59.34 358 ASP A O 1
ATOM 2637 N N . ALA A 1 367 ? 38.188 33.815 28.192 1.00 54.58 359 ALA A N 1
ATOM 2638 C CA . ALA A 1 367 ? 39.603 33.890 27.850 1.00 53.16 359 ALA A CA 1
ATOM 2639 C C . ALA A 1 367 ? 40.156 32.509 27.526 1.00 55.04 359 ALA A C 1
ATOM 2640 O O . ALA A 1 367 ? 40.975 32.360 26.610 1.00 53.90 359 ALA A O 1
ATOM 2642 N N . ARG A 1 368 ? 39.710 31.485 28.264 1.00 55.74 360 ARG A N 1
ATOM 2643 C CA . ARG A 1 368 ? 40.094 30.110 27.954 1.00 52.95 360 ARG A CA 1
ATOM 2644 C C . ARG A 1 368 ? 39.673 29.724 26.546 1.00 56.10 360 ARG A C 1
ATOM 2645 O O . ARG A 1 368 ? 40.440 29.086 25.813 1.00 47.00 360 ARG A O 1
ATOM 2653 N N . ALA A 1 369 ? 38.439 30.070 26.164 1.00 53.45 361 ALA A N 1
ATOM 2654 C CA . ALA A 1 369 ? 37.972 29.759 24.817 1.00 55.40 361 ALA A CA 1
ATOM 2655 C C . ALA A 1 369 ? 38.812 30.475 23.762 1.00 55.81 361 ALA A C 1
ATOM 2656 O O . ALA A 1 369 ? 39.189 29.876 22.743 1.00 57.54 361 ALA A O 1
ATOM 2658 N N . ASP A 1 370 ? 39.095 31.763 23.979 1.00 56.72 362 ASP A N 1
ATOM 2659 C CA A ASP A 1 370 ? 39.958 32.495 23.060 0.46 57.28 362 ASP A CA 1
ATOM 2660 C CA B ASP A 1 370 ? 39.967 32.501 23.064 0.54 57.31 362 ASP A CA 1
ATOM 2661 C C . ASP A 1 370 ? 41.307 31.797 22.905 1.00 53.17 362 ASP A C 1
ATOM 2662 O O . ASP A 1 370 ? 41.806 31.617 21.782 1.00 55.10 362 ASP A O 1
ATOM 2671 N N . TYR A 1 371 ? 41.911 31.403 24.029 1.00 47.70 363 TYR A N 1
ATOM 2672 C CA . TYR A 1 371 ? 43.217 30.753 23.990 1.00 46.85 363 TYR A CA 1
ATOM 2673 C C . TYR A 1 371 ? 43.146 29.438 23.231 1.00 49.51 363 TYR A C 1
ATOM 2674 O O . TYR A 1 371 ? 44.022 29.133 22.411 1.00 51.94 363 TYR A O 1
ATOM 2683 N N . LEU A 1 372 ? 42.101 28.647 23.488 1.00 52.53 364 LEU A N 1
ATOM 2684 C CA . LEU A 1 372 ? 41.937 27.386 22.780 1.00 51.06 364 LEU A CA 1
ATOM 2685 C C . LEU A 1 372 ? 41.833 27.606 21.277 1.00 56.54 364 LEU A C 1
ATOM 2686 O O . LEU A 1 372 ? 42.433 26.860 20.490 1.00 49.90 364 LEU A O 1
ATOM 2691 N N . ALA A 1 373 ? 41.075 28.624 20.856 1.00 53.42 365 ALA A N 1
ATOM 2692 C CA . ALA A 1 373 ? 40.935 28.870 19.423 1.00 57.10 365 ALA A CA 1
ATOM 2693 C C . ALA A 1 373 ? 42.272 29.261 18.804 1.00 55.72 365 ALA A C 1
ATOM 2694 O O . ALA A 1 373 ? 42.604 28.824 17.689 1.00 52.52 365 ALA A O 1
ATOM 2696 N N . VAL A 1 374 ? 43.058 30.072 19.518 1.00 51.23 366 VAL A N 1
ATOM 2697 C CA . VAL A 1 374 ? 44.391 30.408 19.022 1.00 49.81 366 VAL A CA 1
ATOM 2698 C C . VAL A 1 374 ? 45.233 29.146 18.871 1.00 51.73 366 VAL A C 1
ATOM 2699 O O . VAL A 1 374 ? 45.927 28.961 17.861 1.00 52.33 366 VAL A O 1
ATOM 2703 N N . LYS A 1 375 ? 45.185 28.261 19.875 1.00 47.70 367 LYS A N 1
ATOM 2704 C CA . LYS A 1 375 ? 45.977 27.036 19.818 1.00 44.98 367 LYS A CA 1
ATOM 2705 C C . LYS A 1 375 ? 45.568 26.162 18.641 1.00 49.06 367 LYS A C 1
ATOM 2706 O O . LYS A 1 375 ? 46.425 25.591 17.959 1.00 56.41 367 LYS A O 1
ATOM 2712 N N . ARG A 1 376 ? 44.262 26.024 18.401 1.00 51.00 368 ARG A N 1
ATOM 2713 C CA . ARG A 1 376 ? 43.803 25.219 17.271 1.00 48.34 368 ARG A CA 1
ATOM 2714 C C . ARG A 1 376 ? 44.260 25.812 15.951 1.00 55.36 368 ARG A C 1
ATOM 2715 O O . ARG A 1 376 ? 44.661 25.080 15.035 1.00 58.31 368 ARG A O 1
ATOM 2723 N N . SER A 1 377 ? 44.200 27.138 15.823 1.00 58.49 369 SER A N 1
ATOM 2724 C CA . SER A 1 377 ? 44.684 27.744 14.590 1.00 63.64 369 SER A CA 1
ATOM 2725 C C . SER A 1 377 ? 46.175 27.480 14.413 1.00 61.68 369 SER A C 1
ATOM 2726 O O . SER A 1 377 ? 46.634 27.129 13.313 1.00 58.72 369 SER A O 1
ATOM 2729 N N . ALA A 1 378 ? 46.941 27.614 15.499 1.00 54.47 370 ALA A N 1
ATOM 2730 C CA . ALA A 1 378 ? 48.374 27.359 15.430 1.00 49.89 370 ALA A CA 1
ATOM 2731 C C . ALA A 1 378 ? 48.659 25.920 15.029 1.00 54.93 370 ALA A C 1
ATOM 2732 O O . ALA A 1 378 ? 49.522 25.664 14.186 1.00 53.98 370 ALA A O 1
ATOM 2734 N N . GLU A 1 379 ? 47.955 24.963 15.636 1.00 54.24 371 GLU A N 1
ATOM 2735 C CA . GLU A 1 379 ? 48.177 23.562 15.288 1.00 57.54 371 GLU A CA 1
ATOM 2736 C C . GLU A 1 379 ? 47.848 23.313 13.826 1.00 58.99 371 GLU A C 1
ATOM 2737 O O . GLU A 1 379 ? 48.614 22.647 13.116 1.00 58.65 371 GLU A O 1
ATOM 2743 N N . GLN A 1 380 ? 46.721 23.861 13.353 1.00 59.30 372 GLN A N 1
ATOM 2744 C CA . GLN A 1 380 ? 46.320 23.663 11.963 1.00 69.91 372 GLN A CA 1
ATOM 2745 C C . GLN A 1 380 ? 47.369 24.207 11.000 1.00 71.59 372 GLN A C 1
ATOM 2746 O O . GLN A 1 380 ? 47.714 23.554 10.009 1.00 69.84 372 GLN A O 1
ATOM 2752 N N . ARG A 1 381 ? 47.902 25.395 11.283 1.00 69.85 373 ARG A N 1
ATOM 2753 C CA . ARG A 1 381 ? 48.822 26.014 10.336 1.00 66.99 373 ARG A CA 1
ATOM 2754 C C . ARG A 1 381 ? 50.247 25.481 10.467 1.00 64.18 373 ARG A C 1
ATOM 2755 O O . ARG A 1 381 ? 50.975 25.431 9.471 1.00 67.07 373 ARG A O 1
ATOM 2763 N N . ALA A 1 382 ? 50.647 25.035 11.659 1.00 62.30 374 ALA A N 1
ATOM 2764 C CA . ALA A 1 382 ? 52.027 24.609 11.873 1.00 62.12 374 ALA A CA 1
ATOM 2765 C C . ALA A 1 382 ? 52.309 23.270 11.211 1.00 66.66 374 ALA A C 1
ATOM 2766 O O . ALA A 1 382 ? 53.419 23.036 10.719 1.00 62.60 374 ALA A O 1
ATOM 2768 N N . ASP A 1 383 ? 51.329 22.373 11.215 1.00 66.15 375 ASP A N 1
ATOM 2769 C CA . ASP A 1 383 ? 51.449 21.065 10.582 1.00 73.24 375 ASP A CA 1
ATOM 2770 C C . ASP A 1 383 ? 52.724 20.348 11.036 1.00 74.17 375 ASP A C 1
ATOM 2771 O O . ASP A 1 383 ? 53.567 19.950 10.233 1.00 80.20 375 ASP A O 1
ATOM 2776 N N . GLY A 1 384 ? 52.868 20.215 12.357 1.00 72.43 376 GLY A N 1
ATOM 2777 C CA . GLY A 1 384 ? 53.967 19.482 12.947 1.00 70.95 376 GLY A CA 1
ATOM 2778 C C . GLY A 1 384 ? 55.212 20.294 13.256 1.00 72.07 376 GLY A C 1
ATOM 2779 O O . GLY A 1 384 ? 56.056 19.829 14.027 1.00 68.76 376 GLY A O 1
ATOM 2780 N N . ASP A 1 385 ? 55.354 21.487 12.682 1.00 70.58 377 ASP A N 1
ATOM 2781 C CA . ASP A 1 385 ? 56.542 22.319 12.866 1.00 65.64 377 ASP A CA 1
ATOM 2782 C C . ASP A 1 385 ? 56.377 23.141 14.146 1.00 61.59 377 ASP A C 1
ATOM 2783 O O . ASP A 1 385 ? 55.541 24.050 14.204 1.00 60.99 377 ASP A O 1
ATOM 2788 N N . ILE A 1 386 ? 57.186 22.829 15.169 1.00 59.64 378 ILE A N 1
ATOM 2789 C CA . ILE A 1 386 ? 57.064 23.496 16.464 1.00 56.12 378 ILE A CA 1
ATOM 2790 C C . ILE A 1 386 ? 57.294 24.998 16.328 1.00 52.46 378 ILE A C 1
ATOM 2791 O O . ILE A 1 386 ? 56.584 25.805 16.943 1.00 53.48 378 ILE A O 1
ATOM 2796 N N . ASP A 1 387 ? 58.291 25.395 15.530 1.00 49.14 379 ASP A N 1
ATOM 2797 C CA . ASP A 1 387 ? 58.602 26.812 15.364 1.00 56.26 379 ASP A CA 1
ATOM 2798 C C . ASP A 1 387 ? 57.406 27.579 14.812 1.00 55.90 379 ASP A C 1
ATOM 2799 O O . ASP A 1 387 ? 57.055 28.649 15.323 1.00 54.24 379 ASP A O 1
ATOM 2804 N N . ALA A 1 388 ? 56.776 27.050 13.757 1.00 51.95 380 ALA A N 1
ATOM 2805 C CA . ALA A 1 388 ? 55.598 27.697 13.184 1.00 48.84 380 ALA A CA 1
ATOM 2806 C C . ALA A 1 388 ? 54.474 27.799 14.207 1.00 52.16 380 ALA A C 1
ATOM 2807 O O . ALA A 1 388 ? 53.749 28.801 14.253 1.00 50.05 380 ALA A O 1
ATOM 2809 N N . TYR A 1 389 ? 54.323 26.766 15.040 1.00 51.27 381 TYR A N 1
ATOM 2810 C CA . TYR A 1 389 ? 53.303 26.775 16.082 1.00 47.39 381 TYR A CA 1
ATOM 2811 C C . TYR A 1 389 ? 53.558 27.901 17.083 1.00 46.86 381 TYR A C 1
ATOM 2812 O O . TYR A 1 389 ? 52.652 28.683 17.418 1.00 47.90 381 TYR A O 1
ATOM 2821 N N . VAL A 1 390 ? 54.803 28.005 17.553 1.00 46.70 382 VAL A N 1
ATOM 2822 C CA . VAL A 1 390 ? 55.190 29.068 18.476 1.00 43.79 382 VAL A CA 1
ATOM 2823 C C . VAL A 1 390 ? 54.943 30.435 17.847 1.00 42.32 382 VAL A C 1
ATOM 2824 O O . VAL A 1 390 ? 54.415 31.346 18.496 1.00 43.76 382 VAL A O 1
ATOM 2828 N N . ALA A 1 391 ? 55.331 30.598 16.578 1.00 42.24 383 ALA A N 1
ATOM 2829 C CA . ALA A 1 391 ? 55.157 31.875 15.893 1.00 49.26 383 ALA A CA 1
ATOM 2830 C C . ALA A 1 391 ? 53.686 32.263 15.793 1.00 48.43 383 ALA A C 1
ATOM 2831 O O . ALA A 1 391 ? 53.336 33.431 16.002 1.00 38.69 383 ALA A O 1
ATOM 2833 N N . VAL A 1 392 ? 52.808 31.310 15.464 1.00 43.18 384 VAL A N 1
ATOM 2834 C CA . VAL A 1 392 ? 51.394 31.666 15.338 1.00 47.78 384 VAL A CA 1
ATOM 2835 C C . VAL A 1 392 ? 50.808 32.035 16.700 1.00 42.76 384 VAL A C 1
ATOM 2836 O O . VAL A 1 392 ? 50.047 33.002 16.813 1.00 49.52 384 VAL A O 1
ATOM 2840 N N . LYS A 1 393 ? 51.194 31.315 17.761 1.00 43.39 385 LYS A N 1
ATOM 2841 C CA . LYS A 1 393 ? 50.669 31.631 19.092 1.00 42.78 385 LYS A CA 1
ATOM 2842 C C . LYS A 1 393 ? 51.194 32.962 19.628 1.00 45.94 385 LYS A C 1
ATOM 2843 O O . LYS A 1 393 ? 50.468 33.684 20.323 1.00 43.53 385 LYS A O 1
ATOM 2849 N N . GLU A 1 394 ? 52.467 33.270 19.381 1.00 40.50 386 GLU A N 1
ATOM 2850 C CA . GLU A 1 394 ? 53.143 34.295 20.178 1.00 35.42 386 GLU A CA 1
ATOM 2851 C C . GLU A 1 394 ? 52.444 35.655 20.197 1.00 36.49 386 GLU A C 1
ATOM 2852 O O . GLU A 1 394 ? 52.360 36.249 21.286 1.00 38.41 386 GLU A O 1
ATOM 2858 N N . PRO A 1 395 ? 51.933 36.204 19.090 1.00 35.31 387 PRO A N 1
ATOM 2859 C CA . PRO A 1 395 ? 51.320 37.541 19.191 1.00 38.95 387 PRO A CA 1
ATOM 2860 C C . PRO A 1 395 ? 50.166 37.603 20.190 1.00 44.00 387 PRO A C 1
ATOM 2861 O O . PRO A 1 395 ? 49.963 38.645 20.820 1.00 42.09 387 PRO A O 1
ATOM 2865 N N . TRP A 1 396 ? 49.427 36.510 20.377 1.00 43.31 388 TRP A N 1
ATOM 2866 C CA . TRP A 1 396 ? 48.288 36.526 21.292 1.00 45.74 388 TRP A CA 1
ATOM 2867 C C . TRP A 1 396 ? 48.712 36.822 22.732 1.00 45.22 388 TRP A C 1
ATOM 2868 O O . TRP A 1 396 ? 47.949 37.437 23.488 1.00 42.69 388 TRP A O 1
ATOM 2879 N N . PHE A 1 397 ? 49.920 36.406 23.129 1.00 38.97 389 PHE A N 1
ATOM 2880 C CA . PHE A 1 397 ? 50.348 36.638 24.505 1.00 38.94 389 PHE A CA 1
ATOM 2881 C C . PHE A 1 397 ? 50.496 38.113 24.853 1.00 36.50 389 PHE A C 1
ATOM 2882 O O . PHE A 1 397 ? 50.392 38.448 26.026 1.00 40.44 389 PHE A O 1
ATOM 2890 N N . ARG A 1 398 ? 50.654 39.022 23.886 1.00 37.49 390 ARG A N 1
ATOM 2891 C CA . ARG A 1 398 ? 50.745 40.432 24.265 1.00 37.86 390 ARG A CA 1
ATOM 2892 C C . ARG A 1 398 ? 49.420 40.935 24.840 1.00 42.37 390 ARG A C 1
ATOM 2893 O O . ARG A 1 398 ? 49.373 41.551 25.921 1.00 48.30 390 ARG A O 1
ATOM 2901 N N . ASP A 1 399 ? 48.324 40.639 24.149 1.00 44.41 391 ASP A N 1
ATOM 2902 C CA . ASP A 1 399 ? 47.009 41.057 24.625 1.00 44.08 391 ASP A CA 1
ATOM 2903 C C . ASP A 1 399 ? 46.581 40.231 25.828 1.00 39.93 391 ASP A C 1
ATOM 2904 O O . ASP A 1 399 ? 45.948 40.757 26.753 1.00 46.29 391 ASP A O 1
ATOM 2909 N N . ALA A 1 400 ? 46.951 38.943 25.857 1.00 35.59 392 ALA A N 1
ATOM 2910 C CA . ALA A 1 400 ? 46.651 38.139 27.034 1.00 41.98 392 ALA A CA 1
ATOM 2911 C C . ALA A 1 400 ? 47.369 38.683 28.264 1.00 48.55 392 ALA A C 1
ATOM 2912 O O . ALA A 1 400 ? 46.805 38.693 29.361 1.00 40.21 392 ALA A O 1
ATOM 2914 N N . TYR A 1 401 ? 48.619 39.135 28.100 1.00 42.23 393 TYR A N 1
ATOM 2915 C CA . TYR A 1 401 ? 49.362 39.745 29.199 1.00 39.40 393 TYR A CA 1
ATOM 2916 C C . TYR A 1 401 ? 48.611 40.955 29.734 1.00 39.61 393 TYR A C 1
ATOM 2917 O O . TYR A 1 401 ? 48.391 41.088 30.951 1.00 37.03 393 TYR A O 1
ATOM 2926 N N . ARG A 1 402 ? 48.178 41.837 28.824 1.00 34.28 394 ARG A N 1
ATOM 2927 C CA . ARG A 1 402 ? 47.477 43.036 29.276 1.00 36.45 394 ARG A CA 1
ATOM 2928 C C . ARG A 1 402 ? 46.173 42.682 29.991 1.00 43.52 394 ARG A C 1
ATOM 2929 O O . ARG A 1 402 ? 45.830 43.286 31.021 1.00 39.83 394 ARG A O 1
ATOM 2937 N N . ARG A 1 403 ? 45.451 41.683 29.481 1.00 40.73 395 ARG A N 1
ATOM 2938 C CA . ARG A 1 403 ? 44.146 41.360 30.049 1.00 45.55 395 ARG A CA 1
ATOM 2939 C C . ARG A 1 403 ? 44.296 40.666 31.393 1.00 40.12 395 ARG A C 1
ATOM 2940 O O . ARG A 1 403 ? 43.555 40.962 32.335 1.00 40.92 395 ARG A O 1
ATOM 2948 N N . ALA A 1 404 ? 45.223 39.712 31.484 1.00 38.88 396 ALA A N 1
ATOM 2949 C CA . ALA A 1 404 ? 45.490 39.052 32.752 1.00 41.06 396 ALA A CA 1
ATOM 2950 C C . ALA A 1 404 ? 45.842 40.068 33.825 1.00 43.40 396 ALA A C 1
ATOM 2951 O O . ALA A 1 404 ? 45.343 39.987 34.953 1.00 47.10 396 ALA A O 1
ATOM 2953 N N . TRP A 1 405 ? 46.688 41.048 33.494 1.00 39.17 397 TRP A N 1
ATOM 2954 C CA . TRP A 1 405 ? 47.049 42.011 34.528 1.00 40.62 397 TRP A CA 1
ATOM 2955 C C . TRP A 1 405 ? 45.906 42.973 34.832 1.00 40.94 397 TRP A C 1
ATOM 2956 O O . TRP A 1 405 ? 45.785 43.441 35.971 1.00 45.43 397 TRP A O 1
ATOM 2967 N N . ASP A 1 406 ? 45.037 43.251 33.859 1.00 41.72 398 ASP A N 1
ATOM 2968 C CA . ASP A 1 406 ? 43.827 44.022 34.162 1.00 44.26 398 ASP A CA 1
ATOM 2969 C C . ASP A 1 406 ? 42.958 43.280 35.170 1.00 44.54 398 ASP A C 1
ATOM 2970 O O . ASP A 1 406 ? 42.452 43.865 36.137 1.00 47.64 398 ASP A O 1
ATOM 2975 N N . TRP A 1 407 ? 42.775 41.980 34.948 1.00 41.08 399 TRP A N 1
ATOM 2976 C CA . TRP A 1 407 ? 42.017 41.153 35.881 1.00 44.37 399 TRP A CA 1
ATOM 2977 C C . TRP A 1 407 ? 42.690 41.119 37.249 1.00 46.75 399 TRP A C 1
ATOM 2978 O O . TRP A 1 407 ? 42.015 41.163 38.284 1.00 47.40 399 TRP A O 1
ATOM 2989 N N . ALA A 1 408 ? 44.024 41.028 37.270 1.00 43.22 400 ALA A N 1
ATOM 2990 C CA . ALA A 1 408 ? 44.743 41.000 38.541 1.00 43.17 400 ALA A CA 1
ATOM 2991 C C . ALA A 1 408 ? 44.551 42.298 39.307 1.00 46.84 400 ALA A C 1
ATOM 2992 O O . ALA A 1 408 ? 44.344 42.282 40.527 1.00 47.57 400 ALA A O 1
ATOM 2994 N N . ASP A 1 409 ? 44.637 43.436 38.609 1.00 44.53 401 ASP A N 1
ATOM 2995 C CA . ASP A 1 409 ? 44.399 44.718 39.261 1.00 47.37 401 ASP A CA 1
ATOM 2996 C C . ASP A 1 409 ? 42.975 44.801 39.795 1.00 51.01 401 ASP A C 1
ATOM 2997 O O . ASP A 1 409 ? 42.756 45.272 40.913 1.00 52.92 401 ASP A O 1
ATOM 3002 N N . SER A 1 410 ? 41.995 44.329 39.013 1.00 55.14 402 SER A N 1
ATOM 3003 C CA . SER A 1 410 ? 40.597 44.438 39.429 1.00 63.22 402 SER A CA 1
ATOM 3004 C C . SER A 1 410 ? 40.309 43.587 40.658 1.00 63.12 402 SER A C 1
ATOM 3005 O O . SER A 1 410 ? 39.616 44.032 41.578 1.00 62.09 402 SER A O 1
ATOM 3008 N N . THR A 1 411 ? 40.808 42.355 40.686 1.00 56.67 403 THR A N 1
ATOM 3009 C CA . THR A 1 411 ? 40.463 41.426 41.755 1.00 58.67 403 THR A CA 1
ATOM 3010 C C . THR A 1 411 ? 41.432 41.470 42.931 1.00 56.16 403 THR A C 1
ATOM 3011 O O . THR A 1 411 ? 41.242 40.722 43.891 1.00 58.01 403 THR A O 1
ATOM 3015 N N . GLY A 1 412 ? 42.470 42.301 42.880 1.00 51.73 404 GLY A N 1
ATOM 3016 C CA . GLY A 1 412 ? 43.470 42.267 43.938 1.00 53.90 404 GLY A CA 1
ATOM 3017 C C . GLY A 1 412 ? 44.230 40.957 44.005 1.00 51.44 404 GLY A C 1
ATOM 3018 O O . GLY A 1 412 ? 44.570 40.489 45.097 1.00 52.70 404 GLY A O 1
ATOM 3019 N N . TRP A 1 413 ? 44.493 40.348 42.856 1.00 50.03 405 TRP A N 1
ATOM 3020 C CA . TRP A 1 413 ? 45.196 39.071 42.819 1.00 46.47 405 TRP A CA 1
ATOM 3021 C C . TRP A 1 413 ? 46.573 39.169 43.467 1.00 43.55 405 TRP A C 1
ATOM 3022 O O . TRP A 1 413 ? 47.340 40.098 43.204 1.00 44.12 405 TRP A O 1
ATOM 3033 N N . LYS A 1 414 ? 46.898 38.180 44.295 1.00 46.47 406 LYS A N 1
ATOM 3034 C CA . LYS A 1 414 ? 48.219 38.034 44.888 1.00 52.69 406 LYS A CA 1
ATOM 3035 C C . LYS A 1 414 ? 48.685 36.598 44.704 1.00 52.24 406 LYS A C 1
ATOM 3036 O O . LYS A 1 414 ? 47.888 35.670 44.855 1.00 49.77 406 LYS A O 1
ATOM 3042 N N . PRO A 1 415 ? 49.967 36.381 44.385 1.00 48.02 407 PRO A N 1
ATOM 3043 C CA . PRO A 1 415 ? 50.429 35.003 44.210 1.00 49.60 407 PRO A CA 1
ATOM 3044 C C . PRO A 1 415 ? 50.612 34.289 45.539 1.00 53.91 407 PRO A C 1
ATOM 3045 O O . PRO A 1 415 ? 50.742 34.904 46.614 1.00 56.46 407 PRO A O 1
#

B-factor: mean 54.09, std 24.29, range [22.17, 164.07]

Organism: Mycolicibacterium paratuberculosis (strain ATCC BAA-968 / K-10) (NCBI:txid262316)